Protein 3WFI (pdb70)

B-factor: mean 30.05, std 11.68, range [12.18, 79.46]

Sequence (623 aa):
MKIAIAGAGAMGSRFGLMLHQSGNEVLLIDGWAEHVQQIKEHGLQANFNGKEVEAKLPIVLQSEVEKEDQVDLIILFTKAMQLEKMLQDIQSLIKKDTEVLCLLNGIGHEDIIEKFVPMENIYIGNTMWTAGLEGPGQVKLFGSGSVELQNLGDGKEAAAKKLADKLSESGLNAHFSDNIHYSIYRKACVNGTMNGLCTILDVNMAELGKTSTAHKMVATIVNEFAKVAAVEKIELDVPEVIAHCESCFDPETIGLHYPSMYQDLIKNHRLTEIDYINGAISRKGKKYGVATPYCDFLTELVHAKEDSLNVMKIAIAGAGAMGSRFGLMLHQSGNEVLLIDGWAEHVQQIKEHGLQANFNGKEVEAKLPIVLQSEVEKEDQVDLIILFTKAMQLEKMLQDIQSLIKKDTEVLCLLNGIGHEDIIEKFVPMENIYIGNTMWTAGLEGPGQVKLFGSGSVELQNLGDGKEAAAKKLADKLSESGLNAHFSDNIHYSIYRKACVNGTMNGLCTILDVNMAELGKTSTAHKMVATIVNEFAKVAAVEKIELDVPEVIAHCESCFDPETIGLHYPSMYQDLIKNHRLTEIDYINGAISRKGKKYGVATPYCDFLTELVHAKEDSLNVK

CATH classification: 3.40.50.720 (+1 more: 1.10.1040.10)

Solvent-accessible surface area: 26676 Å² total; per-residue (Å²): 58,62,1,0,0,0,8,0,28,21,42,0,0,1,0,0,1,17,0,56,112,61,69,31,100,3,15,0,0,16,50,102,64,107,1,4,87,48,2,104,111,98,5,0,70,2,39,51,72,54,133,150,44,123,7,185,6,56,14,10,37,20,79,88,8,130,181,70,93,80,4,47,1,0,0,0,35,9,119,8,87,83,0,56,101,6,0,94,51,0,96,60,0,28,78,172,98,0,35,0,0,2,12,27,82,16,9,6,10,31,72,23,1,86,140,39,4,59,49,81,20,0,0,10,0,16,33,93,25,63,23,17,69,120,14,38,0,78,5,96,0,127,38,100,16,29,1,53,0,18,9,13,24,130,68,50,75,73,30,0,105,135,1,4,78,80,0,44,133,8,42,0,65,4,99,53,22,111,76,1,56,52,30,12,8,67,89,6,0,12,31,0,0,4,9,0,0,0,0,3,1,81,8,17,9,9,63,0,26,134,11,88,18,1,106,90,0,0,18,32,0,0,70,6,0,12,98,0,0,35,63,51,180,16,134,16,76,27,100,68,0,21,59,58,0,42,60,10,34,58,72,160,89,72,0,118,107,88,12,67,3,17,72,30,0,42,126,88,114,162,96,5,42,0,61,58,17,0,6,2,0,9,116,28,1,158,164,64,73,27,68,7,27,4,0,30,0,0,15,17,0,0,40,0,27,4,53,38,68,138,48,59,67,1,0,0,0,8,0,27,20,41,0,1,0,0,0,3,14,0,68,113,62,69,30,93,4,14,0,0,16,48,97,60,107,1,4,84,65,2,106,106,100,1,1,49,4,58,27,80,54,131,168,49,98,7,127,6,69,10,14,45,31,78,99,2,143,196,56,87,81,5,47,1,0,0,0,40,11,142,10,90,104,0,60,120,6,0,86,30,0,96,42,0,27,76,173,94,0,32,0,0,3,13,24,102,25,5,6,12,15,42,13,1,68,142,38,3,70,55,98,13,0,0,21,3,27,31,98,26,86,31,15,70,116,19,51,3,83,1,97,1,158,32,99,17,25,0,70,0,24,11,28,6,140,68,40,76,64,25,0,105,129,1,3,88,77,0,46,132,9,42,0,65,5,95,53,24,112,78,5,24,50,41,20,0,67,103,4,0,12,34,0,0,4,9,0,0,0,0,2,1,77,4,15,6,4,68,0,25,159,10,90,19,2,107,88,0,0,18,31,0,0,55,10,0,12,120,0,0,56,63,37,183,24,155,14,76,28,101,68,0,19,59,55,0,43,64,13,33,60,66,162,105,75,0,118,90,77,8,66,4,22,65,25,0,45,146,77,104,124,74,7,65,0,53,56,18,0,4,2,0,16,112,3,1,183,140,64,73,27,80,7,26,3,0,43,0,0,16,18,0,0,40,0,25,2,20,32,61,124,10,147

Structure (mmCIF, N/CA/C/O backbone):
data_3WFI
#
_entry.id   3WFI
#
_cell.length_a   84.800
_cell.length_b   40.680
_cell.length_c   88.940
_cell.angle_alpha   90.00
_cell.angle_beta   105.47
_cell.angle_gamma   90.00
#
_symmetry.space_group_name_H-M   'P 1 21 1'
#
loop_
_entity.id
_entity.type
_entity.pdbx_description
1 polymer '2-dehydropantoate 2-reductase'
2 water water
#
loop_
_atom_site.group_PDB
_atom_site.id
_atom_site.type_symbol
_atom_site.label_atom_id
_atom_site.label_alt_id
_atom_site.label_comp_id
_atom_site.label_asym_id
_atom_site.label_entity_id
_atom_site.label_seq_id
_atom_site.pdbx_PDB_ins_code
_atom_site.Cartn_x
_atom_site.Cartn_y
_atom_site.Cartn_z
_atom_site.occupancy
_atom_site.B_iso_or_equiv
_atom_site.auth_seq_id
_atom_site.auth_comp_id
_atom_site.auth_asym_id
_atom_site.auth_atom_id
_atom_site.pdbx_PDB_model_num
ATOM 1 N N . MET A 1 1 ? 37.866 3.116 88.702 1.00 36.82 1 MET A N 1
ATOM 2 C CA . MET A 1 1 ? 37.514 2.131 87.631 1.00 34.93 1 MET A CA 1
ATOM 3 C C . MET A 1 1 ? 38.708 1.749 86.768 1.00 33.38 1 MET A C 1
ATOM 4 O O . MET A 1 1 ? 39.633 2.542 86.562 1.00 33.26 1 MET A O 1
ATOM 9 N N . LYS A 1 2 ? 38.695 0.506 86.303 1.00 32.43 2 LYS A N 1
ATOM 10 C CA . LYS A 1 2 ? 39.530 0.079 85.193 1.00 31.98 2 LYS A CA 1
ATOM 11 C C . LYS A 1 2 ? 38.663 0.216 83.956 1.00 29.91 2 LYS A C 1
ATOM 12 O O . LYS A 1 2 ? 37.620 -0.423 83.855 1.00 28.78 2 LYS A O 1
ATOM 18 N N . ILE A 1 3 ? 39.090 1.058 83.022 1.00 29.21 3 ILE A N 1
ATOM 19 C CA . ILE A 1 3 ? 38.278 1.412 81.867 1.00 28.44 3 ILE A CA 1
ATOM 20 C C . ILE A 1 3 ? 39.027 1.087 80.576 1.00 28.07 3 ILE A C 1
ATOM 21 O O . ILE A 1 3 ? 40.202 1.426 80.428 1.00 28.69 3 ILE A O 1
ATOM 26 N N . ALA A 1 4 ? 38.350 0.419 79.649 1.00 26.11 4 ALA A N 1
ATOM 27 C CA . ALA A 1 4 ? 38.876 0.237 78.306 1.00 26.05 4 ALA A CA 1
ATOM 28 C C . ALA A 1 4 ? 38.161 1.200 77.355 1.00 25.61 4 ALA A C 1
ATOM 29 O O . ALA A 1 4 ? 36.929 1.322 77.387 1.00 24.68 4 ALA A O 1
ATOM 31 N N . ILE A 1 5 ? 38.947 1.898 76.537 1.00 25.64 5 ILE A N 1
ATOM 32 C CA . ILE A 1 5 ? 38.430 2.783 75.498 1.00 25.18 5 ILE A CA 1
ATOM 33 C C . ILE A 1 5 ? 38.560 2.046 74.179 1.00 25.14 5 ILE A C 1
ATOM 34 O O . ILE A 1 5 ? 39.655 1.930 73.628 1.00 24.23 5 ILE A O 1
ATOM 39 N N . ALA A 1 6 ? 37.435 1.534 73.697 1.00 24.23 6 ALA A N 1
ATOM 40 C CA . ALA A 1 6 ? 37.396 0.701 72.502 1.00 24.65 6 ALA A CA 1
ATOM 41 C C . ALA A 1 6 ? 37.158 1.596 71.301 1.00 25.15 6 ALA A C 1
ATOM 42 O O . ALA A 1 6 ? 36.004 1.871 70.948 1.00 24.75 6 ALA A O 1
ATOM 44 N N . GLY A 1 7 ? 38.259 2.058 70.707 1.00 25.88 7 GLY A N 1
ATOM 45 C CA . GLY A 1 7 ? 38.244 3.075 69.663 1.00 26.93 7 GLY A CA 1
ATOM 46 C C . GLY A 1 7 ? 38.898 4.334 70.190 1.00 27.71 7 GLY A C 1
ATOM 47 O O . GLY A 1 7 ? 38.242 5.165 70.808 1.00 28.72 7 GLY A O 1
ATOM 48 N N . ALA A 1 8 ? 40.196 4.482 69.942 1.00 28.32 8 ALA A N 1
ATOM 49 C CA . ALA A 1 8 ? 40.952 5.616 70.463 1.00 29.63 8 ALA A CA 1
ATOM 50 C C . ALA A 1 8 ? 41.184 6.699 69.401 1.00 30.99 8 ALA A C 1
ATOM 51 O O . ALA A 1 8 ? 42.291 7.236 69.283 1.00 32.63 8 ALA A O 1
ATOM 53 N N . GLY A 1 9 ? 40.137 7.022 68.647 1.00 31.21 9 GLY A N 1
ATOM 54 C CA . GLY A 1 9 ? 40.158 8.165 67.736 1.00 31.73 9 GLY A CA 1
ATOM 55 C C . GLY A 1 9 ? 40.071 9.432 68.559 1.00 31.45 9 GLY A C 1
ATOM 56 O O . GLY A 1 9 ? 40.392 9.422 69.750 1.00 30.71 9 GLY A O 1
ATOM 57 N N . ALA A 1 10 ? 39.621 10.523 67.947 1.00 31.68 10 ALA A N 1
ATOM 58 C CA . ALA A 1 10 ? 39.641 11.822 68.630 1.00 31.67 10 ALA A CA 1
ATOM 59 C C . ALA A 1 10 ? 38.807 11.820 69.915 1.00 30.95 10 ALA A C 1
ATOM 60 O O . ALA A 1 10 ? 39.285 12.256 70.964 1.00 29.16 10 ALA A O 1
ATOM 62 N N . MET A 1 11 ? 37.568 11.335 69.829 1.00 30.40 11 MET A N 1
ATOM 63 C CA . MET A 1 11 ? 36.666 11.343 70.988 1.00 30.29 11 MET A CA 1
ATOM 64 C C . MET A 1 11 ? 37.133 10.342 72.054 1.00 28.54 11 MET A C 1
ATOM 65 O O . MET A 1 11 ? 37.133 10.659 73.239 1.00 26.25 11 MET A O 1
ATOM 70 N N . GLY A 1 12 ? 37.522 9.144 71.631 1.00 27.12 12 GLY A N 1
ATOM 71 C CA . GLY A 1 12 ? 38.065 8.140 72.569 1.00 27.48 12 GLY A CA 1
ATOM 72 C C . GLY A 1 12 ? 39.308 8.635 73.283 1.00 27.27 12 GLY A C 1
ATOM 73 O O . GLY A 1 12 ? 39.478 8.411 74.491 1.00 26.00 12 GLY A O 1
ATOM 74 N N . SER A 1 13 ? 40.172 9.331 72.543 1.00 27.84 13 SER A N 1
ATOM 75 C CA . SER A 1 13 ? 41.362 9.943 73.137 1.00 29.11 13 SER A CA 1
ATOM 76 C C . SER A 1 13 ? 41.006 11.028 74.146 1.00 29.21 13 SER A C 1
ATOM 77 O O . SER A 1 13 ? 41.649 11.135 75.181 1.00 28.40 13 SER A O 1
ATOM 80 N N . ARG A 1 14 ? 39.979 11.828 73.862 1.00 29.35 14 ARG A N 1
ATOM 81 C CA . ARG A 1 14 ? 39.520 12.809 74.847 1.00 29.35 14 ARG A CA 1
ATOM 82 C C . ARG A 1 14 ? 39.106 12.100 76.130 1.00 27.80 14 ARG A C 1
ATOM 83 O O . ARG A 1 14 ? 39.568 12.435 77.207 1.00 27.64 14 ARG A O 1
ATOM 91 N N . PHE A 1 15 ? 38.196 11.137 75.995 1.00 27.39 15 PHE A N 1
ATOM 92 C CA . PHE A 1 15 ? 37.657 10.423 77.147 1.00 27.15 15 PHE A CA 1
ATOM 93 C C . PHE A 1 15 ? 38.776 9.728 77.918 1.00 27.19 15 PHE A C 1
ATOM 94 O O . PHE A 1 15 ? 38.844 9.822 79.143 1.00 27.42 15 PHE A O 1
ATOM 102 N N . GLY A 1 16 ? 39.648 9.034 77.193 1.00 28.05 16 GLY A N 1
ATOM 103 C CA . GLY A 1 16 ? 40.782 8.344 77.808 1.00 28.67 16 GLY A CA 1
ATOM 104 C C . GLY A 1 16 ? 41.693 9.271 78.587 1.00 28.98 16 GLY A C 1
ATOM 105 O O . GLY A 1 16 ? 42.076 8.966 79.724 1.00 28.30 16 GLY A O 1
ATOM 106 N N . LEU A 1 17 ? 42.028 10.409 77.979 1.00 28.63 17 LEU A N 1
ATOM 107 C CA . LEU A 1 17 ? 42.863 11.409 78.636 1.00 30.00 17 LEU A CA 1
ATOM 108 C C . LEU A 1 17 ? 42.198 11.948 79.887 1.00 29.80 17 LEU A C 1
ATOM 109 O O . LEU A 1 17 ? 42.812 11.992 80.958 1.00 32.07 17 LEU A O 1
ATOM 114 N N . MET A 1 18 ? 40.944 12.373 79.758 1.00 29.39 18 MET A N 1
ATOM 115 C CA . MET A 1 18 ? 40.256 13.001 80.884 1.00 30.01 18 MET A CA 1
ATOM 116 C C . MET A 1 18 ? 40.099 12.015 82.028 1.00 29.18 18 MET A C 1
ATOM 117 O O . MET A 1 18 ? 40.333 12.362 83.183 1.00 30.63 18 MET A O 1
ATOM 122 N N . LEU A 1 19 ? 39.720 10.782 81.702 1.00 28.81 19 LEU A N 1
ATOM 123 C CA . LEU A 1 19 ? 39.562 9.733 82.714 1.00 28.22 19 LEU A CA 1
ATOM 124 C C . LEU A 1 19 ? 40.881 9.381 83.417 1.00 28.99 19 LEU A C 1
ATOM 125 O O . LEU A 1 19 ? 40.907 9.164 84.617 1.00 29.36 19 LEU A O 1
ATOM 130 N N . HIS A 1 20 ? 41.961 9.321 82.645 1.00 31.41 20 HIS A N 1
ATOM 131 C CA . HIS A 1 20 ? 43.315 9.074 83.159 1.00 31.90 20 HIS A CA 1
ATOM 132 C C . HIS A 1 20 ? 43.747 10.182 84.112 1.00 34.13 20 HIS A C 1
ATOM 133 O O . HIS A 1 20 ? 44.174 9.912 85.231 1.00 34.36 20 HIS A O 1
ATOM 140 N N . GLN A 1 21 ? 43.582 11.429 83.680 1.00 36.69 21 GLN A N 1
ATOM 141 C CA . GLN A 1 21 ? 43.992 12.592 84.474 1.00 38.19 21 GLN A CA 1
ATOM 142 C C . GLN A 1 21 ? 43.380 12.626 85.871 1.00 37.74 21 GLN A C 1
ATOM 143 O O . GLN A 1 21 ? 44.019 13.111 86.808 1.00 37.78 21 GLN A O 1
ATOM 149 N N . SER A 1 22 ? 42.165 12.103 86.017 1.00 36.45 22 SER A N 1
ATOM 150 C CA . SER A 1 22 ? 41.472 12.088 87.317 1.00 37.00 22 SER A CA 1
ATOM 151 C C . SER A 1 22 ? 41.788 10.875 88.186 1.00 35.80 22 SER A C 1
ATOM 152 O O . SER A 1 22 ? 41.212 10.720 89.266 1.00 37.71 22 SER A O 1
ATOM 155 N N . GLY A 1 23 ? 42.674 10.001 87.720 1.00 34.18 23 GLY A N 1
ATOM 156 C CA . GLY A 1 23 ? 43.129 8.871 88.523 1.00 34.31 23 GLY A CA 1
ATOM 157 C C . GLY A 1 23 ? 42.508 7.529 88.192 1.00 33.89 23 GLY A C 1
ATOM 158 O O . GLY A 1 23 ? 42.656 6.571 88.960 1.00 33.36 23 GLY A O 1
ATOM 159 N N . ASN A 1 24 ? 41.827 7.432 87.054 1.00 32.52 24 ASN A N 1
ATOM 160 C CA . ASN A 1 24 ? 41.321 6.140 86.605 1.00 32.00 24 ASN A CA 1
ATOM 161 C C . ASN A 1 24 ? 42.436 5.392 85.914 1.00 31.66 24 ASN A C 1
ATOM 162 O O . ASN A 1 24 ? 43.401 5.995 85.442 1.00 34.04 24 ASN A O 1
ATOM 167 N N . GLU A 1 25 ? 42.295 4.078 85.859 1.00 31.33 25 GLU A N 1
ATOM 168 C CA . GLU A 1 25 ? 43.209 3.218 85.131 1.00 31.90 25 GLU A CA 1
ATOM 169 C C . GLU A 1 25 ? 42.576 2.963 83.763 1.00 30.92 25 GLU A C 1
ATOM 170 O O . GLU A 1 25 ? 41.506 2.367 83.666 1.00 31.87 25 GLU A O 1
ATOM 176 N N . VAL A 1 26 ? 43.220 3.456 82.710 1.00 29.96 26 VAL A N 1
ATOM 177 C CA . VAL A 1 26 ? 42.661 3.430 81.359 1.00 29.38 26 VAL A CA 1
ATOM 178 C C . VAL A 1 26 ? 43.516 2.610 80.410 1.00 28.31 26 VAL A C 1
ATOM 179 O O . VAL A 1 26 ? 44.739 2.712 80.414 1.00 28.82 26 VAL A O 1
ATOM 183 N N . LEU A 1 27 ? 42.857 1.826 79.571 1.00 28.84 27 LEU A N 1
ATOM 184 C CA . LEU A 1 27 ? 43.502 1.180 78.431 1.00 28.40 27 LEU A CA 1
ATOM 185 C C . LEU A 1 27 ? 42.849 1.652 77.125 1.00 28.62 27 LEU A C 1
ATOM 186 O O . LEU A 1 27 ? 41.624 1.521 76.953 1.00 27.34 27 LEU A O 1
ATOM 191 N N . LEU A 1 28 ? 43.663 2.193 76.217 1.00 28.27 28 LEU A N 1
ATOM 192 C CA . LEU A 1 28 ? 43.207 2.561 74.881 1.00 29.05 28 LEU A CA 1
ATOM 193 C C . LEU A 1 28 ? 43.344 1.357 73.972 1.00 28.71 28 LEU A C 1
ATOM 194 O O . LEU A 1 28 ? 44.312 0.607 74.061 1.00 28.55 28 LEU A O 1
ATOM 199 N N . ILE A 1 29 ? 42.359 1.162 73.108 1.00 28.36 29 ILE A N 1
ATOM 200 C CA . ILE A 1 29 ? 42.382 0.085 72.129 1.00 29.55 29 ILE A CA 1
ATOM 201 C C . ILE A 1 29 ? 42.025 0.670 70.763 1.00 30.92 29 ILE A C 1
ATOM 202 O O . ILE A 1 29 ? 40.998 1.348 70.618 1.00 31.10 29 ILE A O 1
ATOM 207 N N . ASP A 1 30 ? 42.872 0.420 69.770 1.00 31.74 30 ASP A N 1
ATOM 208 C CA . ASP A 1 30 ? 42.693 1.016 68.438 1.00 32.79 30 ASP A CA 1
ATOM 209 C C . ASP A 1 30 ? 43.261 0.140 67.330 1.00 33.12 30 ASP A C 1
ATOM 210 O O . ASP A 1 30 ? 44.169 -0.652 67.563 1.00 32.81 30 ASP A O 1
ATOM 215 N N . GLY A 1 31 ? 42.725 0.303 66.123 1.00 33.40 31 GLY A N 1
ATOM 216 C CA . GLY A 1 31 ? 43.157 -0.468 64.964 1.00 34.81 31 GLY A CA 1
ATOM 217 C C . GLY A 1 31 ? 44.223 0.205 64.103 1.00 35.46 31 GLY A C 1
ATOM 218 O O . GLY A 1 31 ? 44.798 -0.438 63.239 1.00 36.60 31 GLY A O 1
ATOM 219 N N . TRP A 1 32 ? 44.490 1.489 64.331 1.00 35.66 32 TRP A N 1
ATOM 220 C CA . TRP A 1 32 ? 45.452 2.242 63.509 1.00 37.83 32 TRP A CA 1
ATOM 221 C C . TRP A 1 32 ? 46.878 2.072 64.043 1.00 39.20 32 TRP A C 1
ATOM 222 O O . TRP A 1 32 ? 47.261 2.693 65.039 1.00 37.17 32 TRP A O 1
ATOM 233 N N . ALA A 1 33 ? 47.658 1.226 63.364 1.00 41.95 33 ALA A N 1
ATOM 234 C CA . ALA A 1 33 ? 48.988 0.796 63.844 1.00 42.03 33 ALA A CA 1
ATOM 235 C C . ALA A 1 33 ? 49.953 1.938 64.162 1.00 42.38 33 ALA A C 1
ATOM 236 O O . ALA A 1 33 ? 50.663 1.883 65.156 1.00 42.05 33 ALA A O 1
ATOM 238 N N . GLU A 1 34 ? 49.976 2.964 63.318 1.00 42.25 34 GLU A N 1
ATOM 239 C CA . GLU A 1 34 ? 50.876 4.112 63.507 1.00 42.48 34 GLU A CA 1
ATOM 240 C C . GLU A 1 34 ? 50.443 4.938 64.729 1.00 40.33 34 GLU A C 1
ATOM 241 O O . GLU A 1 34 ? 51.278 5.510 65.435 1.00 41.34 34 GLU A O 1
ATOM 247 N N . HIS A 1 35 ? 49.136 4.982 64.965 1.00 37.56 35 HIS A N 1
ATOM 248 C CA . HIS A 1 35 ? 48.537 5.644 66.135 1.00 36.57 35 HIS A CA 1
ATOM 249 C C . HIS A 1 35 ? 48.966 4.940 67.415 1.00 35.51 35 HIS A C 1
ATOM 250 O O . HIS A 1 35 ? 49.412 5.580 68.369 1.00 32.93 35 HIS A O 1
ATOM 257 N N . VAL A 1 36 ? 48.803 3.616 67.416 1.00 36.27 36 VAL A N 1
ATOM 258 C CA . VAL A 1 36 ? 49.131 2.777 68.563 1.00 36.43 36 VAL A CA 1
ATOM 259 C C . VAL A 1 36 ? 50.618 2.909 68.892 1.00 36.87 36 VAL A C 1
ATOM 260 O O . VAL A 1 36 ? 50.988 3.129 70.045 1.00 36.64 36 VAL A O 1
ATOM 264 N N . GLN A 1 37 ? 51.458 2.796 67.868 1.00 38.42 37 GLN A N 1
ATOM 265 C CA . GLN A 1 37 ? 52.914 2.829 68.052 1.00 40.43 37 GLN A CA 1
ATOM 266 C C . GLN A 1 37 ? 53.412 4.180 68.564 1.00 39.25 37 GLN A C 1
ATOM 267 O O . GLN A 1 37 ? 54.279 4.234 69.443 1.00 38.80 37 GLN A O 1
ATOM 273 N N . GLN A 1 38 ? 52.857 5.264 68.033 1.00 38.81 38 GLN A N 1
ATOM 274 C CA . GLN A 1 38 ? 53.233 6.599 68.487 1.00 39.05 38 GLN A CA 1
ATOM 275 C C . GLN A 1 38 ? 52.919 6.786 69.961 1.00 37.54 38 GLN A C 1
ATOM 276 O O . GLN A 1 38 ? 53.747 7.287 70.718 1.00 37.34 38 GLN A O 1
ATOM 282 N N . ILE A 1 39 ? 51.712 6.394 70.360 1.00 37.02 39 ILE A N 1
ATOM 283 C CA . ILE A 1 39 ? 51.281 6.540 71.750 1.00 36.40 39 ILE A CA 1
ATOM 284 C C . ILE A 1 39 ? 52.100 5.624 72.674 1.00 37.07 39 ILE A C 1
ATOM 285 O O . ILE A 1 39 ? 52.432 6.016 73.783 1.00 35.02 39 ILE A O 1
ATOM 290 N N . LYS A 1 40 ? 52.430 4.417 72.215 1.00 38.66 40 LYS A N 1
ATOM 291 C CA . LYS A 1 40 ? 53.283 3.516 72.995 1.00 40.12 40 LYS A CA 1
ATOM 292 C C . LYS A 1 40 ? 54.628 4.177 73.266 1.00 42.30 40 LYS A C 1
ATOM 293 O O . LYS A 1 40 ? 55.075 4.226 74.408 1.00 45.03 40 LYS A O 1
ATOM 299 N N . GLU A 1 41 ? 55.257 4.701 72.218 1.00 43.38 41 GLU A N 1
ATOM 300 C CA . GLU A 1 41 ? 56.617 5.240 72.329 1.00 45.40 41 GLU A CA 1
ATOM 301 C C . GLU A 1 41 ? 56.675 6.579 73.045 1.00 45.86 41 GLU A C 1
ATOM 302 O O . GLU A 1 41 ? 57.614 6.835 73.787 1.00 48.53 41 GLU A O 1
ATOM 308 N N . HIS A 1 42 ? 55.690 7.437 72.812 1.00 45.56 42 HIS A N 1
ATOM 309 C CA . HIS A 1 42 ? 55.778 8.825 73.251 1.00 45.77 42 HIS A CA 1
ATOM 310 C C . HIS A 1 42 ? 54.584 9.324 74.058 1.00 43.44 42 HIS A C 1
ATOM 311 O O . HIS A 1 42 ? 54.539 10.497 74.436 1.00 41.86 42 HIS A O 1
ATOM 318 N N . GLY A 1 43 ? 53.626 8.441 74.333 1.00 42.76 43 GLY A N 1
ATOM 319 C CA . GLY A 1 43 ? 52.401 8.826 75.027 1.00 43.28 43 GLY A CA 1
ATOM 320 C C . GLY A 1 43 ? 51.437 9.554 74.109 1.00 44.40 43 GLY A C 1
ATOM 321 O O . GLY A 1 43 ? 51.765 9.841 72.954 1.00 44.36 43 GLY A O 1
ATOM 322 N N . LEU A 1 44 ? 50.235 9.827 74.613 1.00 43.52 44 LEU A N 1
ATOM 323 C CA . LEU A 1 44 ? 49.251 10.622 73.886 1.00 44.20 44 LEU A CA 1
ATOM 324 C C . LEU A 1 44 ? 49.544 12.107 74.079 1.00 45.92 44 LEU A C 1
ATOM 325 O O . LEU A 1 44 ? 49.582 12.582 75.207 1.00 45.05 44 LEU A O 1
ATOM 330 N N . GLN A 1 45 ? 49.730 12.833 72.977 1.00 46.48 45 GLN A N 1
ATOM 331 C CA . GLN A 1 45 ? 49.988 14.276 73.028 1.00 48.69 45 GLN A CA 1
ATOM 332 C C . GLN A 1 45 ? 48.724 15.056 72.712 1.00 49.37 45 GLN A C 1
ATOM 333 O O . GLN A 1 45 ? 48.053 14.773 71.717 1.00 48.45 45 GLN A O 1
ATOM 339 N N . ALA A 1 46 ? 48.401 16.036 73.554 1.00 48.23 46 ALA A N 1
ATOM 340 C CA . ALA A 1 46 ? 47.168 16.784 73.398 1.00 49.93 46 ALA A CA 1
ATOM 341 C C . ALA A 1 46 ? 47.360 18.283 73.600 1.00 52.20 46 ALA A C 1
ATOM 342 O O . ALA A 1 46 ? 48.121 18.712 74.465 1.00 52.88 46 ALA A O 1
ATOM 344 N N . ASN A 1 47 ? 46.671 19.060 72.768 1.00 54.20 47 ASN A N 1
ATOM 345 C CA . ASN A 1 47 ? 46.454 20.483 73.004 1.00 55.59 47 ASN A CA 1
ATOM 346 C C . ASN A 1 47 ? 45.092 20.634 73.693 1.00 55.25 47 ASN A C 1
ATOM 347 O O . ASN A 1 47 ? 44.062 20.467 73.048 1.00 55.66 47 ASN A O 1
ATOM 352 N N . PHE A 1 48 ? 45.108 20.919 74.998 1.00 56.23 48 PHE A N 1
ATOM 353 C CA . PHE A 1 48 ? 43.908 20.963 75.849 1.00 58.25 48 PHE A CA 1
ATOM 354 C C . PHE A 1 48 ? 43.573 22.388 76.312 1.00 58.47 48 PHE A C 1
ATOM 355 O O . PHE A 1 48 ? 44.026 22.806 77.371 1.00 58.76 48 PHE A O 1
ATOM 363 N N . ASN A 1 49 ? 42.792 23.124 75.529 1.00 59.91 49 ASN A N 1
ATOM 364 C CA . ASN A 1 49 ? 42.306 24.486 75.883 1.00 62.77 49 ASN A CA 1
ATOM 365 C C . ASN A 1 49 ? 43.257 25.638 76.329 1.00 64.38 49 ASN A C 1
ATOM 366 O O . ASN A 1 49 ? 42.906 26.371 77.269 1.00 66.04 49 ASN A O 1
ATOM 371 N N . GLY A 1 50 ? 44.422 25.856 75.720 1.00 68.21 50 GLY A N 1
ATOM 372 C CA . GLY A 1 50 ? 45.088 24.975 74.779 1.00 68.08 50 GLY A CA 1
ATOM 373 C C . GLY A 1 50 ? 46.505 24.784 75.295 1.00 69.93 50 GLY A C 1
ATOM 374 O O . GLY A 1 50 ? 47.442 25.421 74.805 1.00 70.34 50 GLY A O 1
ATOM 375 N N . LYS A 1 51 ? 46.651 23.920 76.299 1.00 71.49 51 LYS A N 1
ATOM 376 C CA . LYS A 1 51 ? 47.948 23.644 76.919 1.00 71.15 51 LYS A CA 1
ATOM 377 C C . LYS A 1 51 ? 48.476 22.332 76.339 1.00 69.90 51 LYS A C 1
ATOM 378 O O . LYS A 1 51 ? 47.717 21.370 76.187 1.00 71.04 51 LYS A O 1
ATOM 384 N N . GLU A 1 52 ? 49.764 22.288 76.013 1.00 66.68 52 GLU A N 1
ATOM 385 C CA . GLU A 1 52 ? 50.385 21.059 75.518 1.00 65.03 52 GLU A CA 1
ATOM 386 C C . GLU A 1 52 ? 50.581 20.079 76.672 1.00 62.16 52 GLU A C 1
ATOM 387 O O . GLU A 1 52 ? 51.412 20.313 77.545 1.00 61.42 52 GLU A O 1
ATOM 393 N N . VAL A 1 53 ? 49.796 19.000 76.679 1.00 61.02 53 VAL A N 1
ATOM 394 C CA . VAL A 1 53 ? 49.869 17.979 77.732 1.00 59.72 53 VAL A CA 1
ATOM 395 C C . VAL A 1 53 ? 50.290 16.633 77.139 1.00 57.12 53 VAL A C 1
ATOM 396 O O . VAL A 1 53 ? 50.040 16.377 75.963 1.00 55.50 53 VAL A O 1
ATOM 400 N N . GLU A 1 54 ? 50.948 15.803 77.956 1.00 54.98 54 GLU A N 1
ATOM 401 C CA . GLU A 1 54 ? 51.268 14.417 77.617 1.00 54.36 54 GLU A CA 1
ATOM 402 C C . GLU A 1 54 ? 50.663 13.487 78.660 1.00 51.63 54 GLU A C 1
ATOM 403 O O . GLU A 1 54 ? 50.478 13.884 79.808 1.00 51.67 54 GLU A O 1
ATOM 409 N N . ALA A 1 55 ? 50.366 12.252 78.257 1.00 48.61 55 ALA A N 1
ATOM 410 C CA . ALA A 1 55 ? 49.974 11.203 79.189 1.00 44.18 55 ALA A CA 1
ATOM 411 C C . ALA A 1 55 ? 50.433 9.863 78.635 1.00 42.62 55 ALA A C 1
ATOM 412 O O . ALA A 1 55 ? 50.175 9.542 77.462 1.00 41.41 55 ALA A O 1
ATOM 414 N N . LYS A 1 56 ? 51.117 9.081 79.466 1.00 39.88 56 LYS A N 1
ATOM 415 C CA . LYS A 1 56 ? 51.512 7.743 79.067 1.00 39.65 56 LYS A CA 1
ATOM 416 C C . LYS A 1 56 ? 50.332 6.803 79.263 1.00 37.64 56 LYS A C 1
ATOM 417 O O . LYS A 1 56 ? 50.256 6.082 80.255 1.00 35.67 56 LYS A O 1
ATOM 423 N N . LEU A 1 57 ? 49.405 6.819 78.316 1.00 36.42 57 LEU A N 1
ATOM 424 C CA . LEU A 1 57 ? 48.238 5.941 78.383 1.00 35.40 57 LEU A CA 1
ATOM 425 C C . LEU A 1 57 ? 48.566 4.562 77.844 1.00 34.33 57 LEU A C 1
ATOM 426 O O . LEU A 1 57 ? 49.137 4.451 76.770 1.00 36.61 57 LEU A O 1
ATOM 431 N N . PRO A 1 58 ? 48.232 3.499 78.598 1.00 32.57 58 PRO A N 1
ATOM 432 C CA . PRO A 1 58 ? 48.367 2.166 78.035 1.00 32.03 58 PRO A CA 1
ATOM 433 C C . PRO A 1 58 ? 47.553 2.046 76.744 1.00 32.06 58 PRO A C 1
ATOM 434 O O . PRO A 1 58 ? 46.419 2.502 76.688 1.00 31.35 58 PRO A O 1
ATOM 438 N N . ILE A 1 59 ? 48.127 1.441 75.719 1.00 31.82 59 ILE A N 1
ATOM 439 C CA . ILE A 1 59 ? 47.411 1.250 74.476 1.00 32.02 59 ILE A CA 1
ATOM 440 C C . ILE A 1 59 ? 47.811 -0.060 73.831 1.00 32.69 59 ILE A C 1
ATOM 441 O O . ILE A 1 59 ? 48.981 -0.461 73.871 1.00 32.06 59 ILE A O 1
ATOM 446 N N . VAL A 1 60 ? 46.823 -0.728 73.253 1.00 32.60 60 VAL A N 1
ATOM 447 C CA . VAL A 1 60 ? 47.061 -1.955 72.537 1.00 34.25 60 VAL A CA 1
ATOM 448 C C . VAL A 1 60 ? 46.339 -1.924 71.180 1.00 34.75 60 VAL A C 1
ATOM 449 O O . VAL A 1 60 ? 45.248 -1.377 71.049 1.00 32.84 60 VAL A O 1
ATOM 453 N N . LEU A 1 61 ? 46.983 -2.476 70.163 1.00 36.76 61 LEU A N 1
ATOM 454 C CA . LEU A 1 61 ? 46.335 -2.783 68.900 1.00 38.38 61 LEU A CA 1
ATOM 455 C C . LEU A 1 61 ? 45.190 -3.751 69.190 1.00 38.96 61 LEU A C 1
ATOM 456 O O . LEU A 1 61 ? 45.345 -4.670 70.002 1.00 38.40 61 LEU A O 1
ATOM 461 N N . GLN A 1 62 ? 44.029 -3.533 68.569 1.00 39.38 62 GLN A N 1
ATOM 462 C CA . GLN A 1 62 ? 42.835 -4.282 68.953 1.00 40.18 62 GLN A CA 1
ATOM 463 C C . GLN A 1 62 ? 43.042 -5.775 68.635 1.00 40.34 62 GLN A C 1
ATOM 464 O O . GLN A 1 62 ? 42.413 -6.624 69.256 1.00 39.69 62 GLN A O 1
ATOM 470 N N . SER A 1 63 ? 43.924 -6.074 67.673 1.00 40.35 63 SER A N 1
ATOM 471 C CA . SER A 1 63 ? 44.266 -7.447 67.294 1.00 42.12 63 SER A CA 1
ATOM 472 C C . SER A 1 63 ? 45.325 -8.088 68.197 1.00 44.24 63 SER A C 1
ATOM 473 O O . SER A 1 63 ? 45.718 -9.232 67.960 1.00 44.27 63 SER A O 1
ATOM 476 N N . GLU A 1 64 ? 45.773 -7.364 69.223 1.00 45.51 64 GLU A N 1
ATOM 477 C CA . GLU A 1 64 ? 46.857 -7.826 70.090 1.00 47.41 64 GLU A CA 1
ATOM 478 C C . GLU A 1 64 ? 46.470 -7.629 71.548 1.00 49.14 64 GLU A C 1
ATOM 479 O O . GLU A 1 64 ? 47.273 -7.190 72.375 1.00 48.67 64 GLU A O 1
ATOM 485 N N . VAL A 1 65 ? 45.223 -7.974 71.852 1.00 51.56 65 VAL A N 1
ATOM 486 C CA . VAL A 1 65 ? 44.670 -7.819 73.181 1.00 54.90 65 VAL A CA 1
ATOM 487 C C . VAL A 1 65 ? 44.826 -9.179 73.851 1.00 57.39 65 VAL A C 1
ATOM 488 O O . VAL A 1 65 ? 43.866 -9.935 73.987 1.00 58.49 65 VAL A O 1
ATOM 492 N N . GLU A 1 66 ? 46.058 -9.497 74.227 1.00 61.75 66 GLU A N 1
ATOM 493 C CA . GLU A 1 66 ? 46.383 -10.794 74.829 1.00 64.57 66 GLU A CA 1
ATOM 494 C C . GLU A 1 66 ? 46.444 -10.784 76.368 1.00 63.56 66 GLU A C 1
ATOM 495 O O . GLU A 1 66 ? 45.661 -11.467 77.039 1.00 64.50 66 GLU A O 1
ATOM 501 N N . LYS A 1 67 ? 47.352 -9.986 76.923 1.00 62.44 67 LYS A N 1
ATOM 502 C CA . LYS A 1 67 ? 47.705 -10.088 78.345 1.00 62.63 67 LYS A CA 1
ATOM 503 C C . LYS A 1 67 ? 47.026 -9.090 79.294 1.00 58.78 67 LYS A C 1
ATOM 504 O O . LYS A 1 67 ? 47.200 -9.211 80.505 1.00 60.30 67 LYS A O 1
ATOM 510 N N . GLU A 1 68 ? 46.251 -8.132 78.775 1.00 54.46 68 GLU A N 1
ATOM 511 C CA . GLU A 1 68 ? 45.808 -6.978 79.585 1.00 50.27 68 GLU A CA 1
ATOM 512 C C . GLU A 1 68 ? 44.810 -7.390 80.664 1.00 45.84 68 GLU A C 1
ATOM 513 O O . GLU A 1 68 ? 44.086 -8.372 80.504 1.00 45.19 68 GLU A O 1
ATOM 519 N N . ASP A 1 69 ? 44.777 -6.629 81.757 1.00 42.92 69 ASP A N 1
ATOM 520 C CA . ASP A 1 69 ? 43.839 -6.883 82.849 1.00 41.62 69 ASP A CA 1
ATOM 521 C C . ASP A 1 69 ? 42.400 -6.677 82.407 1.00 39.77 69 ASP A C 1
ATOM 522 O O . ASP A 1 69 ? 42.106 -5.797 81.589 1.00 36.99 69 ASP A O 1
ATOM 527 N N . GLN A 1 70 ? 41.499 -7.452 82.999 1.00 37.39 70 GLN A N 1
ATOM 528 C CA . GLN A 1 70 ? 40.078 -7.264 82.792 1.00 35.88 70 GLN A CA 1
ATOM 529 C C . GLN A 1 70 ? 39.620 -5.914 83.361 1.00 34.51 70 GLN A C 1
ATOM 530 O O . GLN A 1 70 ? 40.281 -5.348 84.234 1.00 35.68 70 GLN A O 1
ATOM 536 N N . VAL A 1 71 ? 38.521 -5.382 82.822 1.00 32.78 71 VAL A N 1
ATOM 537 C CA . VAL A 1 71 ? 38.087 -4.016 83.129 1.00 30.62 71 VAL A CA 1
ATOM 538 C C . VAL A 1 71 ? 36.695 -3.976 83.710 1.00 29.66 71 VAL A C 1
ATOM 539 O O . VAL A 1 71 ? 35.896 -4.887 83.488 1.00 31.11 71 VAL A O 1
ATOM 543 N N . ASP A 1 72 ? 36.415 -2.892 84.426 1.00 27.84 72 ASP A N 1
ATOM 544 C CA . ASP A 1 72 ? 35.113 -2.629 85.000 1.00 27.51 72 ASP A CA 1
ATOM 545 C C . ASP A 1 72 ? 34.183 -1.995 83.983 1.00 27.07 72 ASP A C 1
ATOM 546 O O . ASP A 1 72 ? 32.962 -2.154 84.056 1.00 25.57 72 ASP A O 1
ATOM 551 N N . LEU A 1 73 ? 34.755 -1.253 83.037 1.00 25.90 73 LEU A N 1
ATOM 552 C CA . LEU A 1 73 ? 33.950 -0.500 82.095 1.00 24.57 73 LEU A CA 1
ATOM 553 C C . LEU A 1 73 ? 34.612 -0.447 80.728 1.00 23.66 73 LEU A C 1
ATOM 554 O O . LEU A 1 73 ? 35.803 -0.190 80.624 1.00 22.17 73 LEU A O 1
ATOM 559 N N . ILE A 1 74 ? 33.809 -0.674 79.695 1.00 23.44 74 ILE A N 1
ATOM 560 C CA . ILE A 1 74 ? 34.217 -0.457 78.315 1.00 23.70 74 ILE A CA 1
ATOM 561 C C . ILE A 1 74 ? 33.377 0.680 77.740 1.00 23.34 74 ILE A C 1
ATOM 562 O O . ILE A 1 74 ? 32.146 0.638 77.791 1.00 22.37 74 ILE A O 1
ATOM 567 N N . ILE A 1 75 ? 34.044 1.707 77.222 1.00 23.40 75 ILE A N 1
ATOM 568 C CA . ILE A 1 75 ? 33.365 2.791 76.512 1.00 23.83 75 ILE A CA 1
ATOM 569 C C . ILE A 1 75 ? 33.647 2.624 75.016 1.00 24.26 75 ILE A C 1
ATOM 570 O O . ILE A 1 75 ? 34.799 2.627 74.591 1.00 23.53 75 ILE A O 1
ATOM 575 N N . LEU A 1 76 ? 32.579 2.465 74.240 1.00 25.33 76 LEU A N 1
ATOM 576 C CA . LEU A 1 76 ? 32.677 2.128 72.825 1.00 26.75 76 LEU A CA 1
ATOM 577 C C . LEU A 1 76 ? 32.634 3.368 71.944 1.00 28.03 76 LEU A C 1
ATOM 578 O O . LEU A 1 76 ? 31.677 4.138 72.020 1.00 27.75 76 LEU A O 1
ATOM 583 N N . PHE A 1 77 ? 33.675 3.534 71.120 1.00 29.97 77 PHE A N 1
ATOM 584 C CA . PHE A 1 77 ? 33.757 4.566 70.087 1.00 31.55 77 PHE A CA 1
ATOM 585 C C . PHE A 1 77 ? 34.101 3.908 68.751 1.00 34.73 77 PHE A C 1
ATOM 586 O O . PHE A 1 77 ? 35.066 4.301 68.090 1.00 38.50 77 PHE A O 1
ATOM 594 N N . THR A 1 78 ? 33.342 2.886 68.375 1.00 34.13 78 THR A N 1
ATOM 595 C CA . THR A 1 78 ? 33.602 2.145 67.138 1.00 36.73 78 THR A CA 1
ATOM 596 C C . THR A 1 78 ? 32.386 2.220 66.236 1.00 37.61 78 THR A C 1
ATOM 597 O O . THR A 1 78 ? 31.271 2.022 66.706 1.00 38.11 78 THR A O 1
ATOM 601 N N . LYS A 1 79 ? 32.589 2.473 64.941 1.00 37.77 79 LYS A N 1
ATOM 602 C CA . LYS A 1 79 ? 31.470 2.473 63.991 1.00 39.26 79 LYS A CA 1
ATOM 603 C C . LYS A 1 79 ? 30.708 1.149 64.007 1.00 37.56 79 LYS A C 1
ATOM 604 O O . LYS A 1 79 ? 31.281 0.093 64.286 1.00 36.01 79 LYS A O 1
ATOM 610 N N . ALA A 1 80 ? 29.416 1.222 63.692 1.00 35.81 80 ALA A N 1
ATOM 611 C CA . ALA A 1 80 ? 28.534 0.047 63.686 1.00 36.14 80 ALA A CA 1
ATOM 612 C C . ALA A 1 80 ? 29.157 -1.150 62.982 1.00 35.71 80 ALA A C 1
ATOM 613 O O . ALA A 1 80 ? 29.164 -2.257 63.516 1.00 34.28 80 ALA A O 1
ATOM 615 N N . MET A 1 81 ? 29.690 -0.919 61.786 1.00 36.46 81 MET A N 1
ATOM 616 C CA . MET A 1 81 ? 30.177 -2.016 60.949 1.00 39.41 81 MET A CA 1
ATOM 617 C C . MET A 1 81 ? 31.446 -2.676 61.507 1.00 38.62 81 MET A C 1
ATOM 618 O O . MET A 1 81 ? 31.810 -3.767 61.083 1.00 38.49 81 MET A O 1
ATOM 623 N N . GLN A 1 82 ? 32.108 -2.017 62.459 1.00 37.73 82 GLN A N 1
ATOM 624 C CA . GLN A 1 82 ? 33.312 -2.554 63.089 1.00 37.30 82 GLN A CA 1
ATOM 625 C C . GLN A 1 82 ? 33.087 -3.019 64.537 1.00 33.73 82 GLN A C 1
ATOM 626 O O . GLN A 1 82 ? 34.000 -3.559 65.155 1.00 31.35 82 GLN A O 1
ATOM 632 N N . LEU A 1 83 ? 31.874 -2.832 65.061 1.00 31.60 83 LEU A N 1
ATOM 633 C CA . LEU A 1 83 ? 31.585 -3.070 66.481 1.00 30.80 83 LEU A CA 1
ATOM 634 C C . LEU A 1 83 ? 31.712 -4.534 66.898 1.00 30.23 83 LEU A C 1
ATOM 635 O O . LEU A 1 83 ? 32.314 -4.832 67.921 1.00 29.21 83 LEU A O 1
ATOM 640 N N . GLU A 1 84 ? 31.144 -5.446 66.115 1.00 31.86 84 GLU A N 1
ATOM 641 C CA . GLU A 1 84 ? 31.162 -6.854 66.500 1.00 32.85 84 GLU A CA 1
ATOM 642 C C . GLU A 1 84 ? 32.598 -7.396 66.499 1.00 32.82 84 GLU A C 1
ATOM 643 O O . GLU A 1 84 ? 32.991 -8.120 67.406 1.00 32.22 84 GLU A O 1
ATOM 649 N N . LYS A 1 85 ? 33.382 -7.006 65.504 1.00 33.50 85 LYS A N 1
ATOM 650 C CA . LYS A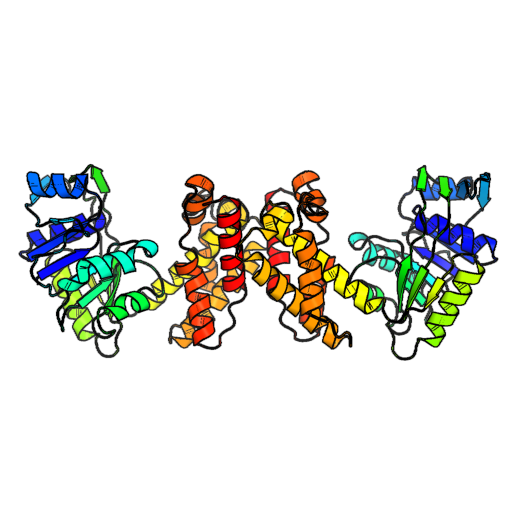 1 85 ? 34.795 -7.375 65.434 1.00 36.05 85 LYS A CA 1
ATOM 651 C C . LYS A 1 85 ? 35.603 -6.808 66.620 1.00 34.30 85 LYS A C 1
ATOM 652 O O . LYS A 1 85 ? 36.421 -7.515 67.209 1.00 34.63 85 LYS A O 1
ATOM 658 N N . MET A 1 86 ? 35.391 -5.538 66.956 1.00 31.63 86 MET A N 1
ATOM 659 C CA . MET A 1 86 ? 36.048 -4.938 68.130 1.00 30.38 86 MET A CA 1
ATOM 660 C C . MET A 1 86 ? 35.734 -5.768 69.383 1.00 29.54 86 MET A C 1
ATOM 661 O O . MET A 1 86 ? 36.633 -6.162 70.120 1.00 28.81 86 MET A O 1
ATOM 666 N N . LEU A 1 87 ? 34.453 -6.044 69.609 1.00 29.10 87 LEU A N 1
ATOM 667 C CA . LEU A 1 87 ? 34.039 -6.816 70.777 1.00 29.99 87 LEU A CA 1
ATOM 668 C C . LEU A 1 87 ? 34.682 -8.197 70.793 1.00 30.90 87 LEU A C 1
ATOM 669 O O . LEU A 1 87 ? 35.158 -8.640 71.834 1.00 30.67 87 LEU A O 1
ATOM 674 N N . GLN A 1 88 ? 34.697 -8.864 69.638 1.00 31.68 88 GLN A N 1
ATOM 675 C CA . GLN A 1 88 ? 35.346 -10.169 69.497 1.00 33.55 88 GLN A CA 1
ATOM 676 C C . GLN A 1 88 ? 36.810 -10.063 69.889 1.00 33.25 88 GLN A C 1
ATOM 677 O O . GLN A 1 88 ? 37.317 -10.885 70.643 1.00 34.50 88 GLN A O 1
ATOM 683 N N . ASP A 1 89 ? 37.481 -9.036 69.380 1.00 33.44 89 ASP A N 1
ATOM 684 C CA . ASP A 1 89 ? 38.898 -8.815 69.678 1.00 33.38 89 ASP A CA 1
ATOM 685 C C . ASP A 1 89 ? 39.206 -8.468 71.138 1.00 32.52 89 ASP A C 1
ATOM 686 O O . ASP A 1 89 ? 40.282 -8.789 71.623 1.00 33.60 89 ASP A O 1
ATOM 691 N N . ILE A 1 90 ? 38.283 -7.815 71.839 1.00 30.95 90 ILE A N 1
ATOM 692 C CA . ILE A 1 90 ? 38.555 -7.388 73.224 1.00 30.00 90 ILE A CA 1
ATOM 693 C C . ILE A 1 90 ? 37.826 -8.195 74.307 1.00 29.40 90 ILE A C 1
ATOM 694 O O . ILE A 1 90 ? 37.880 -7.845 75.491 1.00 29.77 90 ILE A O 1
ATOM 699 N N . GLN A 1 91 ? 37.182 -9.294 73.924 1.00 30.55 91 GLN A N 1
ATOM 700 C CA . GLN A 1 91 ? 36.306 -10.016 74.858 1.00 31.27 91 GLN A CA 1
ATOM 701 C C . GLN A 1 91 ? 37.008 -10.598 76.081 1.00 31.09 91 GLN A C 1
ATOM 702 O O . GLN A 1 91 ? 36.354 -10.836 77.097 1.00 29.99 91 GLN A O 1
ATOM 708 N N . SER A 1 92 ? 38.318 -10.816 75.998 1.00 31.87 92 SER A N 1
ATOM 709 C CA . SER A 1 92 ? 39.078 -11.306 77.156 1.00 33.62 92 SER A CA 1
ATOM 710 C C . SER A 1 92 ? 39.117 -10.324 78.336 1.00 31.92 92 SER A C 1
ATOM 711 O O . SER A 1 92 ? 39.458 -10.717 79.451 1.00 30.56 92 SER A O 1
ATOM 714 N N . LEU A 1 93 ? 38.769 -9.061 78.091 1.00 31.52 93 LEU A N 1
ATOM 715 C CA . LEU A 1 93 ? 38.794 -8.042 79.137 1.00 32.26 93 LEU A CA 1
ATOM 716 C C . LEU A 1 93 ? 37.487 -7.994 79.903 1.00 30.93 93 LEU A C 1
ATOM 717 O O . LEU A 1 93 ? 37.376 -7.269 80.891 1.00 30.04 93 LEU A O 1
ATOM 722 N N . ILE A 1 94 ? 36.501 -8.750 79.439 1.00 31.07 94 ILE A N 1
ATOM 723 C CA . ILE A 1 94 ? 35.175 -8.733 80.036 1.00 32.39 94 ILE A CA 1
ATOM 724 C C . ILE A 1 94 ? 35.083 -9.723 81.207 1.00 33.28 94 ILE A C 1
ATOM 725 O O . ILE A 1 94 ? 35.259 -10.913 81.024 1.00 31.95 94 ILE A O 1
ATOM 730 N N . LYS A 1 95 ? 34.807 -9.209 82.399 1.00 34.27 95 LYS A N 1
ATOM 731 C CA . LYS A 1 95 ? 34.468 -10.048 83.555 1.00 36.13 95 LYS A CA 1
ATOM 732 C C . LYS A 1 95 ? 32.957 -9.988 83.780 1.00 37.40 95 LYS A C 1
ATOM 733 O O . LYS A 1 95 ? 32.244 -9.311 83.032 1.00 36.18 95 LYS A O 1
ATOM 739 N N . LYS A 1 96 ? 32.472 -10.716 84.786 1.00 39.23 96 LYS A N 1
ATOM 740 C CA . LYS A 1 96 ? 31.042 -10.882 85.007 1.00 41.22 96 LYS A CA 1
ATOM 741 C C . LYS A 1 96 ? 30.316 -9.546 85.172 1.00 38.84 96 LYS A C 1
ATOM 742 O O . LYS A 1 96 ? 29.232 -9.360 84.628 1.00 38.18 96 LYS A O 1
ATOM 748 N N . ASP A 1 97 ? 30.927 -8.626 85.911 1.00 38.47 97 ASP A N 1
ATOM 749 C CA . ASP A 1 97 ? 30.311 -7.342 86.231 1.00 38.41 97 ASP A CA 1
ATOM 750 C C . ASP A 1 97 ? 30.737 -6.193 85.313 1.00 35.63 97 ASP A C 1
ATOM 751 O O . ASP A 1 97 ? 30.445 -5.042 85.608 1.00 35.29 97 ASP A O 1
ATOM 756 N N . THR A 1 98 ? 31.400 -6.492 84.198 1.00 32.88 98 THR A N 1
ATOM 757 C CA . THR A 1 98 ? 31.844 -5.430 83.286 1.00 31.87 98 THR A CA 1
ATOM 758 C C . THR A 1 98 ? 30.652 -4.723 82.658 1.00 30.57 98 THR A C 1
ATOM 759 O O . THR A 1 98 ? 29.751 -5.357 82.117 1.00 30.91 98 THR A O 1
ATOM 763 N N . GLU A 1 99 ? 30.669 -3.401 82.733 1.00 30.46 99 GLU A N 1
ATOM 764 C CA . GLU A 1 99 ? 29.630 -2.581 82.142 1.00 30.95 99 GLU A CA 1
ATOM 765 C C . GLU A 1 99 ? 30.123 -2.046 80.810 1.00 30.30 99 GLU A C 1
ATOM 766 O O . GLU A 1 99 ? 31.335 -1.847 80.611 1.00 27.98 99 GLU A O 1
ATOM 772 N N . VAL A 1 100 ? 29.188 -1.836 79.891 1.00 28.96 100 VAL A N 1
ATOM 773 C CA . VAL A 1 100 ? 29.506 -1.299 78.572 1.00 29.44 100 VAL A CA 1
ATOM 774 C C . VAL A 1 100 ? 28.696 -0.031 78.351 1.00 30.09 100 VAL A C 1
ATOM 775 O O . VAL A 1 100 ? 27.461 -0.051 78.444 1.00 30.22 100 VAL A O 1
ATOM 779 N N . LEU A 1 101 ? 29.386 1.059 78.034 1.00 29.54 101 LEU A N 1
ATOM 780 C CA . LEU A 1 101 ? 28.734 2.305 77.672 1.00 29.42 101 LEU A CA 1
ATOM 781 C C . LEU A 1 101 ? 28.960 2.545 76.193 1.00 29.54 101 LEU A C 1
ATOM 782 O O . LEU A 1 101 ? 30.099 2.721 75.742 1.00 27.73 101 LEU A O 1
ATOM 787 N N . CYS A 1 102 ? 27.874 2.558 75.436 1.00 29.86 102 CYS A N 1
ATOM 788 C CA . CYS A 1 102 ? 27.947 2.849 74.019 1.00 33.00 102 CYS A CA 1
ATOM 789 C C . CYS A 1 102 ? 27.717 4.335 73.770 1.00 33.43 102 CYS A C 1
ATOM 790 O O . CYS A 1 102 ? 26.716 4.897 74.206 1.00 33.31 102 CYS A O 1
ATOM 793 N N . LEU A 1 103 ? 28.641 4.965 73.056 1.00 34.13 103 LEU A N 1
ATOM 794 C CA . LEU A 1 103 ? 28.462 6.342 72.613 1.00 36.78 103 LEU A CA 1
ATOM 795 C C . LEU A 1 103 ? 28.280 6.402 71.090 1.00 39.98 103 LEU A C 1
ATOM 796 O O . LEU A 1 103 ? 28.404 7.457 70.474 1.00 40.69 103 LEU A O 1
ATOM 801 N N . LEU A 1 104 ? 27.928 5.259 70.506 1.00 43.70 104 LEU A N 1
ATOM 802 C CA . LEU A 1 104 ? 27.552 5.178 69.101 1.00 46.97 104 LEU A CA 1
ATOM 803 C C . LEU A 1 104 ? 26.097 5.545 68.955 1.00 50.39 104 LEU A C 1
ATOM 804 O O . LEU A 1 104 ? 25.230 4.935 69.576 1.00 49.61 104 LEU A O 1
ATOM 809 N N . ASN A 1 105 ? 25.839 6.561 68.144 1.00 56.14 105 ASN A N 1
ATOM 810 C CA . ASN A 1 105 ? 24.485 7.017 67.918 1.00 60.93 105 ASN A CA 1
ATOM 811 C C . ASN A 1 105 ? 23.852 6.156 66.833 1.00 60.60 105 ASN A C 1
ATOM 812 O O . ASN A 1 105 ? 23.871 6.515 65.656 1.00 65.23 105 ASN A O 1
ATOM 817 N N . GLY A 1 106 ? 23.325 5.001 67.239 1.00 58.35 106 GLY A N 1
ATOM 818 C CA . GLY A 1 106 ? 22.650 4.085 66.316 1.00 56.82 106 GLY A CA 1
ATOM 819 C C . GLY A 1 106 ? 21.748 3.080 67.011 1.00 56.00 106 GLY A C 1
ATOM 820 O O . GLY A 1 106 ? 21.821 2.913 68.225 1.00 56.39 106 GLY A O 1
ATOM 821 N N . ILE A 1 107 ? 20.905 2.405 66.227 1.00 52.94 107 ILE A N 1
ATOM 822 C CA . ILE A 1 107 ? 19.892 1.475 66.752 1.00 51.88 107 ILE A CA 1
ATOM 823 C C . ILE A 1 107 ? 20.263 0.006 66.596 1.00 49.72 107 ILE A C 1
ATOM 824 O O . ILE A 1 107 ? 20.730 -0.393 65.552 1.00 53.19 107 ILE A O 1
ATOM 829 N N . GLY A 1 108 ? 20.016 -0.801 67.623 1.00 49.66 108 GLY A N 1
ATOM 830 C CA . GLY A 1 108 ? 20.285 -2.239 67.544 1.00 49.48 108 GLY A CA 1
ATOM 831 C C . GLY A 1 108 ? 21.698 -2.661 67.915 1.00 47.93 108 GLY A C 1
ATOM 832 O O . GLY A 1 108 ? 22.028 -3.844 67.826 1.00 50.68 108 GLY A O 1
ATOM 833 N N . HIS A 1 109 ? 22.550 -1.718 68.319 1.00 45.67 109 HIS A N 1
ATOM 834 C CA . HIS A 1 109 ? 23.911 -2.078 68.730 1.00 44.69 109 HIS A CA 1
ATOM 835 C C . HIS A 1 109 ? 23.858 -2.997 69.940 1.00 42.23 109 HIS A C 1
ATOM 836 O O . HIS A 1 109 ? 24.702 -3.875 70.084 1.00 37.30 109 HIS A O 1
ATOM 843 N N . GLU A 1 110 ? 22.874 -2.766 70.811 1.00 41.74 110 GLU A N 1
ATOM 844 C CA . GLU A 1 110 ? 22.678 -3.585 72.006 1.00 43.24 110 GLU A CA 1
ATOM 845 C C . GLU A 1 110 ? 22.623 -5.060 71.682 1.00 40.90 110 GLU A C 1
ATOM 846 O O . GLU A 1 110 ? 23.046 -5.864 72.497 1.00 40.04 110 GLU A O 1
ATOM 852 N N . ASP A 1 111 ? 22.059 -5.418 70.528 1.00 39.07 111 ASP A N 1
ATOM 853 C CA . ASP A 1 111 ? 21.917 -6.833 70.168 1.00 40.04 111 ASP A CA 1
ATOM 854 C C . ASP A 1 111 ? 23.268 -7.487 69.897 1.00 38.48 111 ASP A C 1
ATOM 855 O O . ASP A 1 111 ? 23.482 -8.641 70.248 1.00 39.63 111 ASP A O 1
ATOM 860 N N . ILE A 1 112 ? 24.187 -6.738 69.297 1.00 36.80 112 ILE A N 1
ATOM 861 C CA . ILE A 1 112 ? 25.566 -7.195 69.159 1.00 34.89 112 ILE A CA 1
ATOM 862 C C . ILE A 1 112 ? 26.230 -7.254 70.543 1.00 35.21 112 ILE A C 1
ATOM 863 O O . ILE A 1 112 ? 26.818 -8.278 70.919 1.00 33.35 112 ILE A O 1
ATOM 868 N N . ILE A 1 113 ? 26.129 -6.155 71.293 1.00 33.60 113 ILE A N 1
ATOM 869 C CA . ILE A 1 113 ? 26.796 -6.045 72.592 1.00 33.94 113 ILE A CA 1
ATOM 870 C C . ILE A 1 113 ? 26.313 -7.150 73.544 1.00 33.41 113 ILE A C 1
ATOM 871 O O . ILE A 1 113 ? 27.118 -7.741 74.276 1.00 32.17 113 ILE A O 1
ATOM 876 N N . GLU A 1 114 ? 25.015 -7.451 73.487 1.00 33.44 114 GLU A N 1
ATOM 877 C CA . GLU A 1 114 ? 24.401 -8.491 74.325 1.00 35.51 114 GLU A CA 1
ATOM 878 C C . GLU A 1 114 ? 25.058 -9.871 74.197 1.00 35.97 114 GLU A C 1
ATOM 879 O O . GLU A 1 114 ? 24.974 -10.690 75.110 1.00 36.09 114 GLU A O 1
ATOM 885 N N . LYS A 1 115 ? 25.707 -10.136 73.068 1.00 36.24 115 LYS A N 1
ATOM 886 C CA . LYS A 1 115 ? 26.430 -11.397 72.889 1.00 36.90 115 LYS A CA 1
ATOM 887 C C . LYS A 1 115 ? 27.611 -11.526 73.850 1.00 35.95 115 LYS A C 1
ATOM 888 O O . LYS A 1 115 ? 28.082 -12.639 74.098 1.00 34.39 115 LYS A O 1
ATOM 894 N N . PHE A 1 116 ? 28.061 -10.392 74.398 1.00 34.33 116 PHE A N 1
ATOM 895 C CA . PHE A 1 116 ? 29.290 -10.320 75.199 1.00 33.17 116 PHE A CA 1
ATOM 896 C C . PHE A 1 116 ? 29.057 -9.934 76.650 1.00 33.52 116 PHE A C 1
ATOM 897 O O . PHE A 1 116 ? 29.815 -10.350 77.527 1.00 34.08 116 PHE A O 1
ATOM 905 N N . VAL A 1 117 ? 28.029 -9.129 76.905 1.00 34.21 117 VAL A N 1
ATOM 906 C CA . VAL A 1 117 ? 27.627 -8.797 78.274 1.00 34.24 117 VAL A CA 1
ATOM 907 C C . VAL A 1 117 ? 26.094 -8.798 78.360 1.00 34.87 117 VAL A C 1
ATOM 908 O O . VAL A 1 117 ? 25.411 -8.496 77.374 1.00 33.78 117 VAL A O 1
ATOM 912 N N . PRO A 1 118 ? 25.543 -9.138 79.536 1.00 35.36 118 PRO A N 1
ATOM 913 C CA . PRO A 1 118 ? 24.082 -9.116 79.654 1.00 36.23 118 PRO A CA 1
ATOM 914 C C . PRO A 1 118 ? 23.512 -7.708 79.520 1.00 36.99 118 PRO A C 1
ATOM 915 O O . PRO A 1 118 ? 24.199 -6.727 79.816 1.00 36.27 118 PRO A O 1
ATOM 919 N N . MET A 1 119 ? 22.259 -7.636 79.087 1.00 37.15 119 MET A N 1
ATOM 920 C CA . MET A 1 119 ? 21.549 -6.386 78.868 1.00 37.82 119 MET A CA 1
ATOM 921 C C . MET A 1 119 ? 21.585 -5.465 80.087 1.00 37.60 119 MET A C 1
ATOM 922 O O . MET A 1 119 ? 21.706 -4.245 79.945 1.00 36.90 119 MET A O 1
ATOM 927 N N . GLU A 1 120 ? 21.490 -6.047 81.281 1.00 37.38 120 GLU A N 1
ATOM 928 C CA . GLU A 1 120 ? 21.488 -5.262 82.524 1.00 38.15 120 GLU A CA 1
ATOM 929 C C . GLU A 1 120 ? 22.751 -4.421 82.689 1.00 36.51 120 GLU A C 1
ATOM 930 O O . GLU A 1 120 ? 22.737 -3.459 83.457 1.00 36.59 120 GLU A O 1
ATOM 936 N N . ASN A 1 121 ? 23.839 -4.823 82.027 1.00 35.72 121 ASN A N 1
ATOM 937 C CA . ASN A 1 121 ? 25.138 -4.141 82.140 1.00 34.84 121 ASN A CA 1
ATOM 938 C C . ASN A 1 121 ? 25.455 -3.223 80.965 1.00 34.39 121 ASN A C 1
ATOM 939 O O . ASN A 1 121 ? 26.591 -2.756 80.829 1.00 32.10 121 ASN A O 1
ATOM 944 N N . ILE A 1 122 ? 24.459 -2.963 80.121 1.00 34.39 122 ILE A N 1
ATOM 945 C CA . ILE A 1 122 ? 24.651 -2.129 78.939 1.00 33.52 122 ILE A CA 1
ATOM 946 C C . ILE A 1 122 ? 23.999 -0.762 79.146 1.00 33.60 122 ILE A C 1
ATOM 947 O O . ILE A 1 122 ? 22.860 -0.649 79.638 1.00 32.70 122 ILE A O 1
ATOM 952 N N . TYR A 1 123 ? 24.738 0.274 78.760 1.00 32.50 123 TYR A N 1
ATOM 953 C CA . TYR A 1 123 ? 24.261 1.645 78.854 1.00 33.09 123 TYR A CA 1
ATOM 954 C C . TYR A 1 123 ? 24.471 2.322 77.515 1.00 32.02 123 TYR A C 1
ATOM 955 O O . TYR A 1 123 ? 25.424 2.020 76.797 1.00 31.05 123 TYR A O 1
ATOM 964 N N . ILE A 1 124 ? 23.556 3.219 77.171 1.00 31.32 124 ILE A N 1
ATOM 965 C CA . ILE A 1 124 ? 23.608 3.929 75.906 1.00 31.04 124 ILE A CA 1
ATOM 966 C C . ILE A 1 124 ? 23.705 5.410 76.182 1.00 30.15 124 ILE A C 1
ATOM 967 O O . ILE A 1 124 ? 23.081 5.900 77.108 1.00 30.86 124 ILE A O 1
ATOM 972 N N . GLY A 1 125 ? 24.481 6.127 75.378 1.00 31.01 125 GLY A N 1
ATOM 973 C CA . GLY A 1 125 ? 24.623 7.554 75.579 1.00 31.77 125 GLY A CA 1
ATOM 974 C C . GLY A 1 125 ? 24.933 8.385 74.355 1.00 32.40 125 GLY A C 1
ATOM 975 O O . GLY A 1 125 ? 25.211 7.866 73.277 1.00 31.17 125 GLY A O 1
ATOM 976 N N . ASN A 1 126 ? 24.859 9.695 74.554 1.00 33.47 126 ASN A N 1
ATOM 977 C CA . ASN A 1 126 ? 25.223 10.680 73.556 1.00 35.87 126 ASN A CA 1
ATOM 978 C C . ASN A 1 126 ? 26.303 11.555 74.157 1.00 35.39 126 ASN A C 1
ATOM 979 O O . ASN A 1 126 ? 26.272 11.834 75.358 1.00 31.29 126 ASN A O 1
ATOM 984 N N . THR A 1 127 ? 27.268 11.969 73.343 1.00 36.30 127 THR A N 1
ATOM 985 C CA . THR A 1 127 ? 28.290 12.902 73.810 1.00 38.56 127 THR A CA 1
ATOM 986 C C . THR A 1 127 ? 28.215 14.173 72.980 1.00 39.48 127 THR A C 1
ATOM 987 O O . THR A 1 127 ? 28.070 14.113 71.766 1.00 39.96 127 THR A O 1
ATOM 991 N N . MET A 1 128 ? 28.314 15.318 73.644 1.00 41.15 128 MET A N 1
ATOM 992 C CA . MET A 1 128 ? 28.295 16.607 72.964 1.00 43.38 128 MET A CA 1
ATOM 993 C C . MET A 1 128 ? 29.664 17.299 73.005 1.00 41.22 128 MET A C 1
ATOM 994 O O . MET A 1 128 ? 29.797 18.450 72.595 1.00 40.77 128 MET A O 1
ATOM 999 N N . TRP A 1 129 ? 30.681 16.575 73.468 1.00 37.65 129 TRP A N 1
ATOM 1000 C CA . TRP A 1 129 ? 32.058 17.025 73.384 1.00 35.87 129 TRP A CA 1
ATOM 1001 C C . TRP A 1 129 ? 32.540 17.026 71.940 1.00 35.27 129 TRP A C 1
ATOM 1002 O O . TRP A 1 129 ? 31.983 16.334 71.095 1.00 34.82 129 TRP A O 1
ATOM 1013 N N . THR A 1 130 ? 33.577 17.812 71.659 1.00 34.08 130 THR A N 1
ATOM 1014 C CA . THR A 1 130 ? 34.257 17.759 70.368 1.00 33.65 130 THR A CA 1
ATOM 1015 C C . THR A 1 130 ? 35.721 17.350 70.572 1.00 32.53 130 THR A C 1
ATOM 1016 O O . THR A 1 130 ? 36.251 17.422 71.683 1.00 32.52 130 THR A O 1
ATOM 1020 N N . ALA A 1 131 ? 36.360 16.907 69.496 1.00 31.65 131 ALA A N 1
ATOM 1021 C CA . ALA A 1 131 ? 37.750 16.472 69.555 1.00 33.67 131 ALA A CA 1
ATOM 1022 C C . ALA A 1 131 ? 38.300 16.329 68.148 1.00 33.84 131 ALA A C 1
ATOM 1023 O O . ALA A 1 131 ? 37.592 15.889 67.251 1.00 32.38 131 ALA A O 1
ATOM 1025 N N . GLY A 1 132 ? 39.574 16.660 67.973 1.00 35.68 132 GLY A N 1
ATOM 1026 C CA . GLY A 1 132 ? 40.221 16.545 66.672 1.00 37.46 132 GLY A CA 1
ATOM 1027 C C . GLY A 1 132 ? 41.477 15.705 66.717 1.00 36.86 132 GLY A C 1
ATOM 1028 O O . GLY A 1 132 ? 42.282 15.860 67.612 1.00 34.43 132 GLY A O 1
ATOM 1029 N N . LEU A 1 133 ? 41.636 14.825 65.731 1.00 38.85 133 LEU A N 1
ATOM 1030 C CA . LEU A 1 133 ? 42.835 14.006 65.587 1.00 41.19 133 LEU A CA 1
ATOM 1031 C C . LEU A 1 133 ? 43.795 14.655 64.576 1.00 44.57 133 LEU A C 1
ATOM 1032 O O . LEU A 1 133 ? 43.565 14.594 63.366 1.00 45.67 133 LEU A O 1
ATOM 1037 N N . GLU A 1 134 ? 44.858 15.284 65.084 1.00 47.33 134 GLU A N 1
ATOM 1038 C CA . GLU A 1 134 ? 45.806 16.041 64.258 1.00 47.82 134 GLU A CA 1
ATOM 1039 C C . GLU A 1 134 ? 46.746 15.110 63.491 1.00 47.64 134 GLU A C 1
ATOM 1040 O O . GLU A 1 134 ? 47.056 15.340 62.322 1.00 46.97 134 GLU A O 1
ATOM 1046 N N . GLY A 1 135 ? 47.205 14.066 64.168 1.00 45.55 135 GLY A N 1
ATOM 1047 C CA . GLY A 1 135 ? 48.066 13.053 63.567 1.00 45.03 135 GLY A CA 1
ATOM 1048 C C . GLY A 1 135 ? 48.165 11.857 64.499 1.00 44.37 135 GLY A C 1
ATOM 1049 O O . GLY A 1 135 ? 47.477 11.819 65.522 1.00 43.88 135 GLY A O 1
ATOM 1050 N N . PRO A 1 136 ? 49.001 10.864 64.149 1.00 44.59 136 PRO A N 1
ATOM 1051 C CA . PRO A 1 136 ? 49.175 9.716 65.044 1.00 44.94 136 PRO A CA 1
ATOM 1052 C C . PRO A 1 136 ? 49.647 10.165 66.421 1.00 43.73 136 PRO A C 1
ATOM 1053 O O . PRO A 1 136 ? 50.703 10.780 66.543 1.00 43.18 136 PRO A O 1
ATOM 1057 N N . GLY A 1 137 ? 48.828 9.906 67.436 1.00 44.03 137 GLY A N 1
ATOM 1058 C CA . GLY A 1 137 ? 49.190 10.157 68.825 1.00 44.25 137 GLY A CA 1
ATOM 1059 C C . GLY A 1 137 ? 49.066 11.627 69.166 1.00 44.52 137 GLY A C 1
ATOM 1060 O O . GLY A 1 137 ? 49.633 12.090 70.151 1.00 44.29 137 GLY A O 1
ATOM 1061 N N . GLN A 1 138 ? 48.308 12.356 68.351 1.00 44.84 138 GLN A N 1
ATOM 1062 C CA . GLN A 1 138 ? 48.198 13.801 68.455 1.00 46.23 138 GLN A CA 1
ATOM 1063 C C . GLN A 1 138 ? 46.742 14.236 68.385 1.00 44.89 138 GLN A C 1
ATOM 1064 O O . GLN A 1 138 ? 46.085 14.032 67.366 1.00 43.62 138 GLN A O 1
ATOM 1070 N N . VAL A 1 139 ? 46.245 14.853 69.453 1.00 43.57 139 VAL A N 1
ATOM 1071 C CA . VAL A 1 139 ? 44.850 15.311 69.495 1.00 42.80 139 VAL A CA 1
ATOM 1072 C C . VAL A 1 139 ? 44.780 16.776 69.897 1.00 43.42 139 VAL A C 1
ATOM 1073 O O . VAL A 1 139 ? 45.666 17.284 70.574 1.00 42.76 139 VAL A O 1
ATOM 1077 N N . LYS A 1 140 ? 43.731 17.447 69.447 1.00 44.84 140 LYS A N 1
ATOM 1078 C CA . LYS A 1 140 ? 43.425 18.807 69.868 1.00 47.48 140 LYS A CA 1
ATOM 1079 C C . LYS A 1 140 ? 42.053 18.761 70.505 1.00 46.29 140 LYS A C 1
ATOM 1080 O O . LYS A 1 140 ? 41.109 18.260 69.890 1.00 45.71 140 LYS A O 1
ATOM 1086 N N . LEU A 1 141 ? 41.946 19.267 71.732 1.00 47.52 141 LEU A N 1
ATOM 1087 C CA . LEU A 1 141 ? 40.724 19.143 72.524 1.00 49.75 141 LEU A CA 1
ATOM 1088 C C . LEU A 1 141 ? 40.026 20.489 72.747 1.00 54.44 141 LEU A C 1
ATOM 1089 O O . LEU A 1 141 ? 40.006 21.057 73.844 1.00 55.07 141 LEU A O 1
ATOM 1094 N N . PHE A 1 142 ? 39.504 20.981 71.631 1.00 61.25 142 PHE A N 1
ATOM 1095 C CA . PHE A 1 142 ? 38.490 22.041 71.520 1.00 66.11 142 PHE A CA 1
ATOM 1096 C C . PHE A 1 142 ? 38.097 22.853 72.768 1.00 62.90 142 PHE A C 1
ATOM 1097 O O . PHE A 1 142 ? 38.800 23.796 73.125 1.00 66.25 142 PHE A O 1
ATOM 1105 N N . GLY A 1 143 ? 36.973 22.518 73.406 1.00 58.25 143 GLY A N 1
ATOM 1106 C CA . GLY A 1 143 ? 36.388 23.416 74.420 1.00 54.97 143 GLY A CA 1
ATOM 1107 C C . GLY A 1 143 ? 35.422 22.765 75.396 1.00 52.53 143 GLY A C 1
ATOM 1108 O O . GLY A 1 143 ? 35.850 22.034 76.281 1.00 53.06 143 GLY A O 1
ATOM 1109 N N . SER A 1 144 ? 34.125 23.032 75.249 1.00 48.43 144 SER A N 1
ATOM 1110 C CA . SER A 1 144 ? 33.114 22.589 76.227 1.00 47.05 144 SER A CA 1
ATOM 1111 C C . SER A 1 144 ? 32.354 21.332 75.783 1.00 44.95 144 SER A C 1
ATOM 1112 O O . SER A 1 144 ? 32.500 20.937 74.646 1.00 42.94 144 SER A O 1
ATOM 1115 N N . GLY A 1 145 ? 31.539 20.723 76.658 1.00 41.51 145 GLY A N 1
ATOM 1116 C CA . GLY A 1 145 ? 30.713 19.571 76.256 1.00 39.04 145 GLY A CA 1
ATOM 1117 C C . GLY A 1 145 ? 29.935 18.912 77.384 1.00 36.57 145 GLY A C 1
ATOM 1118 O O . GLY A 1 145 ? 29.882 19.428 78.495 1.00 33.74 145 GLY A O 1
ATOM 1119 N N . SER A 1 146 ? 29.323 17.766 77.079 1.00 36.31 146 SER A N 1
ATOM 1120 C CA . SER A 1 146 ? 28.551 16.992 78.056 1.00 35.15 146 SER A CA 1
ATOM 1121 C C . SER A 1 146 ? 28.278 15.566 77.570 1.00 34.06 146 SER A C 1
ATOM 1122 O O . SER A 1 146 ? 28.488 15.241 76.402 1.00 33.00 146 SER A O 1
ATOM 1125 N N . VAL A 1 147 ? 27.795 14.735 78.483 1.00 33.67 147 VAL A N 1
ATOM 1126 C CA . VAL A 1 147 ? 27.395 13.368 78.169 1.00 33.46 147 VAL A CA 1
ATOM 1127 C C . VAL A 1 147 ? 26.052 13.089 78.827 1.00 33.67 147 VAL A C 1
ATOM 1128 O O . VAL A 1 147 ? 25.804 13.484 79.969 1.00 31.30 147 VAL A O 1
ATOM 1132 N N . GLU A 1 148 ? 25.175 12.428 78.082 1.00 33.48 148 GLU A N 1
ATOM 1133 C CA . GLU A 1 148 ? 23.907 11.990 78.611 1.00 34.65 148 GLU A CA 1
ATOM 1134 C C . GLU A 1 148 ? 23.797 10.497 78.325 1.00 34.03 148 GLU A C 1
ATOM 1135 O O . GLU A 1 148 ? 24.191 10.033 77.248 1.00 32.12 148 GLU A O 1
ATOM 1141 N N . LEU A 1 149 ? 23.339 9.735 79.313 1.00 33.28 149 LEU A N 1
ATOM 1142 C CA . LEU A 1 149 ? 23.351 8.280 79.208 1.00 34.27 149 LEU A CA 1
ATOM 1143 C C . LEU A 1 149 ? 22.182 7.639 79.920 1.00 34.09 149 LEU A C 1
ATOM 1144 O O . LEU A 1 149 ? 21.605 8.218 80.837 1.00 36.16 149 LEU A O 1
ATOM 1149 N N . GLN A 1 150 ? 21.854 6.427 79.488 1.00 34.33 150 GLN A N 1
ATOM 1150 C CA . GLN A 1 150 ? 20.692 5.707 79.979 1.00 35.02 150 GLN A CA 1
ATOM 1151 C C . GLN A 1 150 ? 20.974 4.218 80.102 1.00 36.07 150 GLN A C 1
ATOM 1152 O O . GLN A 1 150 ? 21.692 3.636 79.284 1.00 33.51 150 GLN A O 1
ATOM 1158 N N . ASN A 1 151 ? 20.412 3.615 81.138 1.00 37.88 151 ASN A N 1
ATOM 1159 C CA . ASN A 1 151 ? 20.431 2.171 81.276 1.00 42.07 151 ASN A CA 1
ATOM 1160 C C . ASN A 1 151 ? 19.524 1.480 80.268 1.00 43.79 151 ASN A C 1
ATOM 1161 O O . ASN A 1 151 ? 18.432 1.966 79.958 1.00 43.47 151 ASN A O 1
ATOM 1166 N N . LEU A 1 152 ? 20.021 0.364 79.745 1.00 47.51 152 LEU A N 1
ATOM 1167 C CA . LEU A 1 152 ? 19.198 -0.688 79.193 1.00 51.02 152 LEU A CA 1
ATOM 1168 C C . LEU A 1 152 ? 19.212 -1.744 80.313 1.00 55.77 152 LEU A C 1
ATOM 1169 O O . LEU A 1 152 ? 20.193 -1.819 81.065 1.00 61.24 152 LEU A O 1
ATOM 1174 N N . GLY A 1 153 ? 18.160 -2.543 80.462 1.00 58.63 153 GLY A N 1
ATOM 1175 C CA . GLY A 1 153 ? 18.195 -3.636 81.454 1.00 62.06 153 GLY A CA 1
ATOM 1176 C C . GLY A 1 153 ? 16.976 -3.791 82.351 1.00 64.25 153 GLY A C 1
ATOM 1177 O O . GLY A 1 153 ? 16.626 -4.908 82.726 1.00 64.98 153 GLY A O 1
ATOM 1178 N N . ASP A 1 154 ? 16.337 -2.672 82.684 1.00 65.03 154 ASP A N 1
ATOM 1179 C CA . ASP A 1 154 ? 15.247 -2.603 83.673 1.00 65.76 154 ASP A CA 1
ATOM 1180 C C . ASP A 1 154 ? 15.794 -2.534 85.095 1.00 63.71 154 ASP A C 1
ATOM 1181 O O . ASP A 1 154 ? 16.558 -3.398 85.520 1.00 66.01 154 ASP A O 1
ATOM 1186 N N . GLY A 1 155 ? 15.394 -1.498 85.826 1.00 61.39 155 GLY A N 1
ATOM 1187 C CA . GLY A 1 155 ? 15.784 -1.329 87.222 1.00 59.48 155 GLY A CA 1
ATOM 1188 C C . GLY A 1 155 ? 17.214 -0.884 87.449 1.00 56.65 155 GLY A C 1
ATOM 1189 O O . GLY A 1 155 ? 17.685 -0.888 88.584 1.00 58.41 155 GLY A O 1
ATOM 1190 N N . LYS A 1 156 ? 17.909 -0.488 86.385 1.00 55.76 156 LYS A N 1
ATOM 1191 C CA . LYS A 1 156 ? 19.316 -0.079 86.485 1.00 52.87 156 LYS A CA 1
ATOM 1192 C C . LYS A 1 156 ? 19.502 1.445 86.411 1.00 51.18 156 LYS A C 1
ATOM 1193 O O . LYS A 1 156 ? 20.589 1.917 86.080 1.00 51.21 156 LYS A O 1
ATOM 1199 N N . GLU A 1 157 ? 18.459 2.210 86.741 1.00 50.58 157 GLU A N 1
ATOM 1200 C CA . GLU A 1 157 ? 18.547 3.679 86.736 1.00 48.91 157 GLU A CA 1
ATOM 1201 C C . GLU A 1 157 ? 19.574 4.191 87.749 1.00 47.56 157 GLU A C 1
ATOM 1202 O O . GLU A 1 157 ? 20.362 5.081 87.441 1.00 47.79 157 GLU A O 1
ATOM 1208 N N . ALA A 1 158 ? 19.558 3.629 88.954 1.00 47.28 158 ALA A N 1
ATOM 1209 C CA . ALA A 1 158 ? 20.516 3.999 89.996 1.00 46.12 158 ALA A CA 1
ATOM 1210 C C . ALA A 1 158 ? 21.954 3.734 89.541 1.00 43.19 158 ALA A C 1
ATOM 1211 O O . ALA A 1 158 ? 22.838 4.560 89.735 1.00 43.82 158 ALA A O 1
ATOM 1213 N N . ALA A 1 159 ? 22.176 2.577 88.932 1.00 42.47 159 ALA A N 1
ATOM 1214 C CA . ALA A 1 159 ? 23.482 2.224 88.392 1.00 40.83 159 ALA A CA 1
ATOM 1215 C C . ALA A 1 159 ? 23.926 3.191 87.279 1.00 39.17 159 ALA A C 1
ATOM 1216 O O . ALA A 1 159 ? 25.095 3.564 87.204 1.00 38.28 159 ALA A O 1
ATOM 1218 N N . ALA A 1 160 ? 22.987 3.603 86.430 1.00 37.57 160 ALA A N 1
ATOM 1219 C CA . ALA A 1 160 ? 23.277 4.574 85.383 1.00 36.75 160 ALA A CA 1
ATOM 1220 C C . ALA A 1 160 ? 23.660 5.928 85.982 1.00 36.76 160 ALA A C 1
ATOM 1221 O O . ALA A 1 160 ? 24.573 6.598 85.486 1.00 33.48 160 ALA A O 1
ATOM 1223 N N . LYS A 1 161 ? 22.982 6.311 87.063 1.00 37.23 161 LYS A N 1
ATOM 1224 C CA . LYS A 1 161 ? 23.285 7.570 87.754 1.00 39.26 161 LYS A CA 1
ATOM 1225 C C . LYS A 1 161 ? 24.691 7.569 88.394 1.00 39.84 161 LYS A C 1
ATOM 1226 O O . LYS A 1 161 ? 25.401 8.574 88.313 1.00 39.40 161 LYS A O 1
ATOM 1232 N N . LYS A 1 162 ? 25.102 6.443 88.980 1.00 40.47 162 LYS A N 1
ATOM 1233 C CA . LYS A 1 162 ? 26.485 6.290 89.495 1.00 42.19 162 LYS A CA 1
ATOM 1234 C C . LYS A 1 162 ? 27.539 6.344 88.391 1.00 39.40 162 LYS A C 1
ATOM 1235 O O . LYS A 1 162 ? 28.584 6.988 88.534 1.00 37.72 162 LYS A O 1
ATOM 1241 N N . LEU A 1 163 ? 27.267 5.659 87.285 1.00 37.95 163 LEU A N 1
ATOM 1242 C CA . LEU A 1 163 ? 28.144 5.731 86.124 1.00 34.84 163 LEU A CA 1
ATOM 1243 C C . LEU A 1 163 ? 28.300 7.179 85.664 1.00 34.10 163 LEU A C 1
ATOM 1244 O O . LEU A 1 163 ? 29.418 7.648 85.409 1.00 32.88 163 LEU A O 1
ATOM 1249 N N . ALA A 1 164 ? 27.185 7.901 85.589 1.00 34.15 164 ALA A N 1
ATOM 1250 C CA . ALA A 1 164 ? 27.231 9.307 85.194 1.00 35.00 164 ALA A CA 1
ATOM 1251 C C . ALA A 1 164 ? 28.095 10.110 86.172 1.00 35.41 164 ALA A C 1
ATOM 1252 O O . ALA A 1 164 ? 28.943 10.897 85.748 1.00 35.32 164 ALA A O 1
ATOM 1254 N N . ASP A 1 165 ? 27.890 9.886 87.468 1.00 35.59 165 ASP A N 1
ATOM 1255 C CA . ASP A 1 165 ? 28.667 10.576 88.510 1.00 37.78 165 ASP A CA 1
ATOM 1256 C C . ASP A 1 165 ? 30.157 10.315 88.341 1.00 36.20 165 ASP A C 1
ATOM 1257 O O . ASP A 1 165 ? 30.970 11.237 88.408 1.00 36.23 165 ASP A O 1
ATOM 1262 N N . LYS A 1 166 ? 30.503 9.055 88.100 1.00 35.55 166 LYS A N 1
ATOM 1263 C CA . LYS A 1 166 ? 31.898 8.669 87.949 1.00 34.07 166 LYS A CA 1
ATOM 1264 C C . LYS A 1 166 ? 32.557 9.344 86.764 1.00 33.27 166 LYS A C 1
ATOM 1265 O O . LYS A 1 166 ? 33.675 9.835 86.877 1.00 32.46 166 LYS A O 1
ATOM 1271 N N . LEU A 1 167 ? 31.864 9.402 85.631 1.00 31.81 167 LEU A N 1
ATOM 1272 C CA . LEU A 1 167 ? 32.394 10.114 84.471 1.00 31.54 167 LEU A CA 1
ATOM 1273 C C . LEU A 1 167 ? 32.512 11.613 84.761 1.00 30.59 167 LEU A C 1
ATOM 1274 O O . LEU A 1 167 ? 33.452 12.260 84.308 1.00 29.38 167 LEU A O 1
ATOM 1279 N N . SER A 1 168 ? 31.553 12.158 85.508 1.00 30.56 168 SER A N 1
ATOM 1280 C CA . SER A 1 168 ? 31.578 13.578 85.878 1.00 31.94 168 SER A CA 1
ATOM 1281 C C . SER A 1 168 ? 32.762 13.942 86.789 1.00 32.75 168 SER A C 1
ATOM 1282 O O . SER A 1 168 ? 33.238 15.074 86.767 1.00 31.17 168 SER A O 1
ATOM 1285 N N . GLU A 1 169 ? 33.242 12.974 87.567 1.00 34.21 169 GLU A N 1
ATOM 1286 C CA . GLU A 1 169 ? 34.428 13.181 88.384 1.00 35.43 169 GLU A CA 1
ATOM 1287 C C . GLU A 1 169 ? 35.663 13.434 87.529 1.00 35.07 169 GLU A C 1
ATOM 1288 O O . GLU A 1 169 ? 36.635 14.014 88.012 1.00 34.25 169 GLU A O 1
ATOM 1294 N N . SER A 1 170 ? 35.623 13.020 86.262 1.00 33.27 170 SER A N 1
ATOM 1295 C CA . SER A 1 170 ? 36.720 13.284 85.321 1.00 32.24 170 SER A CA 1
ATOM 1296 C C . SER A 1 170 ? 36.466 14.480 84.406 1.00 31.86 170 SER A C 1
ATOM 1297 O O . SER A 1 170 ? 37.191 14.686 83.418 1.00 31.95 170 SER A O 1
ATOM 1300 N N . GLY A 1 171 ? 35.451 15.274 84.741 1.00 31.18 171 GLY A N 1
ATOM 1301 C CA . GLY A 1 171 ? 35.172 16.516 84.028 1.00 31.91 171 GLY A CA 1
ATOM 1302 C C . GLY A 1 171 ? 34.342 16.335 82.770 1.00 31.91 171 GLY A C 1
ATOM 1303 O O . GLY A 1 171 ? 34.206 17.266 81.983 1.00 32.66 171 GLY A O 1
ATOM 1304 N N . LEU A 1 172 ? 33.771 15.147 82.586 1.00 31.47 172 LEU A N 1
ATOM 1305 C CA . LEU A 1 172 ? 33.025 14.836 81.371 1.00 30.79 172 LEU A CA 1
ATOM 1306 C C . LEU A 1 172 ? 31.587 15.353 81.393 1.00 31.50 172 LEU A C 1
ATOM 1307 O O . LEU A 1 172 ? 30.894 15.272 80.380 1.00 31.46 172 LEU A O 1
ATOM 1312 N N . ASN A 1 173 ? 31.137 15.869 82.536 1.00 33.22 173 ASN A N 1
ATOM 1313 C CA . ASN A 1 173 ? 29.836 16.522 82.632 1.00 34.64 173 ASN A CA 1
ATOM 1314 C C . ASN A 1 173 ? 28.713 15.582 82.172 1.00 35.40 173 ASN A C 1
ATOM 1315 O O . ASN A 1 173 ? 27.929 15.909 81.271 1.00 34.68 173 ASN A O 1
ATOM 1320 N N . ALA A 1 174 ? 28.667 14.409 82.801 1.00 35.11 174 ALA A N 1
ATOM 1321 C CA . ALA A 1 174 ? 27.761 13.329 82.411 1.00 35.39 174 ALA A CA 1
ATOM 1322 C C . ALA A 1 174 ? 26.499 13.358 83.258 1.00 34.78 174 ALA A C 1
ATOM 1323 O O . ALA A 1 174 ? 26.546 13.717 84.430 1.00 33.56 174 ALA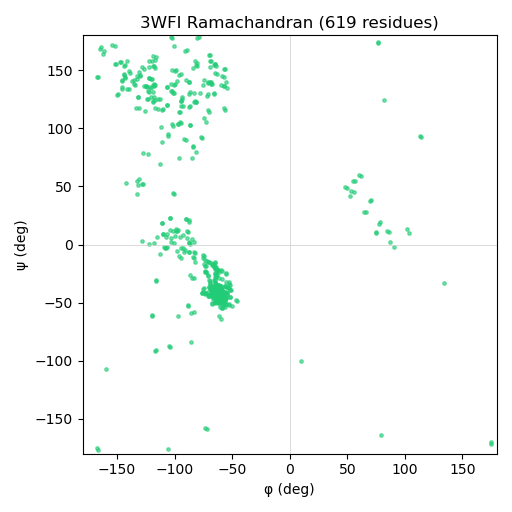 A O 1
ATOM 1325 N N . HIS A 1 175 ? 25.373 12.997 82.651 1.00 33.88 175 HIS A N 1
ATOM 1326 C CA . HIS A 1 175 ? 24.080 12.987 83.339 1.00 34.17 175 HIS A CA 1
ATOM 1327 C C . HIS A 1 175 ? 23.210 11.841 82.872 1.00 33.95 175 HIS A C 1
ATOM 1328 O O . HIS A 1 175 ? 23.252 11.448 81.703 1.00 33.64 175 HIS A O 1
ATOM 1335 N N . PHE A 1 176 ? 22.414 11.318 83.794 1.00 33.93 176 PHE A N 1
ATOM 1336 C CA . PHE A 1 176 ? 21.348 10.398 83.455 1.00 35.31 176 PHE A CA 1
ATOM 1337 C C . PHE A 1 176 ? 20.252 11.116 82.681 1.00 35.16 176 PHE A C 1
ATOM 1338 O O . PHE A 1 176 ? 19.883 12.240 83.013 1.00 35.52 176 PHE A O 1
ATOM 1346 N N . SER A 1 177 ? 19.746 10.461 81.642 1.00 35.27 177 SER A N 1
ATOM 1347 C CA . SER A 1 177 ? 18.569 10.931 80.923 1.00 35.12 177 SER A CA 1
ATOM 1348 C C . SER A 1 177 ? 17.727 9.720 80.562 1.00 34.73 177 SER A C 1
ATOM 1349 O O . SER A 1 177 ? 18.258 8.728 80.093 1.00 34.70 177 SER A O 1
ATOM 1352 N N . ASP A 1 178 ? 16.417 9.789 80.784 1.00 36.03 178 ASP A N 1
ATOM 1353 C CA . ASP A 1 178 ? 15.530 8.693 80.370 1.00 35.97 178 ASP A CA 1
ATOM 1354 C C . ASP A 1 178 ? 15.030 8.888 78.913 1.00 34.69 178 ASP A C 1
ATOM 1355 O O . ASP A 1 178 ? 14.125 8.184 78.479 1.00 33.48 178 ASP A O 1
ATOM 1360 N N . ASN A 1 179 ? 15.641 9.849 78.207 1.00 33.87 179 ASN A N 1
ATOM 1361 C CA . ASN A 1 179 ? 15.254 10.352 76.874 1.00 34.07 179 ASN A CA 1
ATOM 1362 C C . ASN A 1 179 ? 16.224 9.893 75.785 1.00 32.22 179 ASN A C 1
ATOM 1363 O O . ASN A 1 179 ? 16.147 10.327 74.634 1.00 31.85 179 ASN A O 1
ATOM 1368 N N . ILE A 1 180 ? 17.166 9.035 76.153 1.00 31.05 180 ILE A N 1
ATOM 1369 C CA . ILE A 1 180 ? 18.194 8.627 75.217 1.00 29.71 180 ILE A CA 1
ATOM 1370 C C . ILE A 1 180 ? 17.674 7.666 74.155 1.00 29.38 180 ILE A C 1
ATOM 1371 O O . ILE A 1 180 ? 18.018 7.819 72.988 1.00 27.44 180 ILE A O 1
ATOM 1376 N N . HIS A 1 181 ? 16.851 6.695 74.554 1.00 29.44 181 HIS A N 1
ATOM 1377 C CA . HIS A 1 181 ? 16.196 5.818 73.589 1.00 29.57 181 HIS A CA 1
ATOM 1378 C C . HIS A 1 181 ? 15.477 6.658 72.544 1.00 27.79 181 HIS A C 1
ATOM 1379 O O . HIS A 1 181 ? 15.630 6.441 71.339 1.00 25.80 181 HIS A O 1
ATOM 1386 N N . TYR A 1 182 ? 14.663 7.595 73.026 1.00 26.29 182 TYR A N 1
ATOM 1387 C CA . TYR A 1 182 ? 13.890 8.464 72.160 1.00 25.42 182 TYR A CA 1
ATOM 1388 C C . TYR A 1 182 ? 14.790 9.216 71.193 1.00 25.49 182 TYR A C 1
ATOM 1389 O O . TYR A 1 182 ? 14.520 9.249 70.000 1.00 23.79 182 TYR A O 1
ATOM 1398 N N . SER A 1 183 ? 15.847 9.827 71.708 1.00 25.31 183 SER A N 1
ATOM 1399 C CA . SER A 1 183 ? 16.665 10.696 70.876 1.00 26.06 183 SER A CA 1
ATOM 1400 C C . SER A 1 183 ? 17.443 9.881 69.825 1.00 25.95 183 SER A C 1
ATOM 1401 O O . SER A 1 183 ? 17.705 10.384 68.727 1.00 25.33 183 SER A O 1
ATOM 1404 N N . ILE A 1 184 ? 17.796 8.641 70.173 1.00 25.01 184 ILE A N 1
ATOM 1405 C CA . ILE A 1 184 ? 18.467 7.726 69.257 1.00 25.16 184 ILE A CA 1
ATOM 1406 C C . ILE A 1 184 ? 17.521 7.346 68.110 1.00 23.78 184 ILE A C 1
ATOM 1407 O O . ILE A 1 184 ? 17.937 7.285 66.950 1.00 22.12 184 ILE A O 1
ATOM 1412 N N . TYR A 1 185 ? 16.250 7.109 68.439 1.00 21.59 185 TYR A N 1
ATOM 1413 C CA . TYR A 1 185 ? 15.257 6.833 67.427 1.00 21.05 185 TYR A CA 1
ATOM 1414 C C . TYR A 1 185 ? 15.034 8.047 66.528 1.00 20.07 185 TYR A C 1
ATOM 1415 O O . TYR A 1 185 ? 14.963 7.902 65.322 1.00 18.17 185 TYR A O 1
ATOM 1424 N N . ARG A 1 186 ? 14.957 9.238 67.116 1.00 19.45 186 ARG A N 1
ATOM 1425 C CA . ARG A 1 186 ? 14.744 10.470 66.353 1.00 19.97 186 ARG A CA 1
ATOM 1426 C C . ARG A 1 186 ? 15.891 10.720 65.388 1.00 20.53 186 ARG A C 1
ATOM 1427 O O . ARG A 1 186 ? 15.670 11.054 64.215 1.00 19.38 186 ARG A O 1
ATOM 1435 N N . LYS A 1 187 ? 17.118 10.564 65.878 1.00 20.62 187 LYS A N 1
ATOM 1436 C CA . LYS A 1 187 ? 18.293 10.694 65.014 1.00 21.75 187 LYS A CA 1
ATOM 1437 C C . LYS A 1 187 ? 18.308 9.625 63.912 1.00 20.23 187 LYS A C 1
ATOM 1438 O O . LYS A 1 187 ? 18.662 9.909 62.765 1.00 18.24 187 LYS A O 1
ATOM 1444 N N . ALA A 1 188 ? 17.921 8.400 64.258 1.00 18.77 188 ALA A N 1
ATOM 1445 C CA . ALA A 1 188 ? 17.906 7.323 63.269 1.00 17.96 188 ALA A CA 1
ATOM 1446 C C . ALA A 1 188 ? 16.885 7.589 62.155 1.00 17.69 188 ALA A C 1
ATOM 1447 O O . ALA A 1 188 ? 17.108 7.184 61.024 1.00 17.33 188 ALA A O 1
ATOM 1449 N N . CYS A 1 189 ? 15.769 8.258 62.475 1.00 17.86 189 CYS A N 1
ATOM 1450 C CA . CYS A 1 189 ? 14.809 8.676 61.469 1.00 17.78 189 CYS A CA 1
ATOM 1451 C C . CYS A 1 189 ? 15.481 9.599 60.435 1.00 18.22 189 CYS A C 1
ATOM 1452 O O . CYS A 1 189 ? 15.291 9.436 59.234 1.00 18.33 189 CYS A O 1
ATOM 1455 N N . VAL A 1 190 ? 16.263 10.566 60.901 1.00 18.25 190 VAL A N 1
ATOM 1456 C CA . VAL A 1 190 ? 17.049 11.408 59.976 1.00 18.27 190 VAL A CA 1
ATOM 1457 C C . VAL A 1 190 ? 18.006 10.553 59.150 1.00 17.74 190 VAL A C 1
ATOM 1458 O O . VAL A 1 190 ? 18.116 10.711 57.919 1.00 17.15 190 VAL A O 1
ATOM 1462 N N . ASN A 1 191 ? 18.674 9.623 59.812 1.00 17.53 191 ASN A N 1
ATOM 1463 C CA . ASN A 1 191 ? 19.648 8.776 59.129 1.00 17.95 191 ASN A CA 1
ATOM 1464 C C . ASN A 1 191 ? 18.973 7.772 58.190 1.00 17.18 191 ASN A C 1
ATOM 1465 O O . ASN A 1 191 ? 19.575 7.345 57.218 1.00 17.62 191 ASN A O 1
ATOM 1470 N N . GLY A 1 192 ? 17.729 7.400 58.499 1.00 15.65 192 GLY A N 1
ATOM 1471 C CA . GLY A 1 192 ? 16.963 6.464 57.702 1.00 14.93 192 GLY A CA 1
ATOM 1472 C C . GLY A 1 192 ? 16.172 7.081 56.560 1.00 14.70 192 GLY A C 1
ATOM 1473 O O . GLY A 1 192 ? 15.453 6.374 55.862 1.00 15.05 192 GLY A O 1
ATOM 1474 N N . THR A 1 193 ? 16.273 8.398 56.394 1.00 14.28 193 THR A N 1
ATOM 1475 C CA . THR A 1 193 ? 15.585 9.091 55.340 1.00 14.15 193 THR A CA 1
ATOM 1476 C C . THR A 1 193 ? 16.559 9.792 54.413 1.00 14.30 193 THR A C 1
ATOM 1477 O O . THR A 1 193 ? 16.620 9.478 53.232 1.00 14.48 193 THR A O 1
ATOM 1481 N N . MET A 1 194 ? 17.324 10.730 54.935 1.00 14.96 194 MET A N 1
ATOM 1482 C CA . MET A 1 194 ? 18.236 11.528 54.106 1.00 15.72 194 MET A CA 1
ATOM 1483 C C . MET A 1 194 ? 19.272 10.662 53.375 1.00 15.36 194 MET A C 1
ATOM 1484 O O . MET A 1 194 ? 19.499 10.828 52.176 1.00 15.11 194 MET A O 1
ATOM 1489 N N . ASN A 1 195 ? 19.876 9.737 54.106 1.00 15.19 195 ASN A N 1
ATOM 1490 C CA . ASN A 1 195 ? 20.982 8.917 53.591 1.00 15.13 195 ASN A CA 1
ATOM 1491 C C . ASN A 1 195 ? 20.601 8.048 52.393 1.00 15.04 195 ASN A C 1
ATOM 1492 O O . ASN A 1 195 ? 21.128 8.226 51.307 1.00 14.95 195 ASN A O 1
ATOM 1497 N N . GLY A 1 196 ? 19.649 7.140 52.595 1.00 14.92 196 GLY A N 1
ATOM 1498 C CA . GLY A 1 196 ? 19.192 6.249 51.540 1.00 14.71 196 GLY A CA 1
ATOM 1499 C C . GLY A 1 196 ? 18.594 6.948 50.337 1.00 14.94 196 GLY A C 1
ATOM 1500 O O . GLY A 1 196 ? 18.934 6.603 49.188 1.00 14.93 196 GLY A O 1
ATOM 1501 N N . LEU A 1 197 ? 17.716 7.931 50.591 1.00 14.70 197 LEU A N 1
ATOM 1502 C CA . LEU A 1 197 ? 17.038 8.647 49.511 1.00 14.72 197 LEU A CA 1
ATOM 1503 C C . LEU A 1 197 ? 18.004 9.442 48.648 1.00 14.69 197 LEU A C 1
ATOM 1504 O O . LEU A 1 197 ? 17.917 9.401 47.415 1.00 14.31 197 LEU A O 1
ATOM 1509 N N . CYS A 1 198 ? 18.928 10.158 49.272 1.00 14.71 198 CYS A N 1
ATOM 1510 C CA . CYS A 1 198 ? 19.916 10.933 48.514 1.00 15.23 198 CYS A CA 1
ATOM 1511 C C . CYS A 1 198 ? 20.849 10.012 47.719 1.00 15.25 198 CYS A C 1
ATOM 1512 O O . CYS A 1 198 ? 21.187 10.318 46.583 1.00 15.25 198 CYS A O 1
ATOM 1515 N N . THR A 1 199 ? 21.229 8.896 48.334 1.00 14.78 199 THR A N 1
ATOM 1516 C CA . THR A 1 199 ? 22.112 7.898 47.723 1.00 15.04 199 THR A CA 1
ATOM 1517 C C . THR A 1 199 ? 21.479 7.306 46.474 1.00 15.17 199 THR A C 1
ATOM 1518 O O . THR A 1 199 ? 22.112 7.246 45.431 1.00 14.89 199 THR A O 1
ATOM 1522 N N . ILE A 1 200 ? 20.208 6.926 46.570 1.00 15.15 200 ILE A N 1
ATOM 1523 C CA . ILE A 1 200 ? 19.534 6.312 45.455 1.00 15.85 200 ILE A CA 1
ATOM 1524 C C . ILE A 1 200 ? 19.150 7.338 44.373 1.00 15.97 200 ILE A C 1
ATOM 1525 O O . ILE A 1 200 ? 19.275 7.047 43.196 1.00 15.48 200 ILE A O 1
ATOM 1530 N N . LEU A 1 201 ? 18.675 8.523 44.770 1.00 15.77 201 LEU A N 1
ATOM 1531 C CA . LEU A 1 201 ? 18.214 9.516 43.799 1.00 16.13 201 LEU A CA 1
ATOM 1532 C C . LEU A 1 201 ? 19.344 10.378 43.208 1.00 16.96 201 LEU A C 1
ATOM 1533 O O . LEU A 1 201 ? 19.122 11.108 42.223 1.00 16.74 201 LEU A O 1
ATOM 1538 N N . ASP A 1 202 ? 20.530 10.282 43.800 1.00 17.82 202 ASP A N 1
ATOM 1539 C CA . ASP A 1 202 ? 21.697 11.074 43.386 1.00 18.66 202 ASP A CA 1
ATOM 1540 C C . ASP A 1 202 ? 21.425 12.584 43.527 1.00 19.05 202 ASP A C 1
ATOM 1541 O O . ASP A 1 202 ? 21.490 13.338 42.560 1.00 19.63 202 ASP A O 1
ATOM 1546 N N . VAL A 1 203 ? 21.133 13.009 44.752 1.00 18.53 203 VAL A N 1
ATOM 1547 C CA . VAL A 1 203 ? 20.791 14.404 45.046 1.00 18.18 203 VAL A CA 1
ATOM 1548 C C . VAL A 1 203 ? 21.355 14.776 46.402 1.00 18.04 203 VAL A C 1
ATOM 1549 O O . VAL A 1 203 ? 21.597 13.899 47.226 1.00 17.37 203 VAL A O 1
ATOM 1553 N N . ASN A 1 204 ? 21.630 16.066 46.621 1.00 17.97 204 ASN A N 1
ATOM 1554 C CA . ASN A 1 204 ? 21.937 16.535 47.962 1.00 17.74 204 ASN A CA 1
ATOM 1555 C C . ASN A 1 204 ? 20.609 16.726 48.704 1.00 17.12 204 ASN A C 1
ATOM 1556 O O . ASN A 1 204 ? 19.546 16.493 48.147 1.00 16.40 204 ASN A O 1
ATOM 1561 N N . MET A 1 205 ? 20.678 17.101 49.972 1.00 17.23 205 MET A N 1
ATOM 1562 C CA . MET A 1 205 ? 19.479 17.116 50.798 1.00 17.17 205 MET A CA 1
ATOM 1563 C C . MET A 1 205 ? 18.519 18.225 50.376 1.00 17.30 205 MET A C 1
ATOM 1564 O O . MET A 1 205 ? 17.311 18.019 50.346 1.00 15.99 205 MET A O 1
ATOM 1569 N N . ALA A 1 206 ? 19.067 19.371 49.981 1.00 17.53 206 ALA A N 1
ATOM 1570 C CA . ALA A 1 206 ? 18.254 20.458 49.457 1.00 18.62 206 ALA A CA 1
ATOM 1571 C C . ALA A 1 206 ? 17.524 20.043 48.179 1.00 19.01 206 ALA A C 1
ATOM 1572 O O . ALA A 1 206 ? 16.335 20.367 48.018 1.00 19.18 206 ALA A O 1
ATOM 1574 N N . GLU A 1 207 ? 18.209 19.360 47.261 1.00 19.04 207 GLU A N 1
ATOM 1575 C CA . GLU A 1 207 ? 17.548 18.920 46.022 1.00 19.88 207 GLU A CA 1
ATOM 1576 C C . GLU A 1 207 ? 16.485 17.852 46.308 1.00 18.63 207 GLU A C 1
ATOM 1577 O O . GLU A 1 207 ? 15.430 17.835 45.663 1.00 17.60 207 GLU A O 1
ATOM 1583 N N . LEU A 1 208 ? 16.742 16.982 47.287 1.00 17.44 208 LEU A N 1
ATOM 1584 C CA . LEU A 1 208 ? 15.732 16.000 47.697 1.00 16.96 208 LEU A CA 1
ATOM 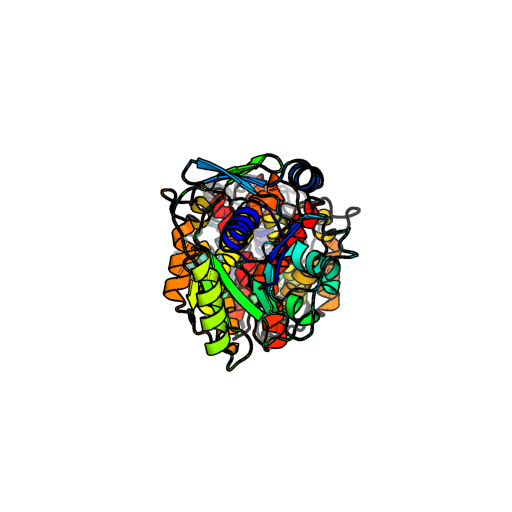1585 C C . LEU A 1 208 ? 14.467 16.742 48.133 1.00 17.31 208 LEU A C 1
ATOM 1586 O O . LEU A 1 208 ? 13.360 16.406 47.707 1.00 16.85 208 LEU A O 1
ATOM 1591 N N . GLY A 1 209 ? 14.652 17.770 48.960 1.00 18.35 209 GLY A N 1
ATOM 1592 C CA . GLY A 1 209 ? 13.546 18.563 49.491 1.00 18.84 209 GLY A CA 1
ATOM 1593 C C . GLY A 1 209 ? 12.715 19.287 48.454 1.00 19.30 209 GLY A C 1
ATOM 1594 O O . GLY A 1 209 ? 11.522 19.519 48.658 1.00 18.92 209 GLY A O 1
ATOM 1595 N N . LYS A 1 210 ? 13.342 19.635 47.338 1.00 19.85 210 LYS A N 1
ATOM 1596 C CA . LYS A 1 210 ? 12.638 20.251 46.221 1.00 20.64 210 LYS A CA 1
ATOM 1597 C C . LYS A 1 210 ? 11.772 19.285 45.391 1.00 19.45 210 LYS A C 1
ATOM 1598 O O . LYS A 1 210 ? 10.986 19.739 44.584 1.00 20.39 210 LYS A O 1
ATOM 1604 N N . THR A 1 211 ? 11.863 17.979 45.629 1.00 18.22 211 THR A N 1
ATOM 1605 C CA . THR A 1 211 ? 11.044 17.022 44.898 1.00 17.22 211 THR A CA 1
ATOM 1606 C C . THR A 1 211 ? 9.625 16.915 45.470 1.00 17.85 211 THR A C 1
ATOM 1607 O O . THR A 1 211 ? 9.392 17.186 46.644 1.00 18.44 211 THR A O 1
ATOM 1611 N N . SER A 1 212 ? 8.689 16.528 44.618 1.00 17.42 212 SER A N 1
ATOM 1612 C CA . SER A 1 212 ? 7.269 16.549 44.951 1.00 18.07 212 SER A CA 1
ATOM 1613 C C . SER A 1 212 ? 6.897 15.440 45.910 1.00 17.60 212 SER A C 1
ATOM 1614 O O . SER A 1 212 ? 5.887 15.556 46.597 1.00 18.38 212 SER A O 1
ATOM 1617 N N . THR A 1 213 ? 7.693 14.370 45.943 1.00 16.70 213 THR A N 1
ATOM 1618 C CA . THR A 1 213 ? 7.366 13.183 46.745 1.00 16.38 213 THR A CA 1
ATOM 1619 C C . THR A 1 213 ? 8.240 12.975 47.986 1.00 15.90 213 THR A C 1
ATOM 1620 O O . THR A 1 213 ? 7.997 12.040 48.758 1.00 14.87 213 THR A O 1
ATOM 1624 N N . ALA A 1 214 ? 9.245 13.839 48.190 1.00 15.43 214 ALA A N 1
ATOM 1625 C CA . ALA A 1 214 ? 10.115 13.719 49.349 1.00 15.14 214 ALA A CA 1
ATOM 1626 C C . ALA A 1 214 ? 9.345 13.696 50.658 1.00 15.13 214 ALA A C 1
ATOM 1627 O O . ALA A 1 214 ? 9.607 12.864 51.532 1.00 14.74 214 ALA A O 1
ATOM 1629 N N . HIS A 1 215 ? 8.359 14.565 50.798 1.00 15.85 215 HIS A N 1
ATOM 1630 C CA . HIS A 1 215 ? 7.600 14.601 52.064 1.00 15.40 215 HIS A CA 1
ATOM 1631 C C . HIS A 1 215 ? 6.880 13.273 52.308 1.00 15.09 215 HIS A C 1
ATOM 1632 O O . HIS A 1 215 ? 6.942 12.716 53.413 1.00 14.41 215 HIS A O 1
ATOM 1639 N N . LYS A 1 216 ? 6.231 12.743 51.274 1.00 14.86 216 LYS A N 1
ATOM 1640 C CA . LYS A 1 216 ? 5.546 11.459 51.403 1.00 15.50 216 LYS A CA 1
ATOM 1641 C C . LYS A 1 216 ? 6.522 10.334 51.791 1.00 14.66 216 LYS A C 1
ATOM 1642 O O . LYS A 1 216 ? 6.213 9.489 52.627 1.00 14.51 216 LYS A O 1
ATOM 1648 N N . MET A 1 217 ? 7.687 10.310 51.161 1.00 13.55 217 MET A N 1
ATOM 1649 C CA . MET A 1 217 ? 8.622 9.219 51.402 1.00 13.14 217 MET A CA 1
ATOM 1650 C C . MET A 1 217 ? 9.176 9.314 52.826 1.00 13.09 217 MET A C 1
ATOM 1651 O O . MET A 1 217 ? 9.289 8.302 53.521 1.00 13.42 217 MET A O 1
ATOM 1656 N N . VAL A 1 218 ? 9.523 10.529 53.245 1.00 13.17 218 VAL A N 1
ATOM 1657 C CA . VAL A 1 218 ? 10.021 10.781 54.585 1.00 13.41 218 VAL A CA 1
ATOM 1658 C C . VAL A 1 218 ? 8.945 10.415 55.618 1.00 13.36 218 VAL A C 1
ATOM 1659 O O . VAL A 1 218 ? 9.228 9.675 56.555 1.00 13.17 218 VAL A O 1
ATOM 1663 N N . ALA A 1 219 ? 7.719 10.896 55.419 1.00 13.56 219 ALA A N 1
ATOM 1664 C CA . ALA A 1 219 ? 6.627 10.615 56.364 1.00 14.11 219 ALA A CA 1
ATOM 1665 C C . ALA A 1 219 ? 6.355 9.129 56.510 1.00 14.30 219 ALA A C 1
ATOM 1666 O O . ALA A 1 219 ? 6.161 8.631 57.627 1.00 14.88 219 ALA A O 1
ATOM 1668 N N . THR A 1 220 ? 6.336 8.410 55.392 1.00 14.16 220 THR A N 1
ATOM 1669 C CA . THR A 1 220 ? 6.089 6.965 55.427 1.00 14.30 220 THR A CA 1
ATOM 1670 C C . THR A 1 220 ? 7.194 6.228 56.207 1.00 14.24 220 THR A C 1
ATOM 1671 O O . THR A 1 220 ? 6.906 5.339 57.022 1.00 14.07 220 THR A O 1
ATOM 1675 N N . ILE A 1 221 ? 8.457 6.580 55.941 1.00 14.12 221 ILE A N 1
ATOM 1676 C CA . ILE A 1 221 ? 9.569 5.939 56.627 1.00 14.26 221 ILE A CA 1
ATOM 1677 C C . ILE A 1 221 ? 9.535 6.230 58.138 1.00 14.24 221 ILE A C 1
ATOM 1678 O O . ILE A 1 221 ? 9.688 5.315 58.958 1.00 14.24 221 ILE A O 1
ATOM 1683 N N . VAL A 1 222 ? 9.301 7.484 58.495 1.00 14.02 222 VAL A N 1
ATOM 1684 C CA . VAL A 1 222 ? 9.254 7.847 59.907 1.00 14.85 222 VAL A CA 1
ATOM 1685 C C . VAL A 1 222 ? 8.134 7.082 60.627 1.00 15.04 222 VAL A C 1
ATOM 1686 O O . VAL A 1 222 ? 8.312 6.644 61.772 1.00 14.24 222 VAL A O 1
ATOM 1690 N N . ASN A 1 223 ? 7.013 6.887 59.948 1.00 16.02 223 ASN A N 1
ATOM 1691 C CA . ASN A 1 223 ? 5.905 6.113 60.561 1.00 17.31 223 ASN A CA 1
ATOM 1692 C C . ASN A 1 223 ? 6.297 4.646 60.823 1.00 17.08 223 ASN A C 1
ATOM 1693 O O . ASN A 1 223 ? 5.900 4.067 61.830 1.00 17.22 223 ASN A O 1
ATOM 1698 N N . GLU A 1 224 ? 7.116 4.066 59.949 1.00 16.50 224 GLU A N 1
ATOM 1699 C CA . GLU A 1 224 ? 7.652 2.709 60.187 1.00 16.09 224 GLU A CA 1
ATOM 1700 C C . GLU A 1 224 ? 8.573 2.665 61.417 1.00 15.82 224 GLU A C 1
ATOM 1701 O O . GLU A 1 224 ? 8.410 1.809 62.286 1.00 15.94 224 GLU A O 1
ATOM 1707 N N . PHE A 1 225 ? 9.531 3.589 61.487 1.00 16.12 225 PHE A N 1
ATOM 1708 C CA . PHE A 1 225 ? 10.376 3.749 62.667 1.00 16.26 225 PHE A CA 1
ATOM 1709 C C . PHE A 1 225 ? 9.527 3.880 63.945 1.00 17.00 225 PHE A C 1
ATOM 1710 O O . PHE A 1 225 ? 9.809 3.229 64.976 1.00 16.50 225 PHE A O 1
ATOM 1718 N N . ALA A 1 226 ? 8.483 4.704 63.869 1.00 17.38 226 ALA A N 1
ATOM 1719 C CA . ALA A 1 226 ? 7.628 4.978 65.023 1.00 18.45 226 ALA A CA 1
ATOM 1720 C C . ALA A 1 226 ? 6.777 3.782 65.474 1.00 19.50 226 ALA A C 1
ATOM 1721 O O . ALA A 1 226 ? 6.588 3.582 66.682 1.00 19.50 226 ALA A O 1
ATOM 1723 N N . LYS A 1 227 ? 6.251 3.006 64.516 1.00 19.46 227 LYS A N 1
ATOM 1724 C CA . LYS A 1 227 ? 5.513 1.771 64.828 1.00 20.74 227 LYS A CA 1
ATOM 1725 C C . LYS A 1 227 ? 6.400 0.769 65.588 1.00 20.51 227 LYS A C 1
ATOM 1726 O O . LYS A 1 227 ? 5.966 0.133 66.554 1.00 21.77 227 LYS A O 1
ATOM 1732 N N . VAL A 1 228 ? 7.651 0.634 65.147 1.00 19.45 228 VAL A N 1
ATOM 1733 C CA . VAL A 1 228 ? 8.609 -0.275 65.780 1.00 19.98 228 VAL A CA 1
ATOM 1734 C C . VAL A 1 228 ? 9.023 0.250 67.165 1.00 20.37 228 VAL A C 1
ATOM 1735 O O . VAL A 1 228 ? 9.076 -0.500 68.146 1.00 21.63 228 VAL A O 1
ATOM 1739 N N . ALA A 1 229 ? 9.277 1.550 67.249 1.00 20.67 229 ALA A N 1
ATOM 1740 C CA . ALA A 1 229 ? 9.612 2.192 68.525 1.00 20.72 229 ALA A CA 1
ATOM 1741 C C . ALA A 1 229 ? 8.480 2.063 69.563 1.00 21.97 229 ALA A C 1
ATOM 1742 O O . ALA A 1 229 ? 8.742 1.854 70.756 1.00 22.60 229 ALA A O 1
ATOM 1744 N N . ALA A 1 230 ? 7.231 2.174 69.113 1.00 22.93 230 ALA A N 1
ATOM 1745 C CA . ALA A 1 230 ? 6.066 2.018 69.994 1.00 24.41 230 ALA A CA 1
ATOM 1746 C C . ALA A 1 230 ? 6.020 0.636 70.665 1.00 26.17 230 ALA A C 1
ATOM 1747 O O . ALA A 1 230 ? 5.631 0.525 71.822 1.00 27.32 230 ALA A O 1
ATOM 1749 N N . VAL A 1 231 ? 6.431 -0.404 69.949 1.00 26.36 231 VAL A N 1
ATOM 1750 C CA . VAL A 1 231 ? 6.550 -1.738 70.535 1.00 27.70 231 VAL A CA 1
ATOM 1751 C C . VAL A 1 231 ? 7.538 -1.734 71.694 1.00 28.11 231 VAL A C 1
ATOM 1752 O O . VAL A 1 231 ? 7.331 -2.405 72.697 1.00 29.29 231 VAL A O 1
ATOM 1756 N N . GLU A 1 232 ? 8.592 -0.942 71.570 1.00 28.29 232 GLU A N 1
ATOM 1757 C CA . GLU A 1 232 ? 9.579 -0.817 72.629 1.00 28.47 232 GLU A CA 1
ATOM 1758 C C . GLU A 1 232 ? 9.238 0.307 73.618 1.00 28.96 232 GLU A C 1
ATOM 1759 O O . GLU A 1 232 ? 10.121 0.823 74.297 1.00 30.04 232 GLU A O 1
ATOM 1765 N N . LYS A 1 233 ? 7.961 0.684 73.678 1.00 29.90 233 LYS A N 1
ATOM 1766 C CA . LYS A 1 233 ? 7.442 1.671 74.627 1.00 32.19 233 LYS A CA 1
ATOM 1767 C C . LYS A 1 233 ? 8.008 3.064 74.418 1.00 30.18 233 LYS A C 1
ATOM 1768 O O . LYS A 1 233 ? 8.101 3.833 75.367 1.00 28.45 233 LYS A O 1
ATOM 1774 N N . ILE A 1 234 ? 8.395 3.380 73.181 1.00 28.35 234 ILE A N 1
ATOM 1775 C CA . ILE A 1 234 ? 8.904 4.696 72.839 1.00 26.88 234 ILE A CA 1
ATOM 1776 C C . ILE A 1 234 ? 7.913 5.325 71.882 1.00 27.89 234 ILE A C 1
ATOM 1777 O O . ILE A 1 234 ? 7.721 4.818 70.777 1.00 26.88 234 ILE A O 1
ATOM 1782 N N . GLU A 1 235 ? 7.300 6.431 72.294 1.00 28.01 235 GLU A N 1
ATOM 1783 C CA . GLU A 1 235 ? 6.250 7.062 71.507 1.00 28.90 235 GLU A CA 1
ATOM 1784 C C . GLU A 1 235 ? 6.789 8.318 70.854 1.00 26.81 235 GLU A C 1
ATOM 1785 O O . GLU A 1 235 ? 6.802 9.377 71.466 1.00 26.33 235 GLU A O 1
ATOM 1791 N N . LEU A 1 236 ? 7.239 8.193 69.604 1.00 24.04 236 LEU A N 1
ATOM 1792 C CA . LEU A 1 236 ? 7.773 9.335 68.879 1.00 22.85 236 LEU A CA 1
ATOM 1793 C C . LEU A 1 236 ? 6.683 10.339 68.552 1.00 22.30 236 LEU A C 1
ATOM 1794 O O . LEU A 1 236 ? 5.581 9.964 68.204 1.00 21.81 236 LEU A O 1
ATOM 1799 N N . ASP A 1 237 ? 7.003 11.620 68.687 1.00 22.05 237 ASP A N 1
ATOM 1800 C CA . ASP A 1 237 ? 6.181 12.698 68.157 1.00 22.29 237 ASP A CA 1
ATOM 1801 C C . ASP A 1 237 ? 6.423 12.741 66.643 1.00 22.11 237 ASP A C 1
ATOM 1802 O O . ASP A 1 237 ? 7.348 13.405 66.164 1.00 22.27 237 ASP A O 1
ATOM 1807 N N . VAL A 1 238 ? 5.599 12.018 65.892 1.00 21.13 238 VAL A N 1
ATOM 1808 C CA . VAL A 1 238 ? 5.855 11.834 64.458 1.00 20.83 238 VAL A CA 1
ATOM 1809 C C . VAL A 1 238 ? 5.926 13.164 63.684 1.00 20.59 238 VAL A C 1
ATOM 1810 O O . VAL A 1 238 ? 6.878 13.371 62.921 1.00 18.93 238 VAL A O 1
ATOM 1814 N N . PRO A 1 239 ? 4.954 14.073 63.888 1.00 20.71 239 PRO A N 1
ATOM 1815 C CA . PRO A 1 239 ? 5.056 15.337 63.159 1.00 20.78 239 PRO A CA 1
ATOM 1816 C C . PRO A 1 239 ? 6.376 16.077 63.434 1.00 21.06 239 PRO A C 1
ATOM 1817 O O . PRO A 1 239 ? 6.998 16.590 62.500 1.00 20.51 239 PRO A O 1
ATOM 1821 N N . GLU A 1 240 ? 6.809 16.119 64.690 1.00 21.57 240 GLU A N 1
ATOM 1822 C CA . GLU A 1 240 ? 8.058 16.790 65.037 1.00 21.30 240 GLU A CA 1
ATOM 1823 C C . GLU A 1 240 ? 9.221 16.075 64.377 1.00 20.62 240 GLU A C 1
ATOM 1824 O O . GLU A 1 240 ? 10.089 16.721 63.774 1.00 20.74 240 GLU A O 1
ATOM 1830 N N . VAL A 1 241 ? 9.246 14.750 64.475 1.00 19.24 241 VAL A N 1
ATOM 1831 C CA . VAL A 1 241 ? 10.353 13.987 63.884 1.00 18.65 241 VAL A CA 1
ATOM 1832 C C . VAL A 1 241 ? 10.408 14.197 62.362 1.00 18.47 241 VAL A C 1
ATOM 1833 O O . VAL A 1 241 ? 11.485 14.394 61.810 1.00 18.02 241 VAL A O 1
ATOM 1837 N N . ILE A 1 242 ? 9.253 14.208 61.709 1.00 18.07 242 ILE A N 1
ATOM 1838 C CA . ILE A 1 242 ? 9.184 14.494 60.271 1.00 18.96 242 ILE A CA 1
ATOM 1839 C C . ILE A 1 242 ? 9.760 15.886 59.991 1.00 19.62 242 ILE A C 1
ATOM 1840 O O . ILE A 1 242 ? 10.602 16.046 59.097 1.00 19.57 242 ILE A O 1
ATOM 1845 N N . ALA A 1 243 ? 9.324 16.880 60.762 1.00 19.66 243 ALA A N 1
ATOM 1846 C CA . ALA A 1 243 ? 9.849 18.237 60.598 1.00 20.20 243 ALA A CA 1
ATOM 1847 C C . ALA A 1 243 ? 11.370 18.267 60.808 1.00 20.20 243 ALA A C 1
ATOM 1848 O O . ALA A 1 243 ? 12.082 18.950 60.078 1.00 20.36 243 ALA A O 1
ATOM 1850 N N . HIS A 1 244 ? 11.860 17.510 61.782 1.00 19.67 244 HIS A N 1
ATOM 1851 C CA . HIS A 1 244 ? 13.298 17.441 62.053 1.00 20.30 244 HIS A CA 1
ATOM 1852 C C . HIS A 1 244 ? 14.081 16.833 60.872 1.00 19.77 244 HIS A C 1
ATOM 1853 O O . HIS A 1 244 ? 15.146 17.345 60.498 1.00 19.15 244 HIS A O 1
ATOM 1860 N N . CYS A 1 245 ? 13.563 15.748 60.300 1.00 19.05 245 CYS A N 1
ATOM 1861 C CA . CYS A 1 245 ? 14.124 15.193 59.069 1.00 19.29 245 CYS A CA 1
ATOM 1862 C C . CYS A 1 245 ? 14.152 16.243 57.957 1.00 18.75 245 CYS A C 1
ATOM 1863 O O . CYS A 1 245 ? 15.177 16.420 57.275 1.00 19.30 245 CYS A O 1
ATOM 1866 N N . GLU A 1 246 ? 13.033 16.935 57.782 1.00 18.39 246 GLU A N 1
ATOM 1867 C CA . GLU A 1 246 ? 12.874 17.894 56.684 1.00 18.98 246 GLU A CA 1
ATOM 1868 C C . GLU A 1 246 ? 13.635 19.210 56.868 1.00 19.02 246 GLU A C 1
ATOM 1869 O O . GLU A 1 246 ? 13.864 19.930 55.898 1.00 18.88 246 GLU A O 1
ATOM 1875 N N . SER A 1 247 ? 14.057 19.498 58.094 1.00 19.38 247 SER A N 1
ATOM 1876 C CA . SER A 1 247 ? 14.948 20.626 58.352 1.00 20.20 247 SER A CA 1
ATOM 1877 C C . SER A 1 247 ? 16.291 20.474 57.628 1.00 20.32 247 SER A C 1
ATOM 1878 O O . SER A 1 247 ? 16.976 21.465 57.376 1.00 21.76 247 SER A O 1
ATOM 1881 N N . CYS A 1 248 ? 16.670 19.237 57.296 1.00 20.19 248 CYS A N 1
ATOM 1882 C CA . CYS A 1 248 ? 17.889 18.979 56.515 1.00 19.78 248 CYS A CA 1
ATOM 1883 C C . CYS A 1 248 ? 17.805 19.503 55.084 1.00 19.92 248 CYS A C 1
ATOM 1884 O O . CYS A 1 248 ? 18.830 19.616 54.412 1.00 19.60 248 CYS A O 1
ATOM 1887 N N . PHE A 1 249 ? 16.599 19.788 54.609 1.00 20.34 249 PHE A N 1
ATOM 1888 C CA . PHE A 1 249 ? 16.416 20.328 53.255 1.00 21.58 249 PHE A CA 1
ATOM 1889 C C . PHE A 1 249 ? 16.886 21.785 53.121 1.00 22.66 249 PHE A C 1
ATOM 1890 O O . PHE A 1 249 ? 17.014 22.279 52.003 1.00 23.29 249 PHE A O 1
ATOM 1898 N N . ASP A 1 250 ? 17.107 22.471 54.239 1.00 23.59 250 ASP A N 1
ATOM 1899 C CA . ASP A 1 250 ? 17.404 23.911 54.228 1.00 25.63 250 ASP A CA 1
ATOM 1900 C C . ASP A 1 250 ? 18.803 24.119 53.669 1.00 26.63 250 ASP A C 1
ATOM 1901 O O . ASP A 1 250 ? 19.773 23.683 54.277 1.00 26.11 250 ASP A O 1
ATOM 1906 N N . PRO A 1 251 ? 18.918 24.785 52.507 1.00 28.95 251 PRO A N 1
ATOM 1907 C CA . PRO A 1 251 ? 20.260 25.023 51.960 1.00 29.86 251 PRO A CA 1
ATOM 1908 C C . PRO A 1 251 ? 21.111 25.966 52.830 1.00 31.58 251 PRO A C 1
ATOM 1909 O O . PRO A 1 251 ? 22.325 25.967 52.713 1.00 32.28 251 PRO A O 1
ATOM 1913 N N . GLU A 1 252 ? 20.477 26.749 53.700 1.00 35.14 252 GLU A N 1
ATOM 1914 C CA . GLU A 1 252 ? 21.194 27.666 54.606 1.00 37.16 252 GLU A CA 1
ATOM 1915 C C . GLU A 1 252 ? 21.928 26.959 55.748 1.00 38.23 252 GLU A C 1
ATOM 1916 O O . GLU A 1 252 ? 22.895 27.504 56.295 1.00 37.54 252 GLU A O 1
ATOM 1922 N N . THR A 1 253 ? 21.480 25.753 56.107 1.00 36.74 253 THR A N 1
ATOM 1923 C CA . THR A 1 253 ? 22.149 24.962 57.136 1.00 35.84 253 THR A CA 1
ATOM 1924 C C . THR A 1 253 ? 22.960 23.826 56.505 1.00 34.64 253 THR A C 1
ATOM 1925 O O . THR A 1 253 ? 24.150 23.999 56.208 1.00 33.88 253 THR A O 1
ATOM 1929 N N . ILE A 1 254 ? 22.320 22.674 56.291 1.00 31.66 254 ILE A N 1
ATOM 1930 C CA . ILE A 1 254 ? 23.040 21.504 55.774 1.00 29.57 254 ILE A CA 1
ATOM 1931 C C . ILE A 1 254 ? 22.532 21.011 54.407 1.00 27.39 254 ILE A C 1
ATOM 1932 O O . ILE A 1 254 ? 23.056 20.045 53.897 1.00 26.13 254 ILE A O 1
ATOM 1937 N N . GLY A 1 255 ? 21.542 21.678 53.822 1.00 25.34 255 GLY A N 1
ATOM 1938 C CA . GLY A 1 255 ? 20.902 21.208 52.582 1.00 25.20 255 GLY A CA 1
ATOM 1939 C C . GLY A 1 255 ? 21.828 20.956 51.397 1.00 25.04 255 GLY A C 1
ATOM 1940 O O . GLY A 1 255 ? 21.622 20.012 50.612 1.00 22.89 255 GLY A O 1
ATOM 1941 N N . LEU A 1 256 ? 22.855 21.790 51.257 1.00 24.97 256 LEU A N 1
ATOM 1942 C CA . LEU A 1 256 ? 23.776 21.658 50.131 1.00 26.22 256 LEU A CA 1
ATOM 1943 C C . LEU A 1 256 ? 24.728 20.473 50.315 1.00 25.78 256 LEU A C 1
ATOM 1944 O O . LEU A 1 256 ? 25.398 20.056 49.376 1.00 27.48 256 LEU A O 1
ATOM 1949 N N . HIS A 1 257 ? 24.763 19.912 51.515 1.00 26.22 257 HIS A N 1
ATOM 1950 C CA . HIS A 1 257 ? 25.552 18.712 51.788 1.00 26.00 257 HIS A CA 1
ATOM 1951 C C . HIS A 1 257 ? 24.926 17.445 51.198 1.00 24.34 257 HIS A C 1
ATOM 1952 O O . HIS A 1 257 ? 23.711 17.254 51.263 1.00 22.04 257 HIS A O 1
ATOM 1959 N N . TYR A 1 258 ? 25.791 16.573 50.683 1.00 22.91 258 TYR A N 1
ATOM 1960 C CA . TYR A 1 258 ? 25.450 15.190 50.416 1.00 22.55 258 TYR A CA 1
ATOM 1961 C C . TYR A 1 258 ? 25.697 14.374 51.682 1.00 21.52 258 TYR A C 1
ATOM 1962 O O . TYR A 1 258 ? 26.772 14.469 52.289 1.00 21.64 258 TYR A O 1
ATOM 1971 N N . PRO A 1 259 ? 24.698 13.577 52.113 1.00 19.93 259 PRO A N 1
ATOM 1972 C CA . PRO A 1 259 ? 24.814 12.899 53.403 1.00 19.17 259 PRO A CA 1
ATOM 1973 C C . PRO A 1 259 ? 25.873 11.797 53.437 1.00 18.95 259 PRO A C 1
ATOM 1974 O O . PRO A 1 259 ? 26.314 11.339 52.388 1.00 18.75 259 PRO A O 1
ATOM 1978 N N . SER A 1 260 ? 26.265 11.382 54.642 1.00 18.92 260 SER A N 1
ATOM 1979 C CA . SER A 1 260 ? 27.381 10.438 54.843 1.00 19.08 260 SER A CA 1
ATOM 1980 C C . SER A 1 260 ? 27.260 9.163 53.999 1.00 18.20 260 SER A C 1
ATOM 1981 O O . SER A 1 260 ? 28.249 8.680 53.468 1.00 16.86 260 SER A O 1
ATOM 1984 N N . MET A 1 261 ? 26.041 8.638 53.854 1.00 17.54 261 MET A N 1
ATOM 1985 C CA . MET A 1 261 ? 25.855 7.419 53.076 1.00 17.23 261 MET A CA 1
ATOM 1986 C C . MET A 1 261 ? 26.200 7.626 51.607 1.00 17.72 261 MET A C 1
ATOM 1987 O O . MET A 1 261 ? 26.755 6.728 50.962 1.00 17.89 261 MET A O 1
ATOM 1992 N N . TYR A 1 262 ? 25.838 8.788 51.078 1.00 18.20 262 TYR A N 1
ATOM 1993 C CA . TYR A 1 262 ? 26.189 9.168 49.724 1.00 19.40 262 TYR A CA 1
ATOM 1994 C C . TYR A 1 262 ? 27.724 9.261 49.589 1.00 19.87 262 TYR A C 1
ATOM 1995 O O . TYR A 1 262 ? 28.293 8.793 48.604 1.00 18.81 262 TYR A O 1
ATOM 2004 N N . GLN A 1 263 ? 28.375 9.856 50.586 1.00 19.93 263 GLN A N 1
ATOM 2005 C CA . GLN A 1 263 ? 29.848 9.955 50.622 1.00 21.15 263 GLN A CA 1
ATOM 2006 C C . GLN A 1 263 ? 30.475 8.569 50.635 1.00 21.63 263 GLN A C 1
ATOM 2007 O O . GLN A 1 263 ? 31.417 8.301 49.899 1.00 22.62 263 GLN A O 1
ATOM 2013 N N . ASP A 1 264 ? 29.942 7.677 51.460 1.00 21.71 264 ASP A N 1
ATOM 2014 C CA . ASP A 1 264 ? 30.461 6.311 51.524 1.00 23.07 264 ASP A CA 1
ATOM 2015 C C . ASP A 1 264 ? 30.372 5.613 50.170 1.00 23.88 264 ASP A C 1
ATOM 2016 O O . ASP A 1 264 ? 31.367 5.083 49.661 1.00 23.34 264 ASP A O 1
ATOM 2021 N N . LEU A 1 265 ? 29.175 5.588 49.603 1.00 23.74 265 LEU A N 1
ATOM 2022 C CA . LEU A 1 265 ? 28.934 4.751 48.442 1.00 25.16 265 LEU A CA 1
ATOM 2023 C C . LEU A 1 265 ? 29.370 5.422 47.150 1.00 26.52 265 LEU A C 1
ATOM 2024 O O . LEU A 1 265 ? 30.203 4.898 46.423 1.00 27.21 265 LEU A O 1
ATOM 2029 N N . ILE A 1 266 ? 28.813 6.592 46.875 1.00 27.43 266 ILE A N 1
ATOM 2030 C CA . ILE A 1 266 ? 28.974 7.229 45.570 1.00 29.10 266 ILE A CA 1
ATOM 2031 C C . ILE A 1 266 ? 30.402 7.781 45.414 1.00 30.12 266 ILE A C 1
ATOM 2032 O O . ILE A 1 266 ? 30.994 7.659 44.348 1.00 29.30 266 ILE A O 1
ATOM 2037 N N . LYS A 1 267 ? 30.935 8.387 46.475 1.00 29.48 267 LYS A N 1
ATOM 2038 C CA . LYS A 1 267 ? 32.259 9.020 46.447 1.00 29.83 267 LYS A CA 1
ATOM 2039 C C . LYS A 1 267 ? 33.395 8.063 46.795 1.00 31.78 267 LYS A C 1
ATOM 2040 O O . LYS A 1 267 ? 34.380 7.977 46.063 1.00 33.50 267 LYS A O 1
ATOM 2046 N N . ASN A 1 268 ? 33.270 7.362 47.921 1.00 31.72 268 ASN A N 1
ATOM 2047 C CA . ASN A 1 268 ? 34.346 6.512 48.433 1.00 31.53 268 ASN A CA 1
ATOM 2048 C C . ASN A 1 268 ? 34.274 5.061 47.968 1.00 31.69 268 ASN A C 1
ATOM 2049 O O . ASN A 1 268 ? 35.195 4.284 48.227 1.00 31.23 268 ASN A O 1
ATOM 2054 N N . HIS A 1 269 ? 33.198 4.703 47.272 1.00 32.26 269 HIS A N 1
ATOM 2055 C CA . HIS A 1 269 ? 32.973 3.336 46.799 1.00 32.95 269 HIS A CA 1
ATOM 2056 C C . HIS A 1 269 ? 33.161 2.335 47.914 1.00 31.01 269 HIS A C 1
ATOM 2057 O O . HIS A 1 269 ? 33.858 1.336 47.754 1.00 30.39 269 HIS A O 1
ATOM 2064 N N . ARG A 1 270 ? 32.532 2.618 49.044 1.00 29.29 270 ARG A N 1
ATOM 2065 C CA . ARG A 1 270 ? 32.554 1.744 50.198 1.00 28.48 270 ARG A CA 1
ATOM 2066 C C . ARG A 1 270 ? 31.135 1.298 50.538 1.00 26.72 270 ARG A C 1
ATOM 2067 O O . ARG A 1 270 ? 30.170 2.008 50.250 1.00 24.28 270 ARG A O 1
ATOM 2075 N N . LEU A 1 271 ? 31.027 0.134 51.171 1.00 24.94 271 LEU A N 1
ATOM 2076 C CA . LEU A 1 271 ? 29.755 -0.363 51.677 1.00 24.58 271 LEU A CA 1
ATOM 2077 C C . LEU A 1 271 ? 29.153 0.650 52.642 1.00 22.93 271 LEU A C 1
ATOM 2078 O O . LEU A 1 271 ? 29.874 1.314 53.387 1.00 23.05 271 LEU A O 1
ATOM 2083 N N . THR A 1 272 ? 27.831 0.762 52.610 1.00 21.62 272 THR A N 1
ATOM 2084 C CA . THR A 1 272 ? 27.095 1.655 53.486 1.00 20.21 272 THR A CA 1
ATOM 2085 C C . THR A 1 272 ? 26.717 0.978 54.806 1.00 19.56 272 THR A C 1
ATOM 2086 O O . THR A 1 272 ? 26.805 -0.240 54.956 1.00 18.97 272 THR A O 1
ATOM 2090 N N . GLU A 1 273 ? 26.287 1.805 55.750 1.00 19.30 273 GLU A N 1
ATOM 2091 C CA . GLU A 1 273 ? 25.764 1.360 57.025 1.00 20.13 273 GLU A CA 1
ATOM 2092 C C . GLU A 1 273 ? 24.260 1.061 56.980 1.00 18.84 273 GLU A C 1
ATOM 2093 O O . GLU A 1 273 ? 23.614 1.020 58.022 1.00 17.14 273 GLU A O 1
ATOM 2099 N N . ILE A 1 274 ? 23.705 0.848 55.788 1.00 18.09 274 ILE A N 1
ATOM 2100 C CA . ILE A 1 274 ? 22.255 0.743 55.625 1.00 17.31 274 ILE A CA 1
ATOM 2101 C C . ILE A 1 274 ? 21.658 -0.354 56.510 1.00 17.31 274 ILE A C 1
ATOM 2102 O O . ILE A 1 274 ? 20.544 -0.194 57.040 1.00 16.60 274 ILE A O 1
ATOM 2107 N N . ASP A 1 275 ? 22.388 -1.453 56.704 1.00 17.35 275 ASP A N 1
ATOM 2108 C CA . ASP A 1 275 ? 21.867 -2.546 57.522 1.00 18.29 275 ASP A CA 1
ATOM 2109 C C . ASP A 1 275 ? 21.728 -2.173 58.989 1.00 18.73 275 ASP A C 1
ATOM 2110 O O . ASP A 1 275 ? 21.006 -2.839 59.713 1.00 18.73 275 ASP A O 1
ATOM 2115 N N . TYR A 1 276 ? 22.396 -1.106 59.413 1.00 19.59 276 TYR A N 1
ATOM 2116 C CA . TYR A 1 276 ? 22.343 -0.658 60.811 1.00 20.60 276 TYR A CA 1
ATOM 2117 C C . TYR A 1 276 ? 21.384 0.509 60.969 1.00 19.95 276 TYR A C 1
ATOM 2118 O O . TYR A 1 276 ? 21.245 1.047 62.069 1.00 20.79 276 TYR A O 1
ATOM 2127 N N . ILE A 1 277 ? 20.742 0.925 59.873 1.00 18.38 277 ILE A N 1
ATOM 2128 C CA . ILE A 1 277 ? 19.786 2.033 59.931 1.00 17.46 277 ILE A CA 1
ATOM 2129 C C . ILE A 1 277 ? 18.411 1.500 59.537 1.00 17.03 277 ILE A C 1
ATOM 2130 O O . ILE A 1 277 ? 17.697 0.982 60.383 1.00 17.65 277 ILE A O 1
ATOM 2135 N N . ASN A 1 278 ? 18.049 1.562 58.256 1.00 16.00 278 ASN A N 1
ATOM 2136 C CA . ASN A 1 278 ? 16.762 1.028 57.832 1.00 15.43 278 ASN A CA 1
ATOM 2137 C C . ASN A 1 278 ? 16.677 -0.486 58.040 1.00 15.72 278 ASN A C 1
ATOM 2138 O O . ASN A 1 278 ? 15.613 -1.003 58.371 1.00 15.49 278 ASN A O 1
ATOM 2143 N N . GLY A 1 279 ? 17.803 -1.181 57.868 1.00 15.69 279 GLY A N 1
ATOM 2144 C CA . GLY A 1 279 ? 17.870 -2.629 58.104 1.00 16.47 279 GLY A CA 1
ATOM 2145 C C . GLY A 1 279 ? 17.549 -3.038 59.532 1.00 16.96 279 GLY A C 1
ATOM 2146 O O . GLY A 1 279 ? 16.917 -4.073 59.756 1.00 17.17 279 GLY A O 1
ATOM 2147 N N . ALA A 1 280 ? 17.956 -2.197 60.492 1.00 17.25 280 ALA A N 1
ATOM 2148 C CA . ALA A 1 280 ? 17.704 -2.446 61.904 1.00 18.12 280 ALA A CA 1
ATOM 2149 C C . ALA A 1 280 ? 16.207 -2.372 62.176 1.00 18.11 280 ALA A C 1
ATOM 2150 O O . ALA A 1 280 ? 15.658 -3.202 62.901 1.00 18.19 280 ALA A O 1
ATOM 2152 N N . ILE A 1 281 ? 15.541 -1.405 61.543 1.00 17.99 281 ILE A N 1
ATOM 2153 C CA . ILE A 1 281 ? 14.083 -1.288 61.626 1.00 17.65 281 ILE A CA 1
ATOM 2154 C C . ILE A 1 281 ? 13.388 -2.477 60.935 1.00 18.78 281 ILE A C 1
ATOM 2155 O O . ILE A 1 281 ? 12.395 -2.994 61.452 1.00 18.24 281 ILE A O 1
ATOM 2160 N N . SER A 1 282 ? 13.903 -2.909 59.779 1.00 19.13 282 SER A N 1
ATOM 2161 C CA . SER A 1 282 ? 13.384 -4.109 59.123 1.00 20.22 282 SER A CA 1
ATOM 2162 C C . SER A 1 282 ? 13.498 -5.341 60.022 1.00 21.03 282 SER A C 1
ATOM 2163 O O . SER A 1 282 ? 12.535 -6.092 60.169 1.00 21.51 282 SER A O 1
ATOM 2166 N N . ARG A 1 283 ? 14.655 -5.531 60.647 1.00 22.20 283 ARG A N 1
ATOM 2167 C CA . ARG A 1 283 ? 14.866 -6.670 61.560 1.00 24.19 283 ARG A CA 1
ATOM 2168 C C . ARG A 1 283 ? 13.907 -6.661 62.769 1.00 23.72 283 ARG A C 1
ATOM 2169 O O . ARG A 1 283 ? 13.287 -7.675 63.075 1.00 23.34 283 ARG A O 1
ATOM 2177 N N . LYS A 1 284 ? 13.764 -5.514 63.421 1.00 22.84 284 LYS A N 1
ATOM 2178 C CA . LYS A 1 284 ? 12.789 -5.362 64.508 1.00 23.37 284 LYS A CA 1
ATOM 2179 C C . LYS A 1 284 ? 11.351 -5.589 64.021 1.00 22.92 284 LYS A C 1
ATOM 2180 O O . LYS A 1 284 ? 10.548 -6.202 64.722 1.00 24.08 284 LYS A O 1
ATOM 2186 N N . GLY A 1 285 ? 11.030 -5.072 62.838 1.00 22.26 285 GLY A N 1
ATOM 2187 C CA . GLY A 1 285 ? 9.721 -5.273 62.228 1.00 22.70 285 GLY A CA 1
ATOM 2188 C C . GLY A 1 285 ? 9.375 -6.747 62.101 1.00 24.04 285 GLY A C 1
ATOM 2189 O O . GLY A 1 285 ? 8.263 -7.164 62.439 1.00 22.65 285 GLY A O 1
ATOM 2190 N N . LYS A 1 286 ? 10.328 -7.539 61.614 1.00 25.28 286 LYS A N 1
ATOM 2191 C CA . LYS A 1 286 ? 10.144 -8.991 61.487 1.00 27.65 286 LYS A CA 1
ATOM 2192 C C . LYS A 1 286 ? 9.911 -9.646 62.864 1.00 28.09 286 LYS A C 1
ATOM 2193 O O . LYS A 1 286 ? 9.046 -10.505 63.018 1.00 27.94 286 LYS A O 1
ATOM 2199 N N . LYS A 1 287 ? 10.686 -9.219 63.853 1.00 28.11 287 LYS A N 1
ATOM 2200 C CA . LYS A 1 287 ? 10.589 -9.765 65.210 1.00 29.47 287 LYS A CA 1
ATOM 2201 C C . LYS A 1 287 ? 9.253 -9.393 65.859 1.00 28.08 287 LYS A C 1
ATOM 2202 O O . LYS A 1 287 ? 8.657 -10.202 66.556 1.00 27.71 287 LYS A O 1
ATOM 2208 N N . TYR A 1 288 ? 8.789 -8.167 65.625 1.00 26.39 288 TYR A N 1
ATOM 2209 C CA . TYR A 1 288 ? 7.574 -7.661 66.284 1.00 25.48 288 TYR A CA 1
ATOM 2210 C C . TYR A 1 288 ? 6.277 -7.820 65.500 1.00 24.64 288 TYR A C 1
ATOM 2211 O O . TYR A 1 288 ? 5.205 -7.487 66.013 1.00 25.57 288 TYR A O 1
ATOM 2220 N N . GLY A 1 289 ? 6.351 -8.332 64.280 1.00 23.36 289 GLY A N 1
ATOM 2221 C CA . GLY A 1 289 ? 5.170 -8.437 63.429 1.00 23.87 289 GLY A CA 1
ATOM 2222 C C . GLY A 1 289 ? 4.678 -7.088 62.927 1.00 23.08 289 GLY A C 1
ATOM 2223 O O . GLY A 1 289 ? 3.480 -6.863 62.840 1.00 24.46 289 GLY A O 1
ATOM 2224 N N . VAL A 1 290 ? 5.608 -6.198 62.599 1.00 21.61 290 VAL A N 1
ATOM 2225 C CA . VAL A 1 290 ? 5.291 -4.854 62.148 1.00 20.36 290 VAL A CA 1
ATOM 2226 C C . VAL A 1 290 ? 5.818 -4.675 60.725 1.00 19.00 290 VAL A C 1
ATOM 2227 O O . VAL A 1 290 ? 6.994 -4.916 60.461 1.00 19.19 290 VAL A O 1
ATOM 2231 N N . ALA A 1 291 ? 4.941 -4.256 59.827 1.00 17.97 291 ALA A N 1
ATOM 2232 C CA . ALA A 1 291 ? 5.300 -4.107 58.416 1.00 17.18 291 ALA A CA 1
ATOM 2233 C C . ALA A 1 291 ? 6.223 -2.904 58.269 1.00 16.11 291 ALA A C 1
ATOM 2234 O O . ALA A 1 291 ? 5.920 -1.833 58.771 1.00 15.71 291 ALA A O 1
ATOM 2236 N N . THR A 1 292 ? 7.372 -3.094 57.628 1.00 15.55 292 THR A N 1
ATOM 2237 C CA . THR A 1 292 ? 8.293 -2.003 57.367 1.00 14.99 292 THR A CA 1
ATOM 2238 C C . THR A 1 292 ? 8.742 -1.986 55.892 1.00 14.67 292 THR A C 1
ATOM 2239 O O . THR A 1 292 ? 9.950 -2.001 55.603 1.00 14.18 292 THR A O 1
ATOM 2243 N N . PRO A 1 293 ? 7.781 -1.915 54.961 1.00 14.10 293 PRO A N 1
ATOM 2244 C CA . PRO A 1 293 ? 8.112 -2.122 53.530 1.00 14.06 293 PRO A CA 1
ATOM 2245 C C . PRO A 1 293 ? 9.035 -1.075 52.936 1.00 13.52 293 PRO A C 1
ATOM 2246 O O . PRO A 1 293 ? 9.899 -1.421 52.125 1.00 13.57 293 PRO A O 1
ATOM 2250 N N . TYR A 1 294 ? 8.894 0.184 53.344 1.00 13.32 294 TYR A N 1
ATOM 2251 C CA . TYR A 1 294 ? 9.785 1.230 52.838 1.00 13.03 294 TYR A CA 1
ATOM 2252 C C . TYR A 1 294 ? 11.227 1.017 53.332 1.00 13.15 294 TYR A C 1
ATOM 2253 O O . TYR A 1 294 ? 12.170 1.179 52.562 1.00 12.66 294 TYR A O 1
ATOM 2262 N N . CYS A 1 295 ? 11.399 0.638 54.609 1.00 13.46 295 CYS A N 1
ATOM 2263 C CA . CYS A 1 295 ? 12.728 0.304 55.127 1.00 13.67 295 CYS A CA 1
ATOM 2264 C C . CYS A 1 295 ? 13.304 -0.913 54.403 1.00 13.51 295 CYS A C 1
ATOM 2265 O O . CYS A 1 295 ? 14.489 -0.928 54.075 1.00 13.59 295 CYS A O 1
ATOM 2268 N N . ASP A 1 296 ? 12.473 -1.928 54.184 1.00 13.65 296 ASP A N 1
ATOM 2269 C CA . ASP A 1 296 ? 12.868 -3.118 53.410 1.00 14.30 296 ASP A CA 1
ATOM 2270 C C . ASP A 1 296 ? 13.358 -2.720 52.015 1.00 14.22 296 ASP A C 1
ATOM 2271 O O . ASP A 1 296 ? 14.471 -3.084 51.597 1.00 14.61 296 ASP A O 1
ATOM 2276 N N . PHE A 1 297 ? 12.532 -1.965 51.304 1.00 13.61 297 PHE A N 1
ATOM 2277 C CA . PHE A 1 297 ? 12.790 -1.599 49.894 1.00 13.74 297 PHE A CA 1
ATOM 2278 C C . PHE A 1 297 ? 14.013 -0.681 49.757 1.00 13.61 297 PHE A C 1
ATOM 2279 O O . PHE A 1 297 ? 14.848 -0.884 48.881 1.00 13.25 297 PHE A O 1
ATOM 2287 N N . LEU A 1 298 ? 14.119 0.318 50.640 1.00 13.61 298 LEU A N 1
ATOM 2288 C CA . LEU A 1 298 ? 15.234 1.252 50.605 1.00 13.50 298 LEU A CA 1
ATOM 2289 C C . LEU A 1 298 ? 16.541 0.519 50.882 1.00 13.69 298 LEU A C 1
ATOM 2290 O O . LEU A 1 298 ? 17.540 0.753 50.215 1.00 14.09 298 LEU A O 1
ATOM 2295 N N . THR A 1 299 ? 16.512 -0.405 51.836 1.00 13.89 299 THR A N 1
ATOM 2296 C CA . THR A 1 299 ? 17.660 -1.242 52.118 1.00 14.14 299 THR A CA 1
ATOM 2297 C C . THR A 1 299 ? 18.045 -2.084 50.898 1.00 14.40 299 THR A C 1
ATOM 2298 O O . THR A 1 299 ? 19.226 -2.141 50.508 1.00 14.39 299 THR A O 1
ATOM 2302 N N . GLU A 1 300 ? 17.052 -2.725 50.304 1.00 14.62 300 GLU A N 1
ATOM 2303 C CA . GLU A 1 300 ? 17.239 -3.532 49.097 1.00 15.19 300 GLU A CA 1
ATOM 2304 C C . GLU A 1 300 ? 17.804 -2.711 47.935 1.00 15.34 300 GLU A C 1
ATOM 2305 O O . GLU A 1 300 ? 18.730 -3.156 47.257 1.00 15.47 300 GLU A O 1
ATOM 2311 N N . LEU A 1 301 ? 17.301 -1.491 47.763 1.00 14.80 301 LEU A N 1
ATOM 2312 C CA . LEU A 1 301 ? 17.787 -0.602 46.718 1.00 14.97 301 LEU A CA 1
ATOM 2313 C C . LEU A 1 301 ? 19.235 -0.183 46.933 1.00 14.93 301 LEU A C 1
ATOM 2314 O O . LEU A 1 301 ? 20.013 -0.128 45.987 1.00 14.92 301 LEU A O 1
ATOM 2319 N N . VAL A 1 302 ? 19.585 0.158 48.171 1.00 14.86 302 VAL A N 1
ATOM 2320 C CA . VAL A 1 302 ? 20.923 0.633 48.458 1.00 14.80 302 VAL A CA 1
ATOM 2321 C C . VAL A 1 302 ? 21.915 -0.522 48.249 1.00 15.22 302 VAL A C 1
ATOM 2322 O O . VAL A 1 302 ? 22.981 -0.324 47.682 1.00 14.97 302 VAL A O 1
ATOM 2326 N N . HIS A 1 303 ? 21.551 -1.718 48.679 1.00 14.99 303 HIS A N 1
ATOM 2327 C CA . HIS A 1 303 ? 22.379 -2.890 48.394 1.00 15.79 303 HIS A CA 1
ATOM 2328 C C . HIS A 1 303 ? 22.558 -3.167 46.909 1.00 16.45 303 HIS A C 1
ATOM 2329 O O . HIS A 1 303 ? 23.672 -3.479 46.468 1.00 16.76 303 HIS A O 1
ATOM 2336 N N . ALA A 1 304 ? 21.483 -3.022 46.150 1.00 16.59 304 ALA A N 1
ATOM 2337 C CA . ALA A 1 304 ? 21.553 -3.172 44.702 1.00 17.64 304 ALA A CA 1
ATOM 2338 C C . ALA A 1 304 ? 22.493 -2.135 44.102 1.00 18.74 304 ALA A C 1
ATOM 2339 O O . ALA A 1 304 ? 23.245 -2.439 43.160 1.00 18.84 304 ALA A O 1
ATOM 2341 N N . LYS A 1 305 ? 22.459 -0.917 44.642 1.00 18.94 305 LYS A N 1
ATOM 2342 C CA . LYS A 1 305 ? 23.302 0.160 44.116 1.00 19.38 305 LYS A CA 1
ATOM 2343 C C . LYS A 1 305 ? 24.760 -0.140 44.440 1.00 19.96 305 LYS A C 1
ATOM 2344 O O . LYS A 1 305 ? 25.630 0.048 43.585 1.00 20.93 305 LYS A O 1
ATOM 2350 N N . GLU A 1 306 ? 25.016 -0.578 45.677 1.00 19.39 306 GLU A N 1
ATOM 2351 C CA . GLU A 1 306 ? 26.346 -1.055 46.089 1.00 20.19 306 GLU A CA 1
ATOM 2352 C C . GLU A 1 306 ? 26.859 -2.120 45.131 1.00 21.25 306 GLU A C 1
ATOM 2353 O O . GLU A 1 306 ? 27.963 -1.999 44.590 1.00 22.37 306 GLU A O 1
ATOM 2359 N N . ASP A 1 307 ? 26.038 -3.137 44.896 1.00 21.48 307 ASP A N 1
ATOM 2360 C CA . ASP A 1 307 ? 26.387 -4.215 43.970 1.00 22.37 307 ASP A CA 1
ATOM 2361 C C . ASP A 1 307 ? 26.703 -3.676 42.581 1.00 23.04 307 ASP A C 1
ATOM 2362 O O . ASP A 1 307 ? 27.713 -4.055 41.983 1.00 22.92 307 ASP A O 1
ATOM 2367 N N . SER A 1 308 ? 25.867 -2.767 42.089 1.00 23.28 308 SER A N 1
ATOM 2368 C CA . SER A 1 308 ? 26.033 -2.225 40.738 1.00 24.43 308 SER A CA 1
ATOM 2369 C C . SER A 1 308 ? 27.332 -1.434 40.568 1.00 25.44 308 SER A C 1
ATOM 2370 O O . SER A 1 308 ? 27.839 -1.330 39.459 1.00 25.91 308 SER A O 1
ATOM 2373 N N . LEU A 1 309 ? 27.851 -0.884 41.665 1.00 26.44 309 LEU A N 1
ATOM 2374 C CA . LEU A 1 309 ? 29.121 -0.173 41.665 1.00 28.21 309 LEU A CA 1
ATOM 2375 C C . LEU A 1 309 ? 30.292 -1.060 42.074 1.00 28.25 309 LEU A C 1
ATOM 2376 O O . LEU A 1 309 ? 31.408 -0.568 42.226 1.00 27.58 309 LEU A O 1
ATOM 2381 N N . ASN A 1 310 ? 30.046 -2.358 42.245 1.00 29.26 310 ASN A N 1
ATOM 2382 C CA . ASN A 1 310 ? 31.073 -3.303 42.699 1.00 30.38 310 ASN A CA 1
ATOM 2383 C C . ASN A 1 310 ? 31.776 -2.887 43.980 1.00 30.47 310 ASN A C 1
ATOM 2384 O O . ASN A 1 310 ? 33.002 -2.962 44.087 1.00 28.88 310 ASN A O 1
ATOM 2389 N N . VAL A 1 311 ? 31.009 -2.457 44.966 1.00 29.17 311 VAL A N 1
ATOM 2390 C CA . VAL A 1 311 ? 31.613 -1.796 46.113 1.00 29.86 311 VAL A CA 1
ATOM 2391 C C . VAL A 1 311 ? 32.150 -2.755 47.178 1.00 30.52 311 VAL A C 1
ATOM 2392 O O . VAL A 1 311 ? 31.643 -3.856 47.340 1.00 32.72 311 VAL A O 1
ATOM 2396 N N . MET B 1 1 ? -22.576 -1.015 12.406 1.00 37.50 1 MET B N 1
ATOM 2397 C CA . MET B 1 1 ? -22.172 -0.209 13.593 1.00 36.02 1 MET B CA 1
ATOM 2398 C C . MET B 1 1 ? -21.807 1.230 13.225 1.00 32.66 1 MET B C 1
ATOM 2399 O O . MET B 1 1 ? -21.289 1.498 12.143 1.00 31.13 1 MET B O 1
ATOM 2404 N N . LYS B 1 2 ? -22.087 2.147 14.146 1.00 30.05 2 LYS B N 1
ATOM 2405 C CA . LYS B 1 2 ? -21.449 3.460 14.151 1.00 28.51 2 LYS B CA 1
ATOM 2406 C C . LYS B 1 2 ? -20.237 3.342 15.058 1.00 24.96 2 LYS B C 1
ATOM 2407 O O . LYS B 1 2 ? -20.374 3.035 16.244 1.00 22.78 2 LYS B O 1
ATOM 2413 N N . ILE B 1 3 ? -19.055 3.574 14.498 1.00 22.95 3 ILE B N 1
ATOM 2414 C CA . ILE B 1 3 ? -17.802 3.340 15.213 1.00 21.60 3 ILE B CA 1
ATOM 2415 C C . ILE B 1 3 ? -16.988 4.624 15.264 1.00 20.56 3 ILE B C 1
ATOM 2416 O O . ILE B 1 3 ? -16.840 5.317 14.248 1.00 21.93 3 ILE B O 1
ATOM 2421 N N . ALA B 1 4 ? -16.513 4.979 16.449 1.00 18.78 4 ALA B N 1
ATOM 2422 C CA . ALA B 1 4 ? -15.555 6.068 16.595 1.00 17.51 4 ALA B CA 1
ATOM 2423 C C . ALA B 1 4 ? -14.169 5.464 16.794 1.00 17.04 4 ALA B C 1
ATOM 2424 O O . ALA B 1 4 ? -13.984 4.549 17.605 1.00 16.43 4 ALA B O 1
ATOM 2426 N N . ILE B 1 5 ? -13.207 5.988 16.041 1.00 16.97 5 ILE B N 1
ATOM 2427 C CA . ILE B 1 5 ? -11.805 5.629 16.180 1.00 17.07 5 ILE B CA 1
ATOM 2428 C C . ILE B 1 5 ? -11.134 6.751 16.965 1.00 17.36 5 ILE B C 1
ATOM 2429 O O . ILE B 1 5 ? -10.882 7.822 16.420 1.00 17.14 5 ILE B O 1
ATOM 2434 N N . ALA B 1 6 ? -10.907 6.511 18.256 1.00 17.85 6 ALA B N 1
ATOM 2435 C CA . ALA B 1 6 ? -10.367 7.526 19.183 1.00 18.60 6 ALA B CA 1
ATOM 2436 C C . ALA B 1 6 ? -8.857 7.419 19.161 1.00 19.19 6 ALA B C 1
ATOM 2437 O O . ALA B 1 6 ? -8.263 6.637 19.919 1.00 18.50 6 ALA B O 1
ATOM 2439 N N . GLY B 1 7 ? -8.250 8.181 18.251 1.00 20.05 7 GLY B N 1
ATOM 2440 C CA . GLY B 1 7 ? -6.823 8.068 17.951 1.00 20.39 7 GLY B CA 1
ATOM 2441 C C . GLY B 1 7 ? -6.644 7.558 16.531 1.00 21.72 7 GLY B C 1
ATOM 2442 O O . GLY B 1 7 ? -6.632 6.346 16.290 1.00 21.47 7 GLY B O 1
ATOM 2443 N N . ALA B 1 8 ? -6.513 8.481 15.586 1.00 22.14 8 ALA B N 1
ATOM 2444 C CA . ALA B 1 8 ? -6.434 8.126 14.180 1.00 23.68 8 ALA B CA 1
ATOM 2445 C C . ALA B 1 8 ? -5.000 8.143 13.664 1.00 24.82 8 ALA B C 1
ATOM 2446 O O . ALA B 1 8 ? -4.739 8.653 12.582 1.00 26.12 8 ALA B O 1
ATOM 2448 N N . GLY B 1 9 ? -4.073 7.587 14.446 1.00 25.61 9 GLY B N 1
ATOM 2449 C CA . GLY B 1 9 ? -2.698 7.373 14.001 1.00 25.49 9 GLY B CA 1
ATOM 2450 C C . GLY B 1 9 ? -2.675 6.238 12.992 1.00 25.83 9 GLY B C 1
ATOM 2451 O O . GLY B 1 9 ? -3.706 5.907 12.410 1.00 25.30 9 GLY B O 1
ATOM 2452 N N . ALA B 1 10 ? -1.517 5.617 12.799 1.00 25.79 10 ALA B N 1
ATOM 2453 C CA . ALA B 1 10 ? -1.369 4.592 11.759 1.00 25.30 10 ALA B CA 1
ATOM 2454 C C . ALA B 1 10 ? -2.329 3.410 11.966 1.00 24.69 10 ALA B C 1
ATOM 2455 O O . ALA B 1 10 ? -3.018 3.003 11.037 1.00 24.20 10 ALA B O 1
ATOM 2457 N N . MET B 1 11 ? -2.388 2.881 13.182 1.00 23.46 11 MET B N 1
ATOM 2458 C CA . MET B 1 11 ? -3.240 1.721 13.472 1.00 24.21 11 MET B CA 1
ATOM 2459 C C . MET B 1 11 ? -4.729 2.094 13.449 1.00 22.86 11 MET B C 1
ATOM 2460 O O . MET B 1 11 ? -5.537 1.361 12.892 1.00 22.51 11 MET B O 1
ATOM 2465 N N . GLY B 1 12 ? -5.081 3.226 14.056 1.00 21.73 12 GLY B N 1
ATOM 2466 C CA . GLY B 1 12 ? -6.457 3.724 14.010 1.00 20.95 12 GLY B CA 1
ATOM 2467 C C . GLY B 1 12 ? -6.928 3.941 12.577 1.00 20.84 12 GLY B C 1
ATOM 2468 O O . GLY B 1 12 ? -8.070 3.628 12.224 1.00 20.38 12 GLY B O 1
ATOM 2469 N N . SER B 1 13 ? -6.047 4.485 11.751 1.00 20.59 13 SER B N 1
ATOM 2470 C CA . SER B 1 13 ? -6.354 4.693 10.339 1.00 21.89 13 SER B CA 1
ATOM 2471 C C . SER B 1 13 ? -6.553 3.365 9.606 1.00 22.10 13 SER B C 1
ATOM 2472 O O . SER B 1 13 ? -7.421 3.266 8.752 1.00 24.34 13 SER B O 1
ATOM 2475 N N . ARG B 1 14 ? -5.762 2.349 9.931 1.00 23.02 14 ARG B N 1
ATOM 2476 C CA . ARG B 1 14 ? -5.968 1.030 9.337 1.00 23.13 14 ARG B CA 1
ATOM 2477 C C . ARG B 1 14 ? -7.363 0.528 9.692 1.00 22.57 14 ARG B C 1
ATOM 2478 O O . ARG B 1 14 ? -8.140 0.164 8.806 1.00 21.93 14 ARG B O 1
ATOM 2486 N N . PHE B 1 15 ? -7.665 0.514 10.992 1.00 21.29 15 PHE B N 1
ATOM 2487 C CA . PHE B 1 15 ? -8.953 0.016 11.483 1.00 21.05 15 PHE B CA 1
ATOM 2488 C C . PHE B 1 15 ? -10.110 0.809 10.876 1.00 20.81 15 PHE B C 1
ATOM 2489 O O . PHE B 1 15 ? -11.065 0.225 10.377 1.00 21.28 15 PHE B O 1
ATOM 2497 N N . GLY B 1 16 ? -9.996 2.131 10.883 1.00 21.18 16 GLY B N 1
ATOM 2498 C CA . GLY B 1 16 ? -11.002 3.008 10.302 1.00 21.80 16 GLY B CA 1
ATOM 2499 C C . GLY B 1 16 ? -11.255 2.732 8.830 1.00 22.92 16 GLY B C 1
ATOM 2500 O O . GLY B 1 16 ? -12.409 2.624 8.391 1.00 22.63 16 GLY B O 1
ATOM 2501 N N . LEU B 1 17 ? -10.175 2.612 8.066 1.00 23.88 17 LEU B N 1
ATOM 2502 C CA . LEU B 1 17 ? -10.284 2.308 6.646 1.00 23.73 17 LEU B CA 1
ATOM 2503 C C . LEU B 1 17 ? -10.931 0.948 6.389 1.00 23.38 17 LEU B C 1
ATOM 2504 O O . LEU B 1 17 ? -11.871 0.832 5.583 1.00 22.86 17 LEU B O 1
ATOM 2509 N N . MET B 1 18 ? -10.436 -0.080 7.072 1.00 22.44 18 MET B N 1
ATOM 2510 C CA . MET B 1 18 ? -10.931 -1.426 6.846 1.00 22.04 18 MET B CA 1
ATOM 2511 C C . MET B 1 18 ? -12.409 -1.534 7.255 1.00 21.16 18 MET B C 1
ATOM 2512 O O . MET B 1 18 ? -13.221 -2.094 6.517 1.00 19.47 18 MET B O 1
ATOM 2517 N N . LEU B 1 19 ? -12.760 -0.948 8.391 1.00 21.20 19 LEU B N 1
ATOM 2518 C CA . LEU B 1 19 ? -14.150 -0.931 8.856 1.00 21.69 19 LEU B CA 1
ATOM 2519 C C . LEU B 1 19 ? -15.087 -0.179 7.913 1.00 23.45 19 LEU B C 1
ATOM 2520 O O . LEU B 1 19 ? -16.230 -0.586 7.700 1.00 25.14 19 LEU B O 1
ATOM 2525 N N . HIS B 1 20 ? -14.608 0.936 7.385 1.00 25.34 20 HIS B N 1
ATOM 2526 C CA . HIS B 1 20 ? -15.349 1.735 6.423 1.00 27.88 20 HIS B CA 1
ATOM 2527 C C . HIS B 1 20 ? -15.624 0.950 5.146 1.00 29.40 20 HIS B C 1
ATOM 2528 O O . HIS B 1 20 ? -16.771 0.895 4.683 1.00 29.92 20 HIS B O 1
ATOM 2535 N N . GLN B 1 21 ? -14.581 0.338 4.599 1.00 31.10 21 GLN B N 1
ATOM 2536 C CA . GLN B 1 21 ? -14.690 -0.427 3.351 1.00 34.73 21 GLN B CA 1
ATOM 2537 C C . GLN B 1 21 ? -15.801 -1.476 3.382 1.00 36.58 21 GLN B C 1
ATOM 2538 O O . GLN B 1 21 ? -16.411 -1.754 2.348 1.00 39.29 21 GLN B O 1
ATOM 2544 N N . SER B 1 22 ? -16.045 -2.066 4.550 1.00 36.44 22 SER B N 1
ATOM 2545 C CA . SER B 1 22 ? -17.035 -3.137 4.697 1.00 37.20 22 SER B CA 1
ATOM 2546 C C . SER B 1 22 ? -18.449 -2.636 5.018 1.00 37.15 22 SER B C 1
ATOM 2547 O O . SER B 1 22 ? -19.353 -3.440 5.272 1.00 36.47 22 SER B O 1
ATOM 2550 N N . GLY B 1 23 ? -18.635 -1.316 5.018 1.00 36.35 23 GLY B N 1
ATOM 2551 C CA . GLY B 1 23 ? -19.965 -0.726 5.131 1.00 34.50 23 GLY B CA 1
ATOM 2552 C C . GLY B 1 23 ? -20.317 -0.160 6.493 1.00 32.98 23 GLY B C 1
ATOM 2553 O O . GLY B 1 23 ? -21.473 0.199 6.742 1.00 32.70 23 GLY B O 1
ATOM 2554 N N . ASN B 1 24 ? -19.334 -0.060 7.381 1.00 30.58 24 ASN B N 1
ATOM 2555 C CA . ASN B 1 24 ? -19.569 0.564 8.679 1.00 28.38 24 ASN B CA 1
ATOM 2556 C C . ASN B 1 24 ? -19.510 2.069 8.546 1.00 27.45 24 ASN B C 1
ATOM 2557 O O . ASN B 1 24 ? -18.888 2.586 7.627 1.00 27.25 24 ASN B O 1
ATOM 2562 N N . GLU B 1 25 ? -20.170 2.756 9.471 1.00 27.57 25 GLU B N 1
ATOM 2563 C CA . GLU B 1 25 ? -20.119 4.200 9.560 1.00 28.46 25 GLU B CA 1
ATOM 2564 C C . GLU B 1 25 ? -19.034 4.535 10.576 1.00 27.49 25 GLU B C 1
ATOM 2565 O O . GLU B 1 25 ? -19.160 4.193 11.747 1.00 26.92 25 GLU B O 1
ATOM 2571 N N . VAL B 1 26 ? -17.956 5.159 10.109 1.00 24.59 26 VAL B N 1
ATOM 2572 C CA . VAL B 1 26 ? -16.779 5.420 10.929 1.00 23.85 26 VAL B CA 1
ATOM 2573 C C . VAL B 1 26 ? -16.527 6.916 11.104 1.00 22.65 26 VAL B C 1
ATOM 2574 O O . VAL B 1 26 ? -16.650 7.705 10.167 1.00 22.38 26 VAL B O 1
ATOM 2578 N N . LEU B 1 27 ? -16.198 7.299 12.328 1.00 21.62 27 LEU B N 1
ATOM 2579 C CA . LEU B 1 27 ? -15.723 8.641 12.635 1.00 20.79 27 LEU B CA 1
ATOM 2580 C C . LEU B 1 27 ? -14.315 8.541 13.215 1.00 21.01 27 LEU B C 1
ATOM 2581 O O . LEU B 1 27 ? -14.090 7.850 14.219 1.00 20.21 27 LEU B O 1
ATOM 2586 N N . LEU B 1 28 ? -13.370 9.222 12.571 1.00 21.12 28 LEU B N 1
ATOM 2587 C CA . LEU B 1 28 ? -12.016 9.326 13.086 1.00 21.35 28 LEU B CA 1
ATOM 2588 C C . LEU B 1 28 ? -11.942 10.520 14.036 1.00 21.29 28 LEU B C 1
ATOM 2589 O O . LEU B 1 28 ? -12.541 11.559 13.795 1.00 20.85 28 LEU B O 1
ATOM 2594 N N . ILE B 1 29 ? -11.221 10.345 15.133 1.00 21.82 29 ILE B N 1
ATOM 2595 C CA . ILE B 1 29 ? -11.014 11.414 16.108 1.00 22.61 29 ILE B CA 1
ATOM 2596 C C . ILE B 1 29 ? -9.528 11.479 16.427 1.00 23.86 29 ILE B C 1
ATOM 2597 O O . ILE B 1 29 ? -8.914 10.470 16.768 1.00 22.07 29 ILE B O 1
ATOM 2602 N N . ASP B 1 30 ? -8.949 12.669 16.294 1.00 27.39 30 ASP B N 1
ATOM 2603 C CA . ASP B 1 30 ? -7.508 12.840 16.474 1.00 29.03 30 ASP B CA 1
ATOM 2604 C C . ASP B 1 30 ? -7.160 14.246 16.966 1.00 32.10 30 ASP B C 1
ATOM 2605 O O . ASP B 1 30 ? -7.911 15.203 16.739 1.00 33.46 30 ASP B O 1
ATOM 2610 N N . GLY B 1 31 ? -6.016 14.362 17.634 1.00 33.83 31 GLY B N 1
ATOM 2611 C CA . GLY B 1 31 ? -5.550 15.636 18.168 1.00 35.22 31 GLY B CA 1
ATOM 2612 C C . GLY B 1 31 ? -4.565 16.374 17.288 1.00 37.26 31 GLY B C 1
ATOM 2613 O O . GLY B 1 31 ? -4.246 17.530 17.566 1.00 41.53 31 GLY B O 1
ATOM 2614 N N . TRP B 1 32 ? -4.076 15.726 16.235 1.00 38.41 32 TRP B N 1
ATOM 2615 C CA . TRP B 1 32 ? -3.091 16.338 15.347 1.00 40.57 32 TRP B CA 1
ATOM 2616 C C . TRP B 1 32 ? -3.806 17.161 14.265 1.00 42.09 32 TRP B C 1
ATOM 2617 O O . TRP B 1 32 ? -4.321 16.614 13.291 1.00 41.41 32 TRP B O 1
ATOM 2628 N N . ALA B 1 33 ? -3.806 18.483 14.443 1.00 44.40 33 ALA B N 1
ATOM 2629 C CA . ALA B 1 33 ? -4.571 19.412 13.600 1.00 44.55 33 ALA B CA 1
ATOM 2630 C C . ALA B 1 33 ? -4.299 19.282 12.106 1.00 46.25 33 ALA B C 1
ATOM 2631 O O . ALA B 1 33 ? -5.228 19.341 11.305 1.00 47.18 33 ALA B O 1
ATOM 2633 N N . GLU B 1 34 ? -3.036 19.113 11.728 1.00 47.85 34 GLU B N 1
ATOM 2634 C CA . GLU B 1 34 ? -2.674 18.996 10.312 1.00 48.51 34 GLU B CA 1
ATOM 2635 C C . GLU B 1 34 ? -3.194 17.679 9.729 1.00 45.06 34 GLU B C 1
ATOM 2636 O O . GLU B 1 34 ? -3.532 17.602 8.545 1.00 45.88 34 GLU B O 1
ATOM 2642 N N . HIS B 1 35 ? -3.208 16.644 10.570 1.00 42.08 35 HIS B N 1
ATOM 2643 C CA . HIS B 1 35 ? -3.742 15.317 10.215 1.00 38.28 35 HIS B CA 1
ATOM 2644 C C . HIS B 1 35 ? -5.236 15.408 9.932 1.00 36.91 35 HIS B C 1
ATOM 2645 O O . HIS B 1 35 ? -5.714 14.933 8.908 1.00 36.21 35 HIS B O 1
ATOM 2652 N N . VAL B 1 36 ? -5.949 16.050 10.856 1.00 36.41 36 VAL B N 1
ATOM 2653 C CA . VAL B 1 36 ? -7.390 16.231 10.754 1.00 36.18 36 VAL B CA 1
ATOM 2654 C C . VAL B 1 36 ? -7.740 17.027 9.492 1.00 37.13 36 VAL B C 1
ATOM 2655 O O . VAL B 1 36 ? -8.612 16.626 8.721 1.00 36.15 36 VAL B O 1
ATOM 2659 N N . GLN B 1 37 ? -7.049 18.145 9.286 1.00 37.97 37 GLN B N 1
ATOM 2660 C CA . GLN B 1 37 ? -7.328 19.037 8.162 1.00 39.83 37 GLN B CA 1
ATOM 2661 C C . GLN B 1 37 ? -7.044 18.367 6.816 1.00 38.92 37 GLN B C 1
ATOM 2662 O O . GLN B 1 37 ? -7.815 18.520 5.867 1.00 37.60 37 GLN B O 1
ATOM 2668 N N . GLN B 1 38 ? -5.945 17.621 6.731 1.00 39.50 38 GLN B N 1
ATOM 2669 C CA . GLN B 1 38 ? -5.599 16.926 5.480 1.00 41.42 38 GLN B CA 1
ATOM 2670 C C . GLN B 1 38 ? -6.666 15.903 5.106 1.00 39.49 38 GLN B C 1
ATOM 2671 O O . GLN B 1 38 ? -7.099 15.851 3.958 1.00 40.31 38 GLN B O 1
ATOM 2677 N N . ILE B 1 39 ? -7.111 15.121 6.089 1.00 38.27 39 ILE B N 1
ATOM 2678 C CA . ILE B 1 39 ? -8.158 14.118 5.867 1.00 36.44 39 ILE B CA 1
ATOM 2679 C C . ILE B 1 39 ? -9.503 14.782 5.542 1.00 36.17 39 ILE B C 1
ATOM 2680 O O . ILE B 1 39 ? -10.236 14.291 4.703 1.00 34.10 39 ILE B O 1
ATOM 2685 N N . LYS B 1 40 ? -9.816 15.899 6.192 1.00 37.70 40 LYS B N 1
ATOM 2686 C CA . LYS B 1 40 ? -11.035 16.639 5.863 1.00 38.98 40 LYS B CA 1
ATOM 2687 C C . LYS B 1 40 ? -11.016 17.060 4.395 1.00 40.71 40 LYS B C 1
ATOM 2688 O O . LYS B 1 40 ? -11.974 16.822 3.669 1.00 40.71 40 LYS B O 1
ATOM 2694 N N . GLU B 1 41 ? -9.913 17.663 3.961 1.00 43.94 41 GLU B N 1
ATOM 2695 C CA . GLU B 1 41 ? -9.821 18.215 2.604 1.00 46.76 41 GLU B CA 1
ATOM 2696 C C . GLU B 1 41 ? -9.638 17.174 1.503 1.00 46.58 41 GLU B C 1
ATOM 2697 O O . GLU B 1 41 ? -10.209 17.313 0.430 1.00 50.11 41 GLU B O 1
ATOM 2703 N N . HIS B 1 42 ? -8.856 16.134 1.773 1.00 46.96 42 HIS B N 1
ATOM 2704 C CA . HIS B 1 42 ? -8.456 15.162 0.745 1.00 46.64 42 HIS B CA 1
ATOM 2705 C C . HIS B 1 42 ? -8.829 13.715 1.049 1.00 45.43 42 HIS B C 1
ATOM 2706 O O . HIS B 1 42 ? -8.529 12.829 0.248 1.00 46.30 42 HIS B O 1
ATOM 2713 N N . GLY B 1 43 ? -9.470 13.464 2.191 1.00 43.52 43 GLY B N 1
ATOM 2714 C CA . GLY B 1 43 ? -9.758 12.104 2.626 1.00 42.27 43 GLY B CA 1
ATOM 2715 C C . GLY B 1 43 ? -8.513 11.447 3.182 1.00 42.09 43 GLY B C 1
ATOM 2716 O O . GLY B 1 43 ? -7.425 12.021 3.133 1.00 43.32 43 GLY B O 1
ATOM 2717 N N . LEU B 1 44 ? -8.670 10.242 3.719 1.00 39.91 44 LEU B N 1
ATOM 2718 C CA . LEU B 1 44 ? -7.526 9.451 4.147 1.00 39.44 44 LEU B CA 1
ATOM 2719 C C . LEU B 1 44 ? -6.921 8.744 2.939 1.00 39.57 44 LEU B C 1
ATOM 2720 O O . LEU B 1 44 ? -7.612 7.983 2.261 1.00 37.06 44 LEU B O 1
ATOM 2725 N N . GLN B 1 45 ? -5.633 8.985 2.693 1.00 40.39 45 GLN B N 1
ATOM 2726 C CA . GLN B 1 45 ? -4.923 8.360 1.578 1.00 43.68 45 GLN B CA 1
ATOM 2727 C C . GLN B 1 45 ? -4.088 7.200 2.096 1.00 44.10 45 GLN B C 1
ATOM 2728 O O . GLN B 1 45 ? -3.329 7.350 3.058 1.00 45.59 45 GLN B O 1
ATOM 2734 N N . ALA B 1 46 ? -4.213 6.048 1.451 1.00 44.35 46 ALA B N 1
ATOM 2735 C CA . ALA B 1 46 ? -3.512 4.856 1.898 1.00 45.57 46 ALA B CA 1
ATOM 2736 C C . ALA B 1 46 ? -2.872 4.112 0.742 1.00 46.28 46 ALA B C 1
ATOM 2737 O O . ALA B 1 46 ? -3.431 4.033 -0.349 1.00 48.77 46 ALA B O 1
ATOM 2739 N N . ASN B 1 47 ? -1.679 3.588 0.994 1.00 47.79 47 ASN B N 1
ATOM 2740 C CA . ASN B 1 47 ? -1.121 2.532 0.182 1.00 49.48 47 ASN B CA 1
ATOM 2741 C C . ASN B 1 47 ? -1.472 1.220 0.856 1.00 48.44 47 ASN B C 1
ATOM 2742 O O . ASN B 1 47 ? -0.868 0.846 1.869 1.00 46.46 47 ASN B O 1
ATOM 2747 N N . PHE B 1 48 ? -2.438 0.508 0.293 1.00 50.47 48 PHE B N 1
ATOM 2748 C CA . PHE B 1 48 ? -2.980 -0.642 0.995 1.00 52.34 48 PHE B CA 1
ATOM 2749 C C . PHE B 1 48 ? -2.148 -1.910 0.730 1.00 55.02 48 PHE B C 1
ATOM 2750 O O . PHE B 1 48 ? -1.279 -2.219 1.523 1.00 57.15 48 PHE B O 1
ATOM 2758 N N . ASN B 1 49 ? -2.362 -2.638 -0.357 1.00 58.08 49 ASN B N 1
ATOM 2759 C CA . ASN B 1 49 ? -1.603 -3.886 -0.579 1.00 57.61 49 ASN B CA 1
ATOM 2760 C C . ASN B 1 49 ? -1.219 -4.125 -2.046 1.00 58.53 49 ASN B C 1
ATOM 2761 O O . ASN B 1 49 ? -1.502 -5.198 -2.563 1.00 62.56 49 ASN B O 1
ATOM 2766 N N . GLY B 1 50 ? -0.579 -3.186 -2.744 1.00 58.74 50 GLY B N 1
ATOM 2767 C CA . GLY B 1 50 ? -0.250 -1.837 -2.300 1.00 58.54 50 GLY B CA 1
ATOM 2768 C C . GLY B 1 50 ? -0.882 -0.915 -3.325 1.00 60.85 50 GLY B C 1
ATOM 2769 O O . GLY B 1 50 ? -0.203 -0.414 -4.228 1.00 62.14 50 GLY B O 1
ATOM 2770 N N . LYS B 1 51 ? -2.195 -0.729 -3.204 1.00 60.00 51 LYS B N 1
ATOM 2771 C CA . LYS B 1 51 ? -2.968 0.097 -4.128 1.00 57.79 51 LYS B CA 1
ATOM 2772 C C . LYS B 1 51 ? -3.170 1.446 -3.463 1.00 54.85 51 LYS B C 1
ATOM 2773 O O . LYS B 1 51 ? -3.449 1.505 -2.262 1.00 54.10 51 LYS B O 1
ATOM 2779 N N . GLU B 1 52 ? -3.029 2.520 -4.236 1.00 52.08 52 GLU B N 1
ATOM 2780 C CA . GLU B 1 52 ? -3.327 3.855 -3.741 1.00 50.92 52 GLU B CA 1
ATOM 2781 C C . GLU B 1 52 ? -4.841 3.990 -3.633 1.00 48.30 52 GLU B C 1
ATOM 2782 O O . GLU B 1 52 ? -5.531 4.108 -4.648 1.00 49.22 52 GLU B O 1
ATOM 2788 N N . VAL B 1 53 ? -5.354 3.954 -2.401 1.00 45.53 53 VAL B N 1
ATOM 2789 C CA . VAL B 1 53 ? -6.794 4.035 -2.148 1.00 41.14 53 VAL B CA 1
ATOM 2790 C C . VAL B 1 53 ? -7.093 5.285 -1.341 1.00 38.93 53 VAL B C 1
ATOM 2791 O O . VAL B 1 53 ? -6.212 5.848 -0.685 1.00 37.21 53 VAL B O 1
ATOM 2795 N N . GLU B 1 54 ? -8.341 5.729 -1.412 1.00 37.07 54 GLU B N 1
ATOM 2796 C CA . GLU B 1 54 ? -8.790 6.829 -0.568 1.00 36.97 54 GLU B CA 1
ATOM 2797 C C . GLU B 1 54 ? -10.200 6.616 -0.060 1.00 36.50 54 GLU B C 1
ATOM 2798 O O . GLU B 1 54 ? -11.008 5.890 -0.649 1.00 36.21 54 GLU B O 1
ATOM 2804 N N . ALA B 1 55 ? -10.488 7.298 1.036 1.00 34.69 55 ALA B N 1
ATOM 2805 C CA . ALA B 1 55 ? -11.779 7.206 1.673 1.00 33.93 55 ALA B CA 1
ATOM 2806 C C . ALA B 1 55 ? -12.061 8.540 2.346 1.00 33.15 55 ALA B C 1
ATOM 2807 O O . ALA B 1 55 ? -11.211 9.063 3.070 1.00 33.20 55 ALA B O 1
ATOM 2809 N N . LYS B 1 56 ? -13.231 9.109 2.075 1.00 31.51 56 LYS B N 1
ATOM 2810 C CA . LYS B 1 56 ? -13.604 10.378 2.684 1.00 33.01 56 LYS B CA 1
ATOM 2811 C C . LYS B 1 56 ? -14.224 10.086 4.059 1.00 30.76 56 LYS B C 1
ATOM 2812 O O . LYS B 1 56 ? -15.438 10.152 4.253 1.00 33.20 56 LYS B O 1
ATOM 2818 N N . LEU B 1 57 ? -13.354 9.734 4.997 1.00 29.63 57 LEU B N 1
ATOM 2819 C CA . LEU B 1 57 ? -13.771 9.348 6.337 1.00 29.01 57 LEU B CA 1
ATOM 2820 C C . LEU B 1 57 ? -14.103 10.606 7.103 1.00 27.61 57 LEU B C 1
ATOM 2821 O O . LEU B 1 57 ? -13.323 11.558 7.089 1.00 27.08 57 LEU B O 1
ATOM 2826 N N . PRO B 1 58 ? -15.274 10.630 7.755 1.00 26.83 58 PRO B N 1
ATOM 2827 C CA . PRO B 1 58 ? -15.541 11.703 8.695 1.00 26.42 58 PRO B CA 1
ATOM 2828 C C . PRO B 1 58 ? -14.424 11.794 9.752 1.00 24.87 58 PRO B C 1
ATOM 2829 O O . PRO B 1 58 ? -13.969 10.783 10.262 1.00 24.17 58 PRO B O 1
ATOM 2833 N N . ILE B 1 59 ? -13.960 12.997 10.038 1.00 25.57 59 ILE B N 1
ATOM 2834 C CA . ILE B 1 59 ? -12.929 13.177 11.056 1.00 26.17 59 ILE B CA 1
ATOM 2835 C C . ILE B 1 59 ? -13.160 14.479 11.782 1.00 26.13 59 ILE B C 1
ATOM 2836 O O . ILE B 1 59 ? -13.525 15.498 11.168 1.00 25.90 59 ILE B O 1
ATOM 2841 N N . VAL B 1 60 ? -12.945 14.442 13.094 1.00 25.47 60 VAL B N 1
ATOM 2842 C CA . VAL B 1 60 ? -13.036 15.637 13.916 1.00 25.25 60 VAL B CA 1
ATOM 2843 C C . VAL B 1 60 ? -11.828 15.739 14.845 1.00 25.54 60 VAL B C 1
ATOM 2844 O O . VAL B 1 60 ? -11.297 14.721 15.314 1.00 24.29 60 VAL B O 1
ATOM 2848 N N . LEU B 1 61 ? -11.388 16.971 15.076 1.00 26.39 61 LEU B N 1
ATOM 2849 C CA . LEU B 1 61 ? -10.489 17.270 16.190 1.00 27.79 61 LEU B CA 1
ATOM 2850 C C . LEU B 1 61 ? -11.150 16.783 17.467 1.00 26.47 61 LEU B C 1
ATOM 2851 O O . LEU B 1 61 ? -12.346 16.960 17.654 1.00 25.87 61 LEU B O 1
ATOM 2856 N N . GLN B 1 62 ? -10.366 16.208 18.362 1.00 26.41 62 GLN B N 1
ATOM 2857 C CA . GLN B 1 62 ? -10.939 15.573 19.549 1.00 25.78 62 GLN B CA 1
ATOM 2858 C C . GLN B 1 62 ? -11.770 16.486 20.457 1.00 25.61 62 GLN B C 1
ATOM 2859 O O . GLN B 1 62 ? -12.733 16.046 21.078 1.00 24.25 62 GLN B O 1
ATOM 2865 N N . SER B 1 63 ? -11.422 17.764 20.461 1.00 26.16 63 SER B N 1
ATOM 2866 C CA . SER B 1 63 ? -12.142 18.780 21.215 1.00 26.91 63 SER B CA 1
ATOM 2867 C C . SER B 1 63 ? -13.356 19.363 20.488 1.00 27.99 63 SER B C 1
ATOM 2868 O O . SER B 1 63 ? -13.994 20.280 21.007 1.00 26.09 63 SER B O 1
ATOM 2871 N N . GLU B 1 64 ? -13.679 18.828 19.305 1.00 27.83 64 GLU B N 1
ATOM 2872 C CA . GLU B 1 64 ? -14.721 19.384 18.451 1.00 29.45 64 GLU B CA 1
ATOM 2873 C C . GLU B 1 64 ? -15.695 18.306 17.949 1.00 30.35 64 GLU B C 1
ATOM 2874 O O . GLU B 1 64 ? -15.960 18.222 16.753 1.00 29.55 64 GLU B O 1
ATOM 2880 N N . VAL B 1 65 ? -16.238 17.503 18.874 1.00 30.17 65 VAL B N 1
ATOM 2881 C CA . VAL B 1 65 ? -17.151 16.404 18.522 1.00 31.26 65 VAL B CA 1
ATOM 2882 C C . VAL B 1 65 ? -18.659 16.679 18.699 1.00 32.65 65 VAL B C 1
ATOM 2883 O O . VAL B 1 65 ? -19.464 15.758 18.560 1.00 33.20 65 VAL B O 1
ATOM 2887 N N . GLU B 1 66 ? -19.066 17.906 19.002 1.00 35.06 66 GLU B N 1
ATOM 2888 C CA . GLU B 1 66 ? -20.444 18.131 19.462 1.00 38.47 66 GLU B CA 1
ATOM 2889 C C . GLU B 1 66 ? -21.483 18.032 18.352 1.00 37.65 66 GLU B C 1
ATOM 2890 O O . GLU B 1 66 ? -22.654 17.880 18.652 1.00 39.92 66 GLU B O 1
ATOM 2896 N N . LYS B 1 67 ? -21.080 18.129 17.088 1.00 36.67 67 LYS B N 1
ATOM 2897 C CA . LYS B 1 67 ? -22.037 17.960 15.997 1.00 36.99 67 LYS B CA 1
ATOM 2898 C C . LYS B 1 67 ? -22.306 16.493 15.634 1.00 33.87 67 LYS B C 1
ATOM 2899 O O . LYS B 1 67 ? -23.278 16.198 14.952 1.00 33.55 67 LYS B O 1
ATOM 2905 N N . GLU B 1 68 ? -21.458 15.577 16.090 1.00 30.61 68 GLU B N 1
ATOM 2906 C CA . GLU B 1 68 ? -21.479 14.204 15.574 1.00 29.07 68 GLU B CA 1
ATOM 2907 C C . GLU B 1 68 ? -22.504 13.283 16.250 1.00 26.98 68 GLU B C 1
ATOM 2908 O O . GLU B 1 68 ? -22.833 13.449 17.424 1.00 25.44 68 GLU B O 1
ATOM 2914 N N . ASP B 1 69 ? -22.969 12.286 15.503 1.00 26.03 69 ASP B N 1
ATOM 2915 C CA . ASP B 1 69 ? -23.859 11.253 16.042 1.00 26.95 69 ASP B CA 1
ATOM 2916 C C . ASP B 1 69 ? -23.179 10.431 17.124 1.00 25.59 69 ASP B C 1
ATOM 2917 O O . ASP B 1 69 ? -21.978 10.145 17.062 1.00 26.25 69 ASP B O 1
ATOM 2922 N N . GLN B 1 70 ? -23.970 10.001 18.094 1.00 24.67 70 GLN B N 1
ATOM 2923 C CA . GLN B 1 70 ? -23.496 9.061 19.085 1.00 23.82 70 GLN B CA 1
ATOM 2924 C C . GLN B 1 70 ? -23.159 7.734 18.409 1.00 23.35 70 GLN B C 1
ATOM 2925 O O . GLN B 1 70 ? -23.673 7.420 17.328 1.00 23.90 70 GLN B O 1
ATOM 2931 N N . VAL B 1 71 ? -22.269 6.961 19.024 1.00 22.92 71 VAL B N 1
ATOM 2932 C CA . VAL B 1 71 ? -21.750 5.751 18.385 1.00 22.40 71 VAL B CA 1
ATOM 2933 C C . VAL B 1 71 ? -22.055 4.502 19.183 1.00 22.01 71 VAL B C 1
ATOM 2934 O O . VAL B 1 71 ? -22.284 4.567 20.394 1.00 22.24 71 VAL B O 1
ATOM 2938 N N . ASP B 1 72 ? -22.029 3.370 18.486 1.00 21.77 72 ASP B N 1
ATOM 2939 C CA . ASP B 1 72 ? -22.235 2.053 19.082 1.00 22.84 72 ASP B CA 1
ATOM 2940 C C . ASP B 1 72 ? -20.929 1.510 19.661 1.00 20.84 72 ASP B C 1
ATOM 2941 O O . ASP B 1 72 ? -20.933 0.732 20.612 1.00 20.02 72 ASP B O 1
ATOM 2946 N N . LEU B 1 73 ? -19.811 1.919 19.078 1.00 19.36 73 LEU B N 1
ATOM 2947 C CA . LEU B 1 73 ? -18.523 1.372 19.466 1.00 18.81 73 LEU B CA 1
ATOM 2948 C C . LEU B 1 73 ? -17.437 2.422 19.369 1.00 18.04 73 LEU B C 1
ATOM 2949 O O . LEU B 1 73 ? -17.352 3.151 18.382 1.00 16.71 73 LEU B O 1
ATOM 2954 N N . ILE B 1 74 ? -16.614 2.490 20.410 1.00 18.09 74 ILE B N 1
ATOM 2955 C CA . ILE B 1 74 ? -15.396 3.289 20.401 1.00 17.27 74 ILE B CA 1
ATOM 2956 C C . ILE B 1 74 ? -14.212 2.326 20.458 1.00 17.47 74 ILE B C 1
ATOM 2957 O O . ILE B 1 74 ? -14.114 1.492 21.369 1.00 18.16 74 ILE B O 1
ATOM 2962 N N . ILE B 1 75 ? -13.306 2.445 19.496 1.00 17.68 75 ILE B N 1
ATOM 2963 C CA . ILE B 1 75 ? -12.037 1.710 19.531 1.00 17.79 75 ILE B CA 1
ATOM 2964 C C . ILE B 1 75 ? -10.926 2.696 19.879 1.00 18.24 75 ILE B C 1
ATOM 2965 O O . ILE B 1 75 ? -10.708 3.682 19.174 1.00 17.23 75 ILE B O 1
ATOM 2970 N N . LEU B 1 76 ? -10.235 2.424 20.990 1.00 18.89 76 LEU B N 1
ATOM 2971 C CA . LEU B 1 76 ? -9.263 3.347 21.558 1.00 19.42 76 LEU B CA 1
ATOM 2972 C C . LEU B 1 76 ? -7.854 3.027 21.081 1.00 19.78 76 LEU B C 1
ATOM 2973 O O . LEU B 1 76 ? -7.379 1.903 21.274 1.00 18.99 76 LEU B O 1
ATOM 2978 N N . PHE B 1 77 ? -7.208 4.026 20.481 1.00 20.85 77 PHE B N 1
ATOM 2979 C CA . PHE B 1 77 ? -5.795 3.967 20.092 1.00 23.18 77 PHE B CA 1
ATOM 2980 C C . PHE B 1 77 ? -5.081 5.200 20.657 1.00 26.37 77 PHE B C 1
ATOM 2981 O O . PHE B 1 77 ? -4.443 5.944 19.913 1.00 29.55 77 PHE B O 1
ATOM 2989 N N . THR B 1 78 ? -5.235 5.444 21.949 1.00 26.75 78 THR B N 1
ATOM 2990 C CA . THR B 1 78 ? -4.655 6.618 22.597 1.00 29.02 78 THR B CA 1
ATOM 2991 C C . THR B 1 78 ? -3.708 6.155 23.699 1.00 31.09 78 THR B C 1
ATOM 2992 O O . THR B 1 78 ? -4.074 5.299 24.498 1.00 31.23 78 THR B O 1
ATOM 2996 N N . LYS B 1 79 ? -2.521 6.748 23.773 1.00 31.16 79 LYS B N 1
ATOM 2997 C CA . LYS B 1 79 ? -1.588 6.434 24.863 1.00 32.89 79 LYS B CA 1
ATOM 2998 C C . LYS B 1 79 ? -2.207 6.686 26.237 1.00 30.24 79 LYS B C 1
ATOM 2999 O O . LYS B 1 79 ? -3.080 7.543 26.395 1.00 26.88 79 LYS B O 1
ATOM 3005 N N . ALA B 1 80 ? -1.740 5.927 27.227 1.00 29.97 80 ALA B N 1
ATOM 3006 C CA . ALA B 1 80 ? -2.243 6.015 28.604 1.00 29.84 80 ALA B CA 1
ATOM 3007 C C . ALA B 1 80 ? -2.352 7.462 29.086 1.00 29.60 80 ALA B C 1
ATOM 3008 O O . ALA B 1 80 ? -3.388 7.868 29.612 1.00 27.42 80 ALA B O 1
ATOM 3010 N N . MET B 1 81 ? -1.295 8.239 28.866 1.00 30.88 81 MET B N 1
ATOM 3011 C CA . MET B 1 81 ? -1.218 9.606 29.395 1.00 34.81 81 MET B CA 1
ATOM 3012 C C . MET B 1 81 ? -2.213 10.568 28.728 1.00 33.62 81 MET B C 1
ATOM 3013 O O . MET B 1 81 ? -2.491 11.643 29.264 1.00 32.21 81 MET B O 1
ATOM 3018 N N . GLN B 1 82 ? -2.771 10.168 27.585 1.00 30.81 82 GLN B N 1
ATOM 3019 C CA . GLN B 1 82 ? -3.758 10.985 26.882 1.00 31.10 82 GLN B CA 1
ATOM 3020 C C . GLN B 1 82 ? -5.193 10.413 26.941 1.00 28.87 82 GLN B C 1
ATOM 3021 O O . GLN B 1 82 ? -6.120 11.050 26.465 1.00 28.32 82 GLN B O 1
ATOM 3027 N N . LEU B 1 83 ? -5.375 9.247 27.563 1.00 27.13 83 LEU B N 1
ATOM 3028 C CA . LEU B 1 83 ? -6.650 8.511 27.508 1.00 25.68 83 LEU B CA 1
ATOM 3029 C C . LEU B 1 83 ? -7.801 9.218 28.216 1.00 24.45 83 LEU B C 1
ATOM 3030 O O . LEU B 1 83 ? -8.903 9.301 27.683 1.00 21.91 83 LEU B O 1
ATOM 3035 N N . GLU B 1 84 ? -7.565 9.701 29.434 1.00 24.21 84 GLU B N 1
ATOM 3036 C CA . GLU B 1 84 ? -8.650 10.297 30.197 1.00 23.87 84 GLU B CA 1
ATOM 3037 C C . GLU B 1 84 ? -9.124 11.576 29.528 1.00 22.64 84 GLU B C 1
ATOM 3038 O O . GLU B 1 84 ? -10.322 11.827 29.449 1.00 22.14 84 GLU B O 1
ATOM 3044 N N . LYS B 1 85 ? -8.186 12.365 29.022 1.00 22.20 85 LYS B N 1
ATOM 3045 C CA . LYS B 1 85 ? -8.514 13.569 28.268 1.00 23.58 85 LYS B CA 1
ATOM 3046 C C . LYS B 1 85 ? -9.312 13.268 26.977 1.00 23.11 85 LYS B C 1
ATOM 3047 O O . LYS B 1 85 ? -10.295 13.952 26.686 1.00 23.37 85 LYS B O 1
ATOM 3053 N N . MET B 1 86 ? -8.883 12.260 26.214 1.00 21.55 86 MET B N 1
ATOM 3054 C CA . MET B 1 86 ? -9.615 11.821 25.024 1.00 21.08 86 MET B CA 1
ATOM 3055 C C . MET B 1 86 ? -11.063 11.478 25.398 1.00 21.12 86 MET B C 1
ATOM 3056 O O . MET B 1 86 ? -12.013 11.984 24.792 1.00 21.06 86 MET B O 1
ATOM 3061 N N . LEU B 1 87 ? -11.234 10.651 26.415 1.00 20.89 87 LEU B N 1
ATOM 3062 C CA . LEU B 1 87 ? -12.576 10.261 26.862 1.00 22.11 87 LEU B CA 1
ATOM 3063 C C . LEU B 1 87 ? -13.405 11.459 27.287 1.00 22.98 87 LEU B C 1
ATOM 3064 O O . LEU B 1 87 ? -14.571 11.557 26.907 1.00 22.37 87 LEU B O 1
ATOM 3069 N N . GLN B 1 88 ? -12.802 12.368 28.058 1.00 23.64 88 GLN B N 1
ATOM 3070 C CA . GLN B 1 88 ? -13.470 13.598 28.470 1.00 25.19 88 GLN B CA 1
ATOM 3071 C C . GLN B 1 88 ? -13.939 14.372 27.248 1.00 24.21 88 GLN B C 1
ATOM 3072 O O . GLN B 1 88 ? -15.071 14.822 27.197 1.00 24.64 88 GLN B O 1
ATOM 3078 N N . ASP B 1 89 ? -13.054 14.518 26.269 1.00 24.04 89 ASP B N 1
ATOM 3079 C CA . ASP B 1 89 ? -13.383 15.231 25.037 1.00 24.19 89 ASP B CA 1
ATOM 3080 C C . ASP B 1 89 ? -14.467 14.572 24.181 1.00 22.87 89 ASP B C 1
ATOM 3081 O O . ASP B 1 89 ? -15.211 15.272 23.510 1.00 24.26 89 ASP B O 1
ATOM 3086 N N . ILE B 1 90 ? -14.543 13.247 24.163 1.00 21.22 90 ILE B N 1
ATOM 3087 C CA . ILE B 1 90 ? -15.476 12.564 23.258 1.00 20.81 90 ILE B CA 1
ATOM 3088 C C . ILE B 1 90 ? -16.735 12.037 23.941 1.00 21.99 90 ILE B C 1
ATOM 3089 O O . ILE B 1 90 ? -17.534 11.348 23.292 1.00 21.46 90 ILE B O 1
ATOM 3094 N N . GLN B 1 91 ? -16.923 12.347 25.231 1.00 22.49 91 GLN B N 1
ATOM 3095 C CA . GLN B 1 91 ? -17.971 11.693 26.027 1.00 23.10 91 GLN B CA 1
ATOM 3096 C C . GLN B 1 91 ? -19.386 11.942 25.535 1.00 22.81 91 GLN B C 1
ATOM 3097 O O . GLN B 1 91 ? -20.278 11.153 25.830 1.00 21.22 91 GLN B O 1
ATOM 3103 N N . SER B 1 92 ? -19.597 13.016 24.773 1.00 22.65 92 SER B N 1
ATOM 3104 C CA . SER B 1 92 ? -20.910 13.277 24.174 1.00 23.11 92 SER B CA 1
ATOM 3105 C C . SER B 1 92 ? -21.351 12.223 23.129 1.00 22.06 92 SER B C 1
ATOM 3106 O O . SER B 1 92 ? -22.517 12.163 22.770 1.00 21.32 92 SER B O 1
ATOM 3109 N N . LEU B 1 93 ? -20.429 11.393 22.648 1.00 21.43 93 LEU B N 1
ATOM 3110 C CA . LEU B 1 93 ? -20.756 10.354 21.665 1.00 20.69 93 LEU B CA 1
ATOM 3111 C C . LEU B 1 93 ? -21.204 9.060 22.322 1.00 20.46 93 LEU B C 1
ATOM 3112 O O . LEU B 1 93 ? -21.592 8.120 21.632 1.00 19.36 93 LEU B O 1
ATOM 3117 N N . ILE B 1 94 ? -21.100 9.009 23.645 1.00 20.49 94 ILE B N 1
ATOM 3118 C CA . ILE B 1 94 ? -21.397 7.808 24.397 1.00 21.91 94 ILE B CA 1
ATOM 3119 C C . ILE B 1 94 ? -22.887 7.755 24.746 1.00 23.37 94 ILE B C 1
ATOM 3120 O O . ILE B 1 94 ? -23.405 8.622 25.438 1.00 24.04 94 ILE B O 1
ATOM 3125 N N . LYS B 1 95 ? -23.566 6.730 24.243 1.00 24.84 95 LYS B N 1
ATOM 3126 C CA . LYS B 1 95 ? -24.931 6.433 24.657 1.00 24.91 95 LYS B CA 1
ATOM 3127 C C . LYS B 1 95 ? -24.897 5.269 25.637 1.00 25.92 95 LYS B C 1
ATOM 3128 O O . LYS B 1 95 ? -23.826 4.734 25.939 1.00 23.47 95 LYS B O 1
ATOM 3134 N N . LYS B 1 96 ? -26.063 4.896 26.156 1.00 26.14 96 LYS B N 1
ATOM 3135 C CA . LYS B 1 96 ? -26.146 3.922 27.235 1.00 28.41 96 LYS B CA 1
ATOM 3136 C C . LYS B 1 96 ? -25.472 2.597 26.869 1.00 26.12 96 LYS B C 1
ATOM 3137 O O . LYS B 1 96 ? -24.788 2.009 27.696 1.00 25.62 96 LYS B O 1
ATOM 3143 N N . ASP B 1 97 ? -25.663 2.150 25.632 1.00 24.46 97 ASP B N 1
ATOM 3144 C CA . ASP B 1 97 ? -25.174 0.849 25.173 1.00 25.76 97 ASP B CA 1
ATOM 3145 C C . ASP B 1 97 ? -23.851 0.895 24.395 1.00 24.96 97 ASP B C 1
ATOM 3146 O O . ASP B 1 97 ? -23.468 -0.097 23.777 1.00 23.87 97 ASP B O 1
ATOM 3151 N N . THR B 1 98 ? -23.167 2.035 24.420 1.00 22.95 98 THR B N 1
ATOM 3152 C CA . THR B 1 98 ? -21.912 2.168 23.691 1.00 21.61 98 THR B CA 1
ATOM 3153 C C . THR B 1 98 ? -20.864 1.244 24.290 1.00 21.81 98 THR B C 1
ATOM 3154 O O . THR B 1 98 ? -20.655 1.224 25.512 1.00 21.17 98 THR B O 1
ATOM 3158 N N . GLU B 1 99 ? -20.217 0.474 23.423 1.00 20.50 99 GLU B N 1
ATOM 3159 C CA . GLU B 1 99 ? -19.158 -0.426 23.851 1.00 21.48 99 GLU B CA 1
ATOM 3160 C C . GLU B 1 99 ? -17.818 0.233 23.579 1.00 20.22 99 GLU B C 1
ATOM 3161 O O . GLU B 1 99 ? -17.695 1.039 22.641 1.00 20.14 99 GLU B O 1
ATOM 3167 N N . VAL B 1 100 ? -16.832 -0.100 24.404 1.00 19.15 100 VAL B N 1
ATOM 3168 C CA . VAL B 1 100 ? -15.488 0.431 24.252 1.00 19.38 100 VAL B CA 1
ATOM 3169 C C . VAL B 1 100 ? -14.501 -0.722 24.132 1.00 19.55 100 VAL B C 1
ATOM 3170 O O . VAL B 1 100 ? -14.442 -1.590 25.002 1.00 18.98 100 VAL B O 1
ATOM 3174 N N . LEU B 1 101 ? -13.722 -0.715 23.058 1.00 19.95 101 LEU B N 1
ATOM 3175 C CA . LEU B 1 101 ? -12.671 -1.706 22.850 1.00 21.05 101 LEU B CA 1
ATOM 3176 C C . LEU B 1 101 ? -11.335 -1.010 22.973 1.00 21.82 101 LEU B C 1
ATOM 3177 O O . LEU B 1 101 ? -11.020 -0.114 22.183 1.00 20.91 101 LEU B O 1
ATOM 3182 N N . CYS B 1 102 ? -10.569 -1.402 23.986 1.00 23.76 102 CYS B N 1
ATOM 3183 C CA . CYS B 1 102 ? -9.254 -0.851 24.194 1.00 27.99 102 CYS B CA 1
ATOM 3184 C C . CYS B 1 102 ? -8.197 -1.726 23.531 1.00 28.14 102 CYS B C 1
ATOM 3185 O O . CYS B 1 102 ? -8.137 -2.932 23.765 1.00 26.58 102 CYS B O 1
ATOM 3188 N N . LEU B 1 103 ? -7.392 -1.113 22.677 1.00 31.53 103 LEU B N 1
ATOM 3189 C CA . LEU B 1 103 ? -6.243 -1.787 22.082 1.00 34.21 103 LEU B CA 1
ATOM 3190 C C . LEU B 1 103 ? -4.942 -1.188 22.622 1.00 37.54 103 LEU B C 1
ATOM 3191 O O . LEU B 1 103 ? -3.871 -1.391 22.051 1.00 40.06 103 LEU B O 1
ATOM 3196 N N . LEU B 1 104 ? -5.045 -0.487 23.752 1.00 42.37 104 LEU B N 1
ATOM 3197 C CA . LEU B 1 104 ? -3.875 -0.023 24.495 1.00 45.43 104 LEU B CA 1
ATOM 3198 C C . LEU B 1 104 ? -3.371 -1.195 25.332 1.00 47.54 104 LEU B C 1
ATOM 3199 O O . LEU B 1 104 ? -4.101 -1.749 26.156 1.00 50.41 104 LEU B O 1
ATOM 3204 N N . ASN B 1 105 ? -2.116 -1.566 25.132 1.00 55.30 105 ASN B N 1
ATOM 3205 C CA . ASN B 1 105 ? -1.519 -2.651 25.892 1.00 58.78 105 ASN B CA 1
ATOM 3206 C C . ASN B 1 105 ? -1.013 -2.108 27.222 1.00 60.45 105 ASN B C 1
ATOM 3207 O O . ASN B 1 105 ? 0.159 -1.750 27.352 1.00 66.36 105 ASN B O 1
ATOM 3212 N N . GLY B 1 106 ? -1.917 -2.037 28.203 1.00 58.40 106 GLY B N 1
ATOM 3213 C CA . GLY B 1 106 ? -1.570 -1.591 29.554 1.00 53.67 106 GLY B CA 1
ATOM 3214 C C . GLY B 1 106 ? -2.598 -1.974 30.608 1.00 48.48 106 GLY B C 1
ATOM 3215 O O . GLY B 1 106 ? -3.730 -2.312 30.283 1.00 48.14 106 GLY B O 1
ATOM 3216 N N . ILE B 1 107 ? -2.190 -1.901 31.874 1.00 42.21 107 ILE B N 1
ATOM 3217 C CA . ILE B 1 107 ? -3.040 -2.249 33.009 1.00 38.20 107 ILE B CA 1
ATOM 3218 C C . ILE B 1 107 ? -3.680 -1.021 33.664 1.00 33.94 107 ILE B C 1
ATOM 3219 O O . ILE B 1 107 ? -3.058 0.018 33.801 1.00 35.76 107 ILE B O 1
ATOM 3224 N N . GLY B 1 108 ? -4.937 -1.150 34.061 1.00 31.60 108 GLY B N 1
ATOM 3225 C CA . GLY B 1 108 ? -5.620 -0.083 34.775 1.00 31.15 108 GLY B CA 1
ATOM 3226 C C . GLY B 1 108 ? -6.369 0.920 33.910 1.00 30.58 108 GLY B C 1
ATOM 3227 O O . GLY B 1 108 ? -7.021 1.810 34.448 1.00 29.08 108 GLY B O 1
ATOM 3228 N N . HIS B 1 109 ? -6.316 0.771 32.583 1.00 28.90 109 HIS B N 1
ATOM 3229 C CA . HIS B 1 109 ? -7.053 1.678 31.700 1.00 29.81 109 HIS B CA 1
ATOM 3230 C C . HIS B 1 109 ? -8.547 1.568 31.924 1.00 26.29 109 HIS B C 1
ATOM 3231 O O . HIS B 1 109 ? -9.253 2.561 31.859 1.00 26.25 109 HIS B O 1
ATOM 3238 N N . GLU B 1 110 ? -9.014 0.352 32.205 1.00 25.45 110 GLU B N 1
ATOM 3239 C CA . GLU B 1 110 ? -10.421 0.088 32.498 1.00 25.26 110 GLU B CA 1
ATOM 3240 C C . GLU B 1 110 ? -10.975 0.985 33.610 1.00 24.87 110 GLU B C 1
ATOM 3241 O O . GLU B 1 110 ? -12.149 1.352 33.582 1.00 25.22 110 GLU B O 1
ATOM 3247 N N . ASP B 1 111 ? -10.139 1.355 34.582 1.00 24.91 111 ASP B N 1
ATOM 3248 C CA . ASP B 1 111 ? -10.620 2.210 35.679 1.00 24.74 111 ASP B CA 1
ATOM 3249 C C . ASP B 1 111 ? -10.908 3.639 35.196 1.00 24.76 111 ASP B C 1
ATOM 3250 O O . ASP B 1 111 ? -11.839 4.269 35.657 1.00 24.99 111 ASP B O 1
ATOM 3255 N N . ILE B 1 112 ? -10.104 4.146 34.272 1.00 24.29 112 ILE B N 1
ATOM 3256 C CA . ILE B 1 112 ? -10.402 5.430 33.615 1.00 24.89 112 ILE B CA 1
ATOM 3257 C C . ILE B 1 112 ? -11.655 5.280 32.744 1.00 24.61 112 ILE B C 1
ATOM 3258 O O . ILE B 1 112 ? -12.603 6.050 32.873 1.00 25.04 112 ILE B O 1
ATOM 3263 N N . ILE B 1 113 ? -11.676 4.251 31.898 1.00 24.17 113 ILE B N 1
ATOM 3264 C CA . ILE B 1 113 ? -12.794 4.026 30.972 1.00 23.66 113 ILE B CA 1
ATOM 3265 C C . ILE B 1 113 ? -14.124 3.851 31.733 1.00 24.99 113 ILE B C 1
ATOM 3266 O O . ILE B 1 113 ? -15.165 4.390 31.323 1.00 22.78 113 ILE B O 1
ATOM 3271 N N . GLU B 1 114 ? -14.077 3.136 32.859 1.00 25.92 114 GLU B N 1
ATOM 3272 C CA . GLU B 1 114 ? -15.266 2.918 33.706 1.00 28.63 114 GLU B CA 1
ATOM 3273 C C . GLU B 1 114 ? -15.977 4.197 34.156 1.00 28.36 114 GLU B C 1
ATOM 3274 O O . GLU B 1 114 ? -17.173 4.178 34.458 1.00 28.13 114 GLU B O 1
ATOM 3280 N N . LYS B 1 115 ? -15.252 5.305 34.214 1.00 30.28 115 LYS B N 1
ATOM 3281 C CA . LYS B 1 115 ? -15.865 6.593 34.553 1.00 31.37 115 LYS B CA 1
ATOM 3282 C C . LYS B 1 115 ? -16.886 7.030 33.503 1.00 31.02 115 LYS B C 1
ATOM 3283 O O . LYS B 1 115 ? -17.753 7.866 33.793 1.00 30.57 115 LYS B O 1
ATOM 3289 N N . PHE B 1 116 ? -16.793 6.449 32.301 1.00 28.39 116 PHE B N 1
ATOM 3290 C CA . PHE B 1 116 ? -17.581 6.882 31.130 1.00 27.95 116 PHE B CA 1
ATOM 3291 C C . PHE B 1 116 ? -18.554 5.839 30.606 1.00 26.53 116 PHE B C 1
ATOM 3292 O O . PHE B 1 116 ? -19.580 6.193 30.037 1.00 26.57 116 PHE B O 1
ATOM 3300 N N . VAL B 1 117 ? -18.210 4.560 30.755 1.00 26.66 117 VAL B N 1
ATOM 3301 C CA . VAL B 1 117 ? -19.106 3.467 30.406 1.00 26.18 117 VAL B CA 1
ATOM 3302 C C . VAL B 1 117 ? -19.008 2.384 31.476 1.00 26.79 117 VAL B C 1
ATOM 3303 O O . VAL B 1 117 ? -17.942 2.197 32.067 1.00 27.63 117 VAL B O 1
ATOM 3307 N N . PRO B 1 118 ? -20.117 1.667 31.737 1.00 26.20 118 PRO B N 1
ATOM 3308 C CA . PRO B 1 118 ? -20.036 0.571 32.710 1.00 26.32 118 PRO B CA 1
ATOM 3309 C C . PRO B 1 118 ? -19.094 -0.552 32.261 1.00 25.39 118 PRO B C 1
ATOM 3310 O O . PRO B 1 118 ? -18.883 -0.750 31.068 1.00 24.84 118 PRO B O 1
ATOM 3314 N N . MET B 1 119 ? -18.555 -1.267 33.238 1.00 25.50 119 MET B N 1
ATOM 3315 C CA . MET B 1 119 ? -17.627 -2.358 33.024 1.00 25.86 119 MET B CA 1
ATOM 3316 C C . MET B 1 119 ? -18.156 -3.401 32.038 1.00 25.12 119 MET B C 1
ATOM 3317 O O . MET B 1 119 ? -17.393 -3.933 31.230 1.00 25.83 119 MET B O 1
ATOM 3322 N N . GLU B 1 120 ? -19.462 -3.669 32.090 1.00 24.24 120 GLU B N 1
ATOM 3323 C CA . GLU B 1 120 ? -20.106 -4.651 31.210 1.00 23.52 120 GLU B CA 1
ATOM 3324 C C . GLU B 1 120 ? -19.943 -4.312 29.720 1.00 22.16 120 GLU B C 1
ATOM 3325 O O . GLU B 1 120 ? -20.045 -5.190 28.862 1.00 20.64 120 GLU B O 1
ATOM 3331 N N . ASN B 1 121 ? -19.675 -3.045 29.422 1.00 21.88 121 ASN B N 1
ATOM 3332 C CA . ASN B 1 121 ? -19.510 -2.599 28.037 1.00 22.00 121 ASN B CA 1
ATOM 3333 C C . ASN B 1 121 ? -18.052 -2.363 27.628 1.00 21.38 121 ASN B C 1
ATOM 3334 O O . ASN B 1 121 ? -17.795 -1.781 26.564 1.00 19.82 121 ASN B O 1
ATOM 3339 N N . ILE B 1 122 ? -17.110 -2.816 28.454 1.00 20.31 122 ILE B N 1
ATOM 3340 C CA . ILE B 1 122 ? -15.679 -2.603 28.167 1.00 20.17 122 ILE B CA 1
ATOM 3341 C C . ILE B 1 122 ? -15.029 -3.907 27.718 1.00 19.41 122 ILE B C 1
ATOM 3342 O O . ILE B 1 122 ? -15.246 -4.977 28.319 1.00 17.37 122 ILE B O 1
ATOM 3347 N N . TYR B 1 123 ? -14.227 -3.801 26.657 1.00 19.41 123 TYR B N 1
ATOM 3348 C CA . TYR B 1 123 ? -13.524 -4.936 26.092 1.00 19.14 123 TYR B CA 1
ATOM 3349 C C . TYR B 1 123 ? -12.051 -4.557 25.936 1.00 19.83 123 TYR B C 1
ATOM 3350 O O . TYR B 1 123 ? -11.721 -3.401 25.678 1.00 18.94 123 TYR B O 1
ATOM 3359 N N . ILE B 1 124 ? -11.175 -5.531 26.139 1.00 20.12 124 ILE B N 1
ATOM 3360 C CA . ILE B 1 124 ? -9.732 -5.304 26.063 1.00 21.55 124 ILE B CA 1
ATOM 3361 C C . ILE B 1 124 ? -9.164 -6.211 24.994 1.00 21.85 124 ILE B C 1
ATOM 3362 O O . ILE B 1 124 ? -9.615 -7.349 24.844 1.00 20.18 124 ILE B O 1
ATOM 3367 N N . GLY B 1 125 ? -8.185 -5.713 24.245 1.00 22.77 125 GLY B N 1
ATOM 3368 C CA . GLY B 1 125 ? -7.591 -6.515 23.194 1.00 23.92 125 GLY B CA 1
ATOM 3369 C C . GLY B 1 125 ? -6.166 -6.165 22.800 1.00 24.88 125 GLY B C 1
ATOM 3370 O O . GLY B 1 125 ? -5.592 -5.176 23.252 1.00 23.44 125 GLY B O 1
ATOM 3371 N N . ASN B 1 126 ? -5.603 -7.026 21.966 1.00 27.11 126 ASN B N 1
ATOM 3372 C CA . ASN B 1 126 ? -4.280 -6.830 21.385 1.00 30.01 126 ASN B CA 1
ATOM 3373 C C . ASN B 1 126 ? -4.443 -6.861 19.895 1.00 30.01 126 ASN B C 1
ATOM 3374 O O . ASN B 1 126 ? -5.250 -7.634 19.386 1.00 31.35 126 ASN B O 1
ATOM 3379 N N . THR B 1 127 ? -3.683 -6.033 19.189 1.00 30.31 127 THR B N 1
ATOM 3380 C CA . THR B 1 127 ? -3.665 -6.086 17.732 1.00 30.94 127 THR B CA 1
ATOM 3381 C C . THR B 1 127 ? -2.256 -6.443 17.250 1.00 32.23 127 THR B C 1
ATOM 3382 O O . THR B 1 127 ? -1.272 -5.925 17.771 1.00 30.62 127 THR B O 1
ATOM 3386 N N . MET B 1 128 ? -2.178 -7.345 16.275 1.00 33.35 128 MET B N 1
ATOM 3387 C CA . MET B 1 128 ? -0.897 -7.767 15.705 1.00 35.25 128 MET B CA 1
ATOM 3388 C C . MET B 1 128 ? -0.713 -7.262 14.272 1.00 32.86 128 MET B C 1
ATOM 3389 O O . MET B 1 128 ? 0.242 -7.636 13.591 1.00 33.29 128 MET B O 1
ATOM 3394 N N . TRP B 1 129 ? -1.618 -6.391 13.830 1.00 29.80 129 TRP B N 1
ATOM 3395 C CA . TRP B 1 129 ? -1.475 -5.693 12.554 1.00 29.61 129 TRP B CA 1
ATOM 3396 C C . TRP B 1 129 ? -0.324 -4.702 12.615 1.00 29.41 129 TRP B C 1
ATOM 3397 O O . TRP B 1 129 ? 0.059 -4.281 13.696 1.00 29.84 129 TRP B O 1
ATOM 3408 N N . THR B 1 130 ? 0.213 -4.328 11.453 1.00 29.59 130 THR B N 1
ATOM 3409 C CA . THR B 1 130 ? 1.151 -3.217 11.376 1.00 29.76 130 THR B CA 1
ATOM 3410 C C . THR B 1 130 ? 0.562 -2.091 10.525 1.00 29.37 130 THR B C 1
ATOM 3411 O O . THR B 1 130 ? -0.384 -2.289 9.766 1.00 29.32 130 THR B O 1
ATOM 3415 N N . ALA B 1 131 ? 1.115 -0.895 10.679 1.00 30.43 131 ALA B N 1
ATOM 3416 C CA . ALA B 1 131 ? 0.649 0.277 9.939 1.00 31.19 131 ALA B CA 1
ATOM 3417 C C . ALA B 1 131 ? 1.664 1.398 10.075 1.00 31.78 131 ALA B C 1
ATOM 3418 O O . ALA B 1 131 ? 2.252 1.566 11.134 1.00 31.59 131 ALA B O 1
ATOM 3420 N N . GLY B 1 132 ? 1.846 2.177 9.013 1.00 34.73 132 GLY B N 1
ATOM 3421 C CA . GLY B 1 132 ? 2.792 3.290 9.038 1.00 36.64 132 GLY B CA 1
ATOM 3422 C C . GLY B 1 132 ? 2.148 4.606 8.679 1.00 38.13 132 GLY B C 1
ATOM 3423 O O . GLY B 1 132 ? 1.390 4.674 7.714 1.00 38.80 132 GLY B O 1
ATOM 3424 N N . LEU B 1 133 ? 2.462 5.651 9.449 1.00 40.83 133 LEU B N 1
ATOM 3425 C CA . LEU B 1 133 ? 1.999 7.007 9.164 1.00 43.99 133 LEU B CA 1
ATOM 3426 C C . LEU B 1 133 ? 3.085 7.786 8.406 1.00 46.78 133 LEU B C 1
ATOM 3427 O O . LEU B 1 133 ? 4.069 8.223 8.994 1.00 48.04 133 LEU B O 1
ATOM 3432 N N . GLU B 1 134 ? 2.895 7.951 7.097 1.00 49.89 134 GLU B N 1
ATOM 3433 C CA . GLU B 1 134 ? 3.883 8.604 6.229 1.00 52.63 134 GLU B CA 1
ATOM 3434 C C . GLU B 1 134 ? 3.870 10.114 6.410 1.00 54.01 134 GLU B C 1
ATOM 3435 O O . GLU B 1 134 ? 4.923 10.759 6.437 1.00 57.74 134 GLU B O 1
ATOM 3441 N N . GLY B 1 135 ? 2.671 10.676 6.510 1.00 52.45 135 GLY B N 1
ATOM 3442 C CA . GLY B 1 135 ? 2.499 12.109 6.717 1.00 51.86 135 GLY B CA 1
ATOM 3443 C C . GLY B 1 135 ? 1.066 12.399 7.111 1.00 51.27 135 GLY B C 1
ATOM 3444 O O . GLY B 1 135 ? 0.282 11.469 7.283 1.00 51.21 135 GLY B O 1
ATOM 3445 N N . PRO B 1 136 ? 0.715 13.687 7.271 1.00 50.26 136 PRO B N 1
ATOM 3446 C CA . PRO B 1 136 ? -0.672 14.027 7.581 1.00 48.14 136 PRO B CA 1
ATOM 3447 C C . PRO B 1 136 ? -1.633 13.478 6.528 1.00 44.52 136 PRO B C 1
ATOM 3448 O O . PRO B 1 136 ? -1.532 13.830 5.358 1.00 44.90 136 PRO B O 1
ATOM 3452 N N . GLY B 1 137 ? -2.508 12.566 6.938 1.00 41.11 137 GLY B N 1
ATOM 3453 C CA . GLY B 1 137 ? -3.546 12.017 6.072 1.00 38.82 137 GLY B CA 1
ATOM 3454 C C . GLY B 1 137 ? -3.007 10.976 5.118 1.00 37.86 137 GLY B C 1
ATOM 3455 O O . GLY B 1 137 ? -3.663 10.636 4.139 1.00 36.16 137 GLY B O 1
ATOM 3456 N N . GLN B 1 138 ? -1.823 10.452 5.427 1.00 39.86 138 GLN B N 1
ATOM 3457 C CA . GLN B 1 138 ? -1.116 9.513 4.548 1.00 41.10 138 GLN B CA 1
ATOM 3458 C C . GLN B 1 138 ? -0.651 8.297 5.345 1.00 38.99 138 GLN B C 1
ATOM 3459 O O . GLN B 1 138 ? 0.160 8.424 6.268 1.00 37.97 138 GLN B O 1
ATOM 3465 N N . VAL B 1 139 ? -1.157 7.121 4.984 1.00 37.57 139 VAL B N 1
ATOM 3466 C CA . VAL B 1 139 ? -0.768 5.895 5.659 1.00 37.75 139 VAL B CA 1
ATOM 3467 C C . VAL B 1 139 ? -0.291 4.859 4.644 1.00 36.66 139 VAL B C 1
ATOM 3468 O O . VAL B 1 139 ? -0.705 4.868 3.487 1.00 37.04 139 VAL B O 1
ATOM 3472 N N . LYS B 1 140 ? 0.609 3.984 5.076 1.00 37.38 140 LYS B N 1
ATOM 3473 C CA . LYS B 1 140 ? 0.957 2.800 4.294 1.00 38.33 140 LYS B CA 1
ATOM 3474 C C . LYS B 1 140 ? 0.608 1.583 5.139 1.00 35.71 140 LYS B C 1
ATOM 3475 O O . LYS B 1 140 ? 0.935 1.505 6.326 1.00 35.16 140 LYS B O 1
ATOM 3481 N N . LEU B 1 141 ? -0.098 0.650 4.521 1.00 35.04 141 LEU B N 1
ATOM 3482 C CA . LEU B 1 141 ? -0.651 -0.489 5.214 1.00 34.86 141 LEU B CA 1
ATOM 3483 C C . LEU B 1 141 ? -0.169 -1.715 4.488 1.00 36.15 141 LEU B C 1
ATOM 3484 O O . LEU B 1 141 ? -0.531 -1.900 3.350 1.00 37.87 141 LEU B O 1
ATOM 3489 N N . PHE B 1 142 ? 0.646 -2.549 5.117 1.00 37.72 142 PHE B N 1
ATOM 3490 C CA . PHE B 1 142 ? 1.134 -3.730 4.436 1.00 39.92 142 PHE B CA 1
ATOM 3491 C C . PHE B 1 142 ? 0.966 -4.980 5.284 1.00 38.62 142 PHE B C 1
ATOM 3492 O O . PHE B 1 142 ? 1.001 -4.920 6.509 1.00 35.06 142 PHE B O 1
ATOM 3500 N N . GLY B 1 143 ? 0.744 -6.098 4.594 1.00 38.69 143 GLY B N 1
ATOM 3501 C CA . GLY B 1 143 ? 0.816 -7.423 5.173 1.00 38.22 143 GLY B CA 1
ATOM 3502 C C . GLY B 1 143 ? -0.410 -7.820 5.954 1.00 38.08 143 GLY B C 1
ATOM 3503 O O . GLY B 1 143 ? -1.484 -7.219 5.833 1.00 35.73 143 GLY B O 1
ATOM 3504 N N . SER B 1 144 ? -0.232 -8.856 6.759 1.00 38.65 144 SER B N 1
ATOM 3505 C CA . SER B 1 144 ? -1.325 -9.471 7.478 1.00 37.87 144 SER B CA 1
ATOM 3506 C C . SER B 1 144 ? -1.264 -9.083 8.963 1.00 35.25 144 SER B C 1
ATOM 3507 O O . SER B 1 144 ? -0.459 -8.242 9.408 1.00 34.89 144 SER B O 1
ATOM 3510 N N . GLY B 1 145 ? -2.171 -9.672 9.718 1.00 34.00 145 GLY B N 1
ATOM 3511 C CA . GLY B 1 145 ? -2.283 -9.391 11.137 1.00 32.98 145 GLY B CA 1
ATOM 3512 C C . GLY B 1 145 ? -3.480 -10.083 11.759 1.00 31.13 145 GLY B C 1
ATOM 3513 O O . GLY B 1 145 ? -4.116 -10.927 11.133 1.00 30.62 145 GLY B O 1
ATOM 3514 N N . SER B 1 146 ? -3.770 -9.721 13.000 1.00 30.06 146 SER B N 1
ATOM 3515 C CA . SER B 1 146 ? -4.911 -10.275 13.730 1.00 29.08 146 SER B CA 1
ATOM 3516 C C . SER B 1 146 ? -5.248 -9.429 14.956 1.00 27.15 146 SER B C 1
ATOM 3517 O O . SER B 1 146 ? -4.497 -8.534 15.342 1.00 25.47 146 SER B O 1
ATOM 3520 N N . VAL B 1 147 ? -6.397 -9.733 15.550 1.00 25.53 147 VAL B N 1
ATOM 3521 C CA . VAL B 1 147 ? -6.839 -9.094 16.776 1.00 24.41 147 VAL B CA 1
ATOM 3522 C C . VAL B 1 147 ? -7.362 -10.166 17.716 1.00 24.18 147 VAL B C 1
ATOM 3523 O O . VAL B 1 147 ? -8.069 -11.087 17.294 1.00 25.13 147 VAL B O 1
ATOM 3527 N N . GLU B 1 148 ? -7.017 -10.038 18.990 1.00 24.21 148 GLU B N 1
ATOM 3528 C CA . GLU B 1 148 ? -7.555 -10.889 20.038 1.00 25.20 148 GLU B CA 1
ATOM 3529 C C . GLU B 1 148 ? -8.159 -9.978 21.090 1.00 23.97 148 GLU B C 1
ATOM 3530 O O . GLU B 1 148 ? -7.558 -8.959 21.438 1.00 23.72 148 GLU B O 1
ATOM 3536 N N . LEU B 1 149 ? -9.346 -10.334 21.580 1.00 22.48 149 LEU B N 1
ATOM 3537 C CA . LEU B 1 149 ? -10.068 -9.459 22.510 1.00 21.60 149 LEU B CA 1
ATOM 3538 C C . LEU B 1 149 ? -10.897 -10.227 23.518 1.00 20.91 149 LEU B C 1
ATOM 3539 O O . LEU B 1 149 ? -11.264 -11.384 23.290 1.00 20.98 149 LEU B O 1
ATOM 3544 N N . GLN B 1 150 ? -11.177 -9.565 24.638 1.00 20.33 150 GLN B N 1
ATOM 3545 C CA . GLN B 1 150 ? -11.875 -10.170 25.754 1.00 20.87 150 GLN B CA 1
ATOM 3546 C C . GLN B 1 150 ? -12.824 -9.185 26.428 1.00 20.28 150 GLN B C 1
ATOM 3547 O O . GLN B 1 150 ? -12.521 -8.003 26.546 1.00 20.10 150 GLN B O 1
ATOM 3553 N N . ASN B 1 151 ? -13.961 -9.696 26.881 1.00 20.57 151 ASN B N 1
ATOM 3554 C CA . ASN B 1 151 ? -14.871 -8.933 27.724 1.00 21.23 151 ASN B CA 1
ATOM 3555 C C . ASN B 1 151 ? -14.287 -8.728 29.123 1.00 22.90 151 ASN B C 1
ATOM 3556 O O . ASN B 1 151 ? -13.705 -9.635 29.700 1.00 22.60 151 ASN B O 1
ATOM 3561 N N . LEU B 1 152 ? -14.450 -7.534 29.665 1.00 23.93 152 LEU B N 1
ATOM 3562 C CA . LEU B 1 152 ? -14.241 -7.316 31.102 1.00 26.45 152 LEU B CA 1
ATOM 3563 C C . LEU B 1 152 ? -15.450 -7.586 31.986 1.00 27.79 152 LEU B C 1
ATOM 3564 O O . LEU B 1 152 ? -15.280 -7.884 33.165 1.00 28.28 152 LEU B O 1
ATOM 3569 N N . GLY B 1 153 ? -16.659 -7.473 31.458 1.00 28.35 153 GLY B N 1
ATOM 3570 C CA . GLY B 1 153 ? -17.834 -7.681 32.302 1.00 30.43 153 GLY B CA 1
ATOM 3571 C C . GLY B 1 153 ? -18.304 -9.120 32.316 1.00 30.01 153 GLY B C 1
ATOM 3572 O O . GLY B 1 153 ? -18.304 -9.791 31.286 1.00 27.79 153 GLY B O 1
ATOM 3573 N N . ASP B 1 154 ? -18.744 -9.574 33.488 1.00 32.27 154 ASP B N 1
ATOM 3574 C CA . ASP B 1 154 ? -19.206 -10.947 33.685 1.00 32.64 154 ASP B CA 1
ATOM 3575 C C . ASP B 1 154 ? -20.322 -11.240 32.714 1.00 32.03 154 ASP B C 1
ATOM 3576 O O . ASP B 1 154 ? -21.192 -10.398 32.504 1.00 33.34 154 ASP B O 1
ATOM 3581 N N . GLY B 1 155 ? -20.286 -12.418 32.103 1.00 31.02 155 GLY B N 1
ATOM 3582 C CA . GLY B 1 155 ? -21.362 -12.865 31.231 1.00 30.36 155 GLY B CA 1
ATOM 3583 C C . GLY B 1 155 ? -21.423 -12.220 29.855 1.00 30.19 155 GLY B C 1
ATOM 3584 O O . GLY B 1 155 ? -22.398 -12.421 29.130 1.00 29.46 155 GLY B O 1
ATOM 3585 N N . LYS B 1 156 ? -20.379 -11.484 29.474 1.00 29.14 156 LYS B N 1
ATOM 3586 C CA . LYS B 1 156 ? -20.355 -10.804 28.192 1.00 29.27 156 LYS B CA 1
ATOM 3587 C C . LYS B 1 156 ? -19.456 -11.506 27.158 1.00 29.67 156 LYS B C 1
ATOM 3588 O O . LYS B 1 156 ? -19.028 -10.880 26.188 1.00 27.43 156 LYS B O 1
ATOM 3594 N N . GLU B 1 157 ? -19.203 -12.805 27.341 1.00 29.39 157 GLU B N 1
ATOM 3595 C CA . GLU B 1 157 ? -18.399 -13.578 26.381 1.00 30.21 157 GLU B CA 1
ATOM 3596 C C . GLU B 1 157 ? -19.056 -13.632 24.997 1.00 28.34 157 GLU B C 1
ATOM 3597 O O . GLU B 1 157 ? -18.382 -13.465 23.987 1.00 28.19 157 GLU B O 1
ATOM 3603 N N . ALA B 1 158 ? -20.363 -13.882 24.961 1.00 27.65 158 ALA B N 1
ATOM 3604 C CA . ALA B 1 158 ? -21.118 -13.926 23.708 1.00 26.83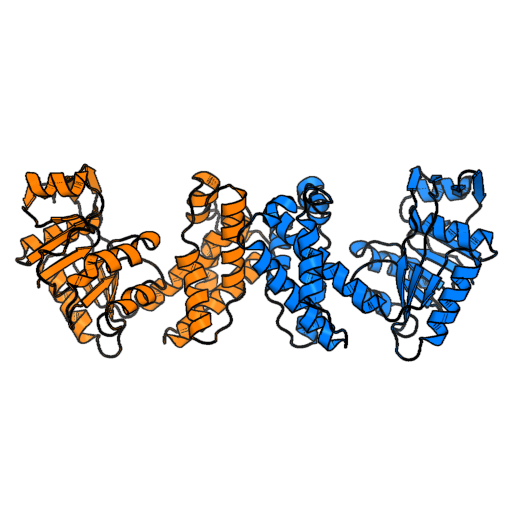 158 ALA B CA 1
ATOM 3605 C C . ALA B 1 158 ? -21.049 -12.589 22.981 1.00 25.28 158 ALA B C 1
ATOM 3606 O O . ALA B 1 158 ? -20.805 -12.548 21.778 1.00 25.66 158 ALA B O 1
ATOM 3608 N N . ALA B 1 159 ? -21.205 -11.503 23.728 1.00 23.49 159 ALA B N 1
ATOM 3609 C CA . ALA B 1 159 ? -21.056 -10.163 23.177 1.00 23.68 159 ALA B CA 1
ATOM 3610 C C . ALA B 1 159 ? -19.634 -9.906 22.620 1.00 22.80 159 ALA B C 1
ATOM 3611 O O . ALA B 1 159 ? -19.476 -9.283 21.579 1.00 21.90 159 ALA B O 1
ATOM 3613 N N . ALA B 1 160 ? -18.615 -10.387 23.322 1.00 22.30 160 ALA B N 1
ATOM 3614 C CA . ALA B 1 160 ? -17.233 -10.256 22.859 1.00 22.12 160 ALA B CA 1
ATOM 3615 C C . ALA B 1 160 ? -17.017 -11.043 21.567 1.00 22.22 160 ALA B C 1
ATOM 3616 O O . ALA B 1 160 ? -16.318 -10.582 20.661 1.00 21.02 160 ALA B O 1
ATOM 3618 N N . LYS B 1 161 ? -17.628 -12.225 21.481 1.00 23.77 161 LYS B N 1
ATOM 3619 C CA . LYS B 1 161 ? -17.517 -13.055 20.280 1.00 24.59 161 LYS B CA 1
ATOM 3620 C C . LYS B 1 161 ? -18.177 -12.392 19.073 1.00 24.68 161 LYS B C 1
ATOM 3621 O O . LYS B 1 161 ? -17.635 -12.448 17.964 1.00 24.11 161 LYS B O 1
ATOM 3627 N N . LYS B 1 162 ? -19.329 -11.754 19.282 1.00 24.82 162 LYS B N 1
ATOM 3628 C CA . LYS B 1 162 ? -19.986 -10.989 18.211 1.00 24.79 162 LYS B CA 1
ATOM 3629 C C . LYS B 1 162 ? -19.164 -9.789 17.768 1.00 23.01 162 LYS B C 1
ATOM 3630 O O . LYS B 1 162 ? -19.064 -9.498 16.574 1.00 22.19 162 LYS B O 1
ATOM 3636 N N . LEU B 1 163 ? -18.590 -9.075 18.730 1.00 21.84 163 LEU B N 1
ATOM 3637 C CA . LEU B 1 163 ? -17.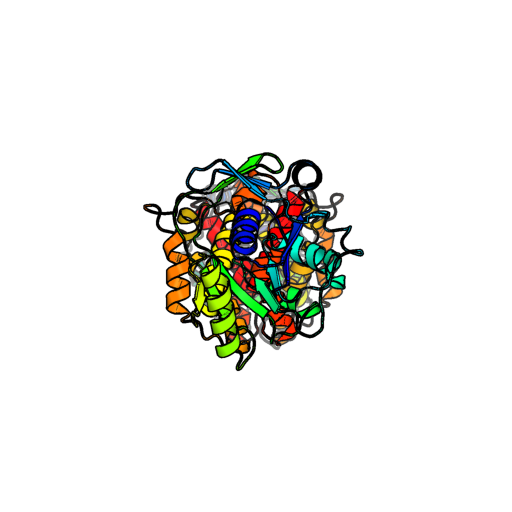705 -7.971 18.422 1.00 20.90 163 LEU B CA 1
ATOM 3638 C C . LEU B 1 163 ? -16.535 -8.465 17.554 1.00 22.11 163 LEU B C 1
ATOM 3639 O O . LEU B 1 163 ? -16.200 -7.842 16.542 1.00 19.88 163 LEU B O 1
ATOM 3644 N N . ALA B 1 164 ? -15.952 -9.598 17.942 1.00 22.30 164 ALA B N 1
ATOM 3645 C CA . ALA B 1 164 ? -14.861 -10.189 17.173 1.00 23.97 164 ALA B CA 1
ATOM 3646 C C . ALA B 1 164 ? -15.332 -10.515 15.756 1.00 25.21 164 ALA B C 1
ATOM 3647 O O . ALA B 1 164 ? -14.645 -10.180 14.793 1.00 23.82 164 ALA B O 1
ATOM 3649 N N . ASP B 1 165 ? -16.520 -11.122 15.642 1.00 26.93 165 ASP B N 1
ATOM 3650 C CA . ASP B 1 165 ? -17.100 -11.467 14.334 1.00 29.91 165 ASP B CA 1
ATOM 3651 C C . ASP B 1 165 ? -17.283 -10.230 13.473 1.00 29.39 165 ASP B C 1
ATOM 3652 O O . ASP B 1 165 ? -16.908 -10.230 12.301 1.00 29.38 165 ASP B O 1
ATOM 3657 N N . LYS B 1 166 ? -17.810 -9.166 14.074 1.00 29.41 166 LYS B N 1
ATOM 3658 C CA . LYS B 1 166 ? -18.049 -7.915 13.365 1.00 30.87 166 LYS B CA 1
ATOM 3659 C C . LYS B 1 166 ? -16.753 -7.319 12.838 1.00 29.07 166 LYS B C 1
ATOM 3660 O O . LYS B 1 166 ? -16.709 -6.882 11.697 1.00 29.21 166 LYS B O 1
ATOM 3666 N N . LEU B 1 167 ? -15.700 -7.321 13.648 1.00 27.65 167 LEU B N 1
ATOM 3667 C CA . LEU B 1 167 ? -14.405 -6.823 13.189 1.00 27.34 167 LEU B CA 1
ATOM 3668 C C . LEU B 1 167 ? -13.849 -7.728 12.094 1.00 26.03 167 LEU B C 1
ATOM 3669 O O . LEU B 1 167 ? -13.251 -7.243 11.140 1.00 26.29 167 LEU B O 1
ATOM 3674 N N . SER B 1 168 ? -14.048 -9.035 12.235 1.00 25.07 168 SER B N 1
ATOM 3675 C CA . SER B 1 168 ? -13.596 -9.998 11.217 1.00 24.92 168 SER B CA 1
ATOM 3676 C C . SER B 1 168 ? -14.298 -9.830 9.864 1.00 25.43 168 SER B C 1
ATOM 3677 O O . SER B 1 168 ? -13.714 -10.133 8.824 1.00 24.74 168 SER B O 1
ATOM 3680 N N . GLU B 1 169 ? -15.529 -9.326 9.876 1.00 25.90 169 GLU B N 1
ATOM 3681 C CA . GLU B 1 169 ? -16.235 -9.024 8.643 1.00 27.78 169 GLU B CA 1
ATOM 3682 C C . GLU B 1 169 ? -15.534 -7.941 7.841 1.00 27.47 169 GLU B C 1
ATOM 3683 O O . GLU B 1 169 ? -15.745 -7.841 6.636 1.00 25.98 169 GLU B O 1
ATOM 3689 N N . SER B 1 170 ? -14.720 -7.123 8.516 1.00 26.16 170 SER B N 1
ATOM 3690 C CA . SER B 1 170 ? -13.969 -6.070 7.862 1.00 26.75 170 SER B CA 1
ATOM 3691 C C . SER B 1 170 ? -12.519 -6.469 7.574 1.00 27.21 170 SER B C 1
ATOM 3692 O O . SER B 1 170 ? -11.704 -5.626 7.203 1.00 28.83 170 SER B O 1
ATOM 3695 N N . GLY B 1 171 ? -12.210 -7.758 7.722 1.00 27.18 171 GLY B N 1
ATOM 3696 C CA . GLY B 1 171 ? -10.912 -8.309 7.363 1.00 26.43 171 GLY B CA 1
ATOM 3697 C C . GLY B 1 171 ? -9.860 -8.206 8.445 1.00 26.31 171 GLY B C 1
ATOM 3698 O O . GLY B 1 171 ? -8.683 -8.457 8.188 1.00 24.94 171 GLY B O 1
ATOM 3699 N N . LEU B 1 172 ? -10.280 -7.840 9.659 1.00 24.82 172 LEU B N 1
ATOM 3700 C CA . LEU B 1 172 ? -9.361 -7.597 10.760 1.00 24.51 172 LEU B CA 1
ATOM 3701 C C . LEU B 1 172 ? -8.932 -8.866 11.485 1.00 24.86 172 LEU B C 1
ATOM 3702 O O . LEU B 1 172 ? -8.058 -8.814 12.351 1.00 24.46 172 LEU B O 1
ATOM 3707 N N . ASN B 1 173 ? -9.529 -10.005 11.132 1.00 25.15 173 ASN B N 1
ATOM 3708 C CA . ASN B 1 173 ? -9.092 -11.292 11.662 1.00 25.79 173 ASN B CA 1
ATOM 3709 C C . ASN B 1 173 ? -9.093 -11.303 13.193 1.00 24.95 173 ASN B C 1
ATOM 3710 O O . ASN B 1 173 ? -8.084 -11.607 13.840 1.00 24.92 173 ASN B O 1
ATOM 3715 N N . ALA B 1 174 ? -10.251 -10.963 13.759 1.00 23.99 174 ALA B N 1
ATOM 3716 C CA . ALA B 1 174 ? -10.407 -10.809 15.197 1.00 23.45 174 ALA B CA 1
ATOM 3717 C C . ALA B 1 174 ? -10.923 -12.090 15.826 1.00 24.04 174 ALA B C 1
ATOM 3718 O O . ALA B 1 174 ? -11.708 -12.813 15.212 1.00 25.37 174 ALA B O 1
ATOM 3720 N N . HIS B 1 175 ? -10.499 -12.359 17.060 1.00 23.94 175 HIS B N 1
ATOM 3721 C CA . HIS B 1 175 ? -10.940 -13.544 17.793 1.00 24.51 175 HIS B CA 1
ATOM 3722 C C . HIS B 1 175 ? -11.099 -13.268 19.271 1.00 23.43 175 HIS B C 1
ATOM 3723 O O . HIS B 1 175 ? -10.354 -12.476 19.853 1.00 21.96 175 HIS B O 1
ATOM 3730 N N . PHE B 1 176 ? -12.077 -13.938 19.869 1.00 22.93 176 PHE B N 1
ATOM 3731 C CA . PHE B 1 176 ? -12.189 -13.995 21.316 1.00 22.80 176 PHE B CA 1
ATOM 3732 C C . PHE B 1 176 ? -11.036 -14.792 21.912 1.00 22.48 176 PHE B C 1
ATOM 3733 O O . PHE B 1 176 ? -10.667 -15.845 21.397 1.00 21.05 176 PHE B O 1
ATOM 3741 N N . SER B 1 177 ? -10.490 -14.293 23.019 1.00 22.08 177 SER B N 1
ATOM 3742 C CA . SER B 1 177 ? -9.551 -15.045 23.835 1.00 22.61 177 SER B CA 1
ATOM 3743 C C . SER B 1 177 ? -9.861 -14.778 25.294 1.00 23.53 177 SER B C 1
ATOM 3744 O O . SER B 1 177 ? -10.058 -13.638 25.670 1.00 24.22 177 SER B O 1
ATOM 3747 N N . ASP B 1 178 ? -9.906 -15.827 26.116 1.00 25.14 178 ASP B N 1
ATOM 3748 C CA . ASP B 1 178 ? -10.144 -15.654 27.552 1.00 26.13 178 ASP B CA 1
ATOM 3749 C C . ASP B 1 178 ? -8.845 -15.448 28.325 1.00 25.43 178 ASP B C 1
ATOM 3750 O O . ASP B 1 178 ? -8.827 -15.484 29.555 1.00 24.41 178 ASP B O 1
ATOM 3755 N N . ASN B 1 179 ? -7.748 -15.221 27.616 1.00 25.64 179 ASN B N 1
ATOM 3756 C CA . ASN B 1 179 ? -6.466 -15.118 28.309 1.00 25.54 179 ASN B CA 1
ATOM 3757 C C . ASN B 1 179 ? -5.851 -13.736 28.196 1.00 24.39 179 ASN B C 1
ATOM 3758 O O . ASN B 1 179 ? -4.743 -13.528 28.694 1.00 23.74 179 ASN B O 1
ATOM 3763 N N . ILE B 1 180 ? -6.595 -12.785 27.615 1.00 23.38 180 ILE B N 1
ATOM 3764 C CA . ILE B 1 180 ? -6.092 -11.424 27.349 1.00 23.36 180 ILE B CA 1
ATOM 3765 C C . ILE B 1 180 ? -5.815 -10.695 28.666 1.00 21.99 180 ILE B C 1
ATOM 3766 O O . ILE B 1 180 ? -4.794 -10.034 28.814 1.00 22.19 180 ILE B O 1
ATOM 3771 N N . HIS B 1 181 ? -6.743 -10.804 29.606 1.00 21.50 181 HIS B N 1
ATOM 3772 C CA . HIS B 1 181 ? -6.682 -10.030 30.843 1.00 21.87 181 HIS B CA 1
ATOM 3773 C C . HIS B 1 181 ? -5.462 -10.502 31.645 1.00 21.51 181 HIS B C 1
ATOM 3774 O O . HIS B 1 181 ? -4.674 -9.700 32.155 1.00 21.86 181 HIS B O 1
ATOM 3781 N N . TYR B 1 182 ? -5.311 -11.822 31.727 1.00 21.72 182 TYR B N 1
ATOM 3782 C CA . TYR B 1 182 ? -4.178 -12.441 32.392 1.00 21.58 182 TYR B CA 1
ATOM 3783 C C . TYR B 1 182 ? -2.881 -11.993 31.759 1.00 21.78 182 TYR B C 1
ATOM 3784 O O . TYR B 1 182 ? -1.963 -11.599 32.472 1.00 20.62 182 TYR B O 1
ATOM 3793 N N . SER B 1 183 ? -2.806 -12.036 30.425 1.00 22.51 183 SER B N 1
ATOM 3794 C CA . SER B 1 183 ? -1.552 -11.758 29.737 1.00 23.28 183 SER B CA 1
ATOM 3795 C C . SER B 1 183 ? -1.184 -10.281 29.851 1.00 22.42 183 SER B C 1
ATOM 3796 O O . SER B 1 183 ? -0.000 -9.934 29.905 1.00 22.72 183 SER B O 1
ATOM 3799 N N . ILE B 1 184 ? -2.197 -9.417 29.940 1.00 22.13 184 ILE B N 1
ATOM 3800 C CA . ILE B 1 184 ? -1.988 -7.989 30.157 1.00 22.08 184 ILE B CA 1
ATOM 3801 C C . ILE B 1 184 ? -1.414 -7.746 31.582 1.00 21.27 184 ILE B C 1
ATOM 3802 O O . ILE B 1 184 ? -0.528 -6.903 31.774 1.00 21.65 184 ILE B O 1
ATOM 3807 N N . TYR B 1 185 ? -1.924 -8.467 32.581 1.00 20.10 185 TYR B N 1
ATOM 3808 C CA . TYR B 1 185 ? -1.366 -8.368 33.945 1.00 19.42 185 TYR B CA 1
ATOM 3809 C C . TYR B 1 185 ? 0.062 -8.887 33.994 1.00 18.37 185 TYR B C 1
ATOM 3810 O O . TYR B 1 185 ? 0.916 -8.261 34.594 1.00 17.46 185 TYR B O 1
ATOM 3819 N N . ARG B 1 186 ? 0.324 -9.999 33.312 1.00 18.20 186 ARG B N 1
ATOM 3820 C CA . ARG B 1 186 ? 1.671 -10.581 33.268 1.00 18.34 186 ARG B CA 1
ATOM 3821 C C . ARG B 1 186 ? 2.669 -9.628 32.623 1.00 18.58 186 ARG B C 1
ATOM 3822 O O . ARG B 1 186 ? 3.770 -9.414 33.136 1.00 18.36 186 ARG B O 1
ATOM 3830 N N . LYS B 1 187 ? 2.289 -9.046 31.490 1.00 19.15 187 LYS B N 1
ATOM 3831 C CA . LYS B 1 187 ? 3.113 -8.024 30.868 1.00 20.11 187 LYS B CA 1
ATOM 3832 C C . LYS B 1 187 ? 3.318 -6.805 31.797 1.00 18.66 187 LYS B C 1
ATOM 3833 O O . LYS B 1 187 ? 4.399 -6.224 31.840 1.00 18.85 187 LYS B O 1
ATOM 3839 N N . ALA B 1 188 ? 2.272 -6.381 32.496 1.00 17.86 188 ALA B N 1
ATOM 3840 C CA . ALA B 1 188 ? 2.393 -5.196 33.365 1.00 17.93 188 ALA B CA 1
ATOM 3841 C C . ALA B 1 188 ? 3.358 -5.435 34.518 1.00 17.46 188 ALA B C 1
ATOM 3842 O O . ALA B 1 188 ? 4.015 -4.488 34.983 1.00 17.26 188 ALA B O 1
ATOM 3844 N N . CYS B 1 189 ? 3.449 -6.692 34.970 1.00 17.21 189 CYS B N 1
ATOM 3845 C CA . CYS B 1 189 ? 4.429 -7.064 35.989 1.00 17.89 189 CYS B CA 1
ATOM 3846 C C . CYS B 1 189 ? 5.859 -6.811 35.475 1.00 17.91 189 CYS B C 1
ATOM 3847 O O . CYS B 1 189 ? 6.693 -6.249 36.184 1.00 17.64 189 CYS B O 1
ATOM 3850 N N . VAL B 1 190 ? 6.130 -7.185 34.228 1.00 18.64 190 VAL B N 1
ATOM 3851 C CA . VAL B 1 190 ? 7.417 -6.848 33.598 1.00 18.65 190 VAL B CA 1
ATOM 3852 C C . VAL B 1 190 ? 7.610 -5.330 33.545 1.00 18.63 190 VAL B C 1
ATOM 3853 O O . VAL B 1 190 ? 8.685 -4.819 33.860 1.00 18.28 190 VAL B O 1
ATOM 3857 N N . ASN B 1 191 ? 6.561 -4.610 33.152 1.00 19.35 191 ASN B N 1
ATOM 3858 C CA . ASN B 1 191 ? 6.641 -3.153 33.019 1.00 20.25 191 ASN B CA 1
ATOM 3859 C C . ASN B 1 191 ? 6.724 -2.457 34.378 1.00 19.32 191 ASN B C 1
ATOM 3860 O O . ASN B 1 191 ? 7.292 -1.375 34.480 1.00 20.13 191 ASN B O 1
ATOM 3865 N N . GLY B 1 192 ? 6.184 -3.104 35.407 1.00 18.97 192 GLY B N 1
ATOM 3866 C CA . GLY B 1 192 ? 6.231 -2.589 36.763 1.00 18.24 192 GLY B CA 1
ATOM 3867 C C . GLY B 1 192 ? 7.467 -2.948 37.571 1.00 18.26 192 GLY B C 1
ATOM 3868 O O . GLY B 1 192 ? 7.571 -2.560 38.736 1.00 17.89 192 GLY B O 1
ATOM 3869 N N . THR B 1 193 ? 8.404 -3.685 36.964 1.00 18.23 193 THR B N 1
ATOM 3870 C CA . THR B 1 193 ? 9.635 -4.081 37.630 1.00 18.42 193 THR B CA 1
ATOM 3871 C C . THR B 1 193 ? 10.857 -3.546 36.905 1.00 18.70 193 THR B C 1
ATOM 3872 O O . THR B 1 193 ? 11.614 -2.778 37.474 1.00 18.03 193 THR B O 1
ATOM 3876 N N . MET B 1 194 ? 11.039 -3.945 35.647 1.00 19.39 194 MET B N 1
ATOM 3877 C CA . MET B 1 194 ? 12.241 -3.579 34.903 1.00 20.00 194 MET B CA 1
ATOM 3878 C C . MET B 1 194 ? 12.365 -2.071 34.730 1.00 20.23 194 MET B C 1
ATOM 3879 O O . MET B 1 194 ? 13.436 -1.502 34.973 1.00 21.20 194 MET B O 1
ATOM 3884 N N . ASN B 1 195 ? 11.262 -1.429 34.351 1.00 18.98 195 ASN B N 1
ATOM 3885 C CA . ASN B 1 195 ? 11.251 0.002 34.058 1.00 18.60 195 ASN B CA 1
ATOM 3886 C C . ASN B 1 195 ? 11.680 0.872 35.247 1.00 17.84 195 ASN B C 1
ATOM 3887 O O . ASN B 1 195 ? 12.685 1.581 35.166 1.00 16.40 195 ASN B O 1
ATOM 3892 N N . GLY B 1 196 ? 10.896 0.844 36.325 1.00 16.61 196 GLY B N 1
ATOM 3893 C CA . GLY B 1 196 ? 11.189 1.645 37.518 1.00 15.79 196 GLY B CA 1
ATOM 3894 C C . GLY B 1 196 ? 12.527 1.368 38.167 1.00 15.62 196 GLY B C 1
ATOM 3895 O O . GLY B 1 196 ? 13.258 2.310 38.509 1.00 15.07 196 GLY B O 1
ATOM 3896 N N . LEU B 1 197 ? 12.858 0.087 38.341 1.00 15.40 197 LEU B N 1
ATOM 3897 C CA . LEU B 1 197 ? 14.108 -0.300 39.009 1.00 16.03 197 LEU B CA 1
ATOM 3898 C C . LEU B 1 197 ? 15.331 0.118 38.222 1.00 16.99 197 LEU B C 1
ATOM 3899 O O . LEU B 1 197 ? 16.291 0.641 38.795 1.00 17.10 197 LEU B O 1
ATOM 3904 N N . CYS B 1 198 ? 15.304 -0.074 36.898 1.00 18.48 198 CYS B N 1
ATOM 3905 C CA . CYS B 1 198 ? 16.457 0.325 36.065 1.00 19.52 198 CYS B CA 1
ATOM 3906 C C . CYS B 1 198 ? 16.601 1.836 36.035 1.00 19.14 198 CYS B C 1
ATOM 3907 O O . CYS B 1 198 ? 17.717 2.362 36.079 1.00 19.33 198 CYS B O 1
ATOM 3910 N N . THR B 1 199 ? 15.460 2.522 35.968 1.00 18.43 199 THR B N 1
ATOM 3911 C CA . THR B 1 199 ? 15.433 3.976 35.949 1.00 18.12 199 THR B CA 1
ATOM 3912 C C . THR B 1 199 ? 16.019 4.563 37.229 1.00 18.45 199 THR B C 1
ATOM 3913 O O . THR B 1 199 ? 16.876 5.450 37.175 1.00 17.94 199 THR B O 1
ATOM 3917 N N . ILE B 1 200 ? 15.619 4.024 38.371 1.00 18.07 200 ILE B N 1
ATOM 3918 C CA . ILE B 1 200 ? 16.112 4.529 39.655 1.00 19.26 200 ILE B CA 1
ATOM 3919 C C . ILE B 1 200 ? 17.564 4.127 39.948 1.00 18.69 200 ILE B C 1
ATOM 3920 O O . ILE B 1 200 ? 18.332 4.940 40.444 1.00 19.26 200 ILE B O 1
ATOM 3925 N N . LEU B 1 201 ? 17.930 2.892 39.649 1.00 19.30 201 LEU B N 1
ATOM 3926 C CA . LEU B 1 201 ? 19.292 2.406 39.957 1.00 20.25 201 LEU B CA 1
ATOM 3927 C C . LEU B 1 201 ? 20.339 2.773 38.903 1.00 22.03 201 LEU B C 1
ATOM 3928 O O . LEU B 1 201 ? 21.543 2.624 39.149 1.00 21.59 201 LEU B O 1
ATOM 3933 N N . ASP B 1 202 ? 19.885 3.265 37.753 1.00 24.01 202 ASP B N 1
ATOM 3934 C CA . ASP B 1 202 ? 20.758 3.633 36.633 1.00 25.79 202 ASP B CA 1
ATOM 3935 C C . ASP B 1 202 ? 21.526 2.428 36.102 1.00 25.91 202 ASP B C 1
ATOM 3936 O O . ASP B 1 202 ? 22.764 2.412 36.084 1.00 27.78 202 ASP B O 1
ATOM 3941 N N . VAL B 1 203 ? 20.781 1.422 35.662 1.00 25.61 203 VAL B N 1
ATOM 3942 C CA . VAL B 1 203 ? 21.357 0.165 35.201 1.00 25.44 203 VAL B CA 1
ATOM 3943 C C . VAL B 1 203 ? 20.541 -0.344 34.035 1.00 25.39 203 VAL B C 1
ATOM 3944 O O . VAL B 1 203 ? 19.360 -0.027 33.918 1.00 25.43 203 VAL B O 1
ATOM 3948 N N . ASN B 1 204 ? 21.153 -1.144 33.171 1.00 25.47 204 ASN B N 1
ATOM 3949 C CA . ASN B 1 204 ? 20.383 -1.905 32.194 1.00 25.40 204 ASN B CA 1
ATOM 3950 C C . ASN B 1 204 ? 19.794 -3.128 32.891 1.00 24.06 204 ASN B C 1
ATOM 3951 O O . ASN B 1 204 ? 20.050 -3.359 34.072 1.00 23.27 204 ASN B O 1
ATOM 3956 N N . MET B 1 205 ? 19.028 -3.929 32.166 1.00 23.64 205 MET B N 1
ATOM 3957 C CA . MET B 1 205 ? 18.335 -5.039 32.796 1.00 24.27 205 MET B CA 1
ATOM 3958 C C . MET B 1 205 ? 19.291 -6.134 33.258 1.00 24.96 205 MET B C 1
ATOM 3959 O O . MET B 1 205 ? 19.102 -6.715 34.329 1.00 23.52 205 MET B O 1
ATOM 3964 N N . ALA B 1 206 ? 20.331 -6.398 32.467 1.00 24.71 206 ALA B N 1
ATOM 3965 C CA . ALA B 1 206 ? 21.368 -7.338 32.880 1.00 24.63 206 ALA B CA 1
ATOM 3966 C C . ALA B 1 206 ? 22.072 -6.902 34.166 1.00 23.27 206 ALA B C 1
ATOM 3967 O O . ALA B 1 206 ? 22.326 -7.728 35.039 1.00 21.92 206 ALA B O 1
ATOM 3969 N N . GLU B 1 207 ? 22.406 -5.621 34.282 1.00 23.35 207 GLU B N 1
ATOM 3970 C CA . GLU B 1 207 ? 23.066 -5.137 35.500 1.00 23.31 207 GLU B CA 1
ATOM 3971 C C . GLU B 1 207 ? 22.118 -5.194 36.714 1.00 21.99 207 GLU B C 1
ATOM 3972 O O . GLU B 1 207 ? 22.532 -5.502 37.833 1.00 21.77 207 GLU B O 1
ATOM 3978 N N . LEU B 1 208 ? 20.841 -4.925 36.490 1.00 20.87 208 LEU B N 1
ATOM 3979 C CA . LEU B 1 208 ? 19.868 -5.087 37.567 1.00 20.36 208 LEU B CA 1
ATOM 3980 C C . LEU B 1 208 ? 19.885 -6.538 38.070 1.00 20.27 208 LEU B C 1
ATOM 3981 O O . LEU B 1 208 ? 19.957 -6.794 39.285 1.00 19.06 208 LEU B O 1
ATOM 3986 N N . GLY B 1 209 ? 19.857 -7.480 37.126 1.00 20.30 209 GLY B N 1
ATOM 3987 C CA . GLY B 1 209 ? 19.857 -8.900 37.448 1.00 21.54 209 GLY B CA 1
ATOM 3988 C C . GLY B 1 209 ? 21.093 -9.402 38.170 1.00 22.04 209 GLY B C 1
ATOM 3989 O O . GLY B 1 209 ? 21.023 -10.376 38.904 1.00 21.82 209 GLY B O 1
ATOM 3990 N N . LYS B 1 210 ? 22.221 -8.723 37.981 1.00 23.95 210 LYS B N 1
ATOM 3991 C CA . LYS B 1 210 ? 23.445 -9.043 38.715 1.00 25.45 210 LYS B CA 1
ATOM 3992 C C . LYS B 1 210 ? 23.441 -8.603 40.184 1.00 24.24 210 LYS B C 1
ATOM 3993 O O . LYS B 1 210 ? 24.328 -9.010 40.942 1.00 24.61 210 LYS B O 1
ATOM 3999 N N . THR B 1 211 ? 22.450 -7.818 40.614 1.00 21.93 211 THR B N 1
ATOM 4000 C CA . THR B 1 211 ? 22.409 -7.385 42.016 1.00 20.42 211 THR B CA 1
ATOM 4001 C C . THR B 1 211 ? 21.820 -8.461 42.942 1.00 19.99 211 THR B C 1
ATOM 4002 O O . THR B 1 211 ? 21.026 -9.293 42.502 1.00 20.43 211 THR B O 1
ATOM 4006 N N . SER B 1 212 ? 22.198 -8.425 44.221 1.00 18.55 212 SER B N 1
ATOM 4007 C CA . SER B 1 212 ? 21.824 -9.464 45.174 1.00 18.51 212 SER B CA 1
ATOM 4008 C C . SER B 1 212 ? 20.359 -9.371 45.579 1.00 18.24 212 SER B C 1
ATOM 4009 O O . SER B 1 212 ? 19.780 -10.371 45.992 1.00 19.27 212 SER B O 1
ATOM 4012 N N . THR B 1 213 ? 19.765 -8.188 45.444 1.00 17.67 213 THR B N 1
ATOM 4013 C CA . THR B 1 213 ? 18.381 -7.940 45.894 1.00 17.65 213 THR B CA 1
ATOM 4014 C C . THR B 1 213 ? 17.337 -7.824 44.776 1.00 17.56 213 THR B C 1
ATOM 4015 O O . THR B 1 213 ? 16.142 -7.638 45.055 1.00 18.09 213 THR B O 1
ATOM 4019 N N . ALA B 1 214 ? 17.761 -7.909 43.514 1.00 18.30 214 ALA B N 1
ATOM 4020 C CA . ALA B 1 214 ? 16.821 -7.762 42.400 1.00 18.25 214 ALA B CA 1
ATOM 4021 C C . ALA B 1 214 ? 15.682 -8.786 42.521 1.00 18.05 214 ALA B C 1
ATOM 4022 O O . ALA B 1 214 ? 14.527 -8.463 42.308 1.00 17.43 214 ALA B O 1
ATOM 4024 N N . HIS B 1 215 ? 16.005 -10.011 42.899 1.00 18.36 215 HIS B N 1
ATOM 4025 C CA . HIS B 1 215 ? 14.976 -11.038 42.987 1.00 18.78 215 HIS B CA 1
ATOM 4026 C C . HIS B 1 215 ? 13.930 -10.671 44.037 1.00 18.04 215 HIS B C 1
ATOM 4027 O O . HIS B 1 215 ? 12.740 -10.755 43.783 1.00 16.87 215 HIS B O 1
ATOM 4034 N N . LYS B 1 216 ? 14.393 -10.240 45.208 1.00 17.83 216 LYS B N 1
ATOM 4035 C CA . LYS B 1 216 ? 13.495 -9.842 46.261 1.00 17.41 216 LYS B CA 1
ATOM 4036 C C . LYS B 1 216 ? 12.601 -8.676 45.812 1.00 16.03 216 LYS B C 1
ATOM 4037 O O . LYS B 1 216 ? 11.400 -8.665 46.082 1.00 15.16 216 LYS B O 1
ATOM 4043 N N . MET B 1 217 ? 13.181 -7.696 45.146 1.00 15.68 217 MET B N 1
ATOM 4044 C CA . MET B 1 217 ? 12.408 -6.503 44.759 1.00 15.72 217 MET B CA 1
ATOM 4045 C C . MET B 1 217 ? 11.363 -6.857 43.693 1.00 15.55 217 MET B C 1
ATOM 4046 O O . MET B 1 217 ? 10.211 -6.436 43.770 1.00 15.45 217 MET B O 1
ATOM 4051 N N . VAL B 1 218 ? 11.779 -7.653 42.718 1.00 15.92 218 VAL B N 1
ATOM 4052 C CA . VAL B 1 218 ? 10.876 -8.133 41.678 1.00 15.98 218 VAL B CA 1
ATOM 4053 C C . VAL B 1 218 ? 9.750 -8.974 42.306 1.00 15.61 218 VAL B C 1
ATOM 4054 O O . VAL B 1 218 ? 8.584 -8.748 42.018 1.00 14.48 218 VAL B O 1
ATOM 4058 N N . ALA B 1 219 ? 10.108 -9.922 43.172 1.00 16.07 219 ALA B N 1
ATOM 4059 C CA . ALA B 1 219 ? 9.128 -10.816 43.776 1.00 16.30 219 ALA B CA 1
ATOM 4060 C C . ALA B 1 219 ? 8.101 -10.061 44.583 1.00 16.32 219 ALA B C 1
ATOM 4061 O O . ALA B 1 219 ? 6.900 -10.373 44.525 1.00 15.95 219 ALA B O 1
ATOM 4063 N N . THR B 1 220 ? 8.565 -9.067 45.345 1.00 16.75 220 THR B N 1
ATOM 4064 C CA . THR B 1 220 ? 7.668 -8.279 46.175 1.00 16.77 220 THR B CA 1
ATOM 4065 C C . THR B 1 220 ? 6.681 -7.502 45.307 1.00 16.42 220 THR B C 1
ATOM 4066 O O . THR B 1 220 ? 5.479 -7.463 45.607 1.00 16.61 220 THR B O 1
ATOM 4070 N N . ILE B 1 221 ? 7.178 -6.875 44.247 1.00 16.00 221 ILE B N 1
ATOM 4071 C CA . ILE B 1 221 ? 6.314 -6.095 43.357 1.00 16.02 221 ILE B CA 1
ATOM 4072 C C . ILE B 1 221 ? 5.288 -6.990 42.660 1.00 16.46 221 ILE B C 1
ATOM 4073 O O . ILE B 1 221 ? 4.095 -6.658 42.609 1.00 16.31 221 ILE B O 1
ATOM 4078 N N . VAL B 1 222 ? 5.732 -8.135 42.149 1.00 16.20 222 VAL B N 1
ATOM 4079 C CA . VAL B 1 222 ? 4.826 -9.038 41.438 1.00 16.39 222 VAL B CA 1
ATOM 4080 C C . VAL B 1 222 ? 3.712 -9.526 42.374 1.00 16.37 222 VAL B C 1
ATOM 4081 O O . VAL B 1 222 ? 2.559 -9.655 41.968 1.00 16.01 222 VAL B O 1
ATOM 4085 N N . ASN B 1 223 ? 4.048 -9.756 43.642 1.00 16.81 223 ASN B N 1
ATOM 4086 C CA . ASN B 1 223 ? 3.027 -10.159 44.608 1.00 16.83 223 ASN B CA 1
ATOM 4087 C C . ASN B 1 223 ? 1.980 -9.101 44.846 1.00 16.20 223 ASN B C 1
ATOM 4088 O O . ASN B 1 223 ? 0.813 -9.416 45.038 1.00 15.92 223 ASN B O 1
ATOM 4093 N N . GLU B 1 224 ? 2.384 -7.837 44.805 1.00 15.62 224 GLU B N 1
ATOM 4094 C CA . GLU B 1 224 ? 1.430 -6.740 44.906 1.00 15.18 224 GLU B CA 1
ATOM 4095 C C . GLU B 1 224 ? 0.489 -6.723 43.692 1.00 15.22 224 GLU B C 1
ATOM 4096 O O . GLU B 1 224 ? -0.731 -6.651 43.850 1.00 15.38 224 GLU B O 1
ATOM 4102 N N . PHE B 1 225 ? 1.051 -6.794 42.492 1.00 15.47 225 PHE B N 1
ATOM 4103 C CA . PHE B 1 225 ? 0.247 -6.928 41.261 1.00 15.43 225 PHE B CA 1
ATOM 4104 C C . PHE B 1 225 ? -0.750 -8.096 41.368 1.00 15.92 225 PHE B C 1
ATOM 4105 O O . PHE B 1 225 ? -1.929 -7.966 41.021 1.00 15.74 225 PHE B O 1
ATOM 4113 N N . ALA B 1 226 ? -0.262 -9.236 41.858 1.00 16.60 226 ALA B N 1
ATOM 4114 C CA . ALA B 1 226 ? -1.070 -10.462 41.949 1.00 17.56 226 ALA B CA 1
ATOM 4115 C C . ALA B 1 226 ? -2.209 -10.376 42.971 1.00 18.56 226 ALA B C 1
ATOM 4116 O O . ALA B 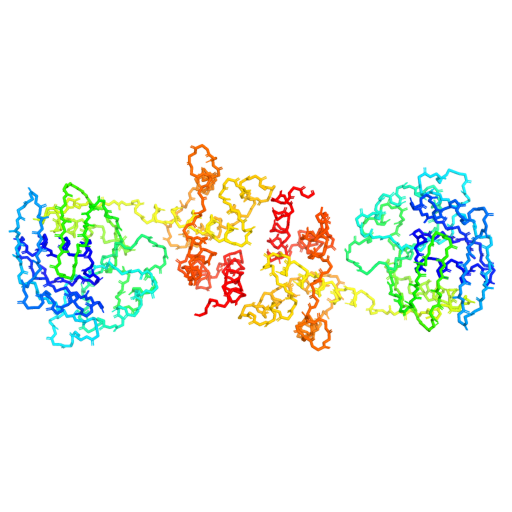1 226 ? -3.293 -10.905 42.734 1.00 18.66 226 ALA B O 1
ATOM 4118 N N . LYS B 1 227 ? -1.953 -9.725 44.107 1.00 19.77 227 LYS B N 1
ATOM 4119 C CA . LYS B 1 227 ? -2.986 -9.517 45.128 1.00 21.46 227 LYS B CA 1
ATOM 4120 C C . LYS B 1 227 ? -4.127 -8.665 44.594 1.00 21.11 227 LYS B C 1
ATOM 4121 O O . LYS B 1 227 ? -5.300 -8.963 44.818 1.00 21.31 227 LYS B O 1
ATOM 4127 N N . VAL B 1 228 ? -3.772 -7.613 43.869 1.00 19.85 228 VAL B N 1
ATOM 4128 C CA . VAL B 1 228 ? -4.740 -6.740 43.249 1.00 19.59 228 VAL B CA 1
ATOM 4129 C C . VAL B 1 228 ? -5.487 -7.465 42.105 1.00 18.93 228 VAL B C 1
ATOM 4130 O O . VAL B 1 228 ? -6.722 -7.366 42.000 1.00 18.41 228 VAL B O 1
ATOM 4134 N N . ALA B 1 229 ? -4.758 -8.218 41.291 1.00 18.31 229 ALA B N 1
ATOM 4135 C CA . ALA B 1 229 ? -5.353 -9.016 40.195 1.00 18.30 229 ALA B CA 1
ATOM 4136 C C . ALA B 1 229 ? -6.341 -10.068 40.715 1.00 18.95 229 ALA B C 1
ATOM 4137 O O . ALA B 1 229 ? -7.399 -10.284 40.118 1.00 17.93 229 ALA B O 1
ATOM 4139 N N . ALA B 1 230 ? -6.011 -10.694 41.846 1.00 19.06 230 ALA B N 1
ATOM 4140 C CA . ALA B 1 230 ? -6.902 -11.681 42.459 1.00 19.75 230 ALA B CA 1
ATOM 4141 C C . ALA B 1 230 ? -8.273 -11.088 42.836 1.00 20.25 230 ALA B C 1
ATOM 4142 O O . ALA B 1 230 ? -9.298 -11.747 42.697 1.00 20.60 230 ALA B O 1
ATOM 4144 N N . VAL B 1 231 ? -8.287 -9.845 43.298 1.00 21.00 231 VAL B N 1
ATOM 4145 C CA . VAL B 1 231 ? -9.542 -9.139 43.578 1.00 21.76 231 VAL B CA 1
ATOM 4146 C C . VAL B 1 231 ? -10.367 -9.026 42.298 1.00 22.13 231 VAL B C 1
ATOM 4147 O O . VAL B 1 231 ? -11.591 -9.135 42.325 1.00 23.59 231 VAL B O 1
ATOM 4151 N N . GLU B 1 232 ? -9.701 -8.841 41.172 1.00 21.68 232 GLU B N 1
ATOM 4152 C CA . GLU B 1 232 ? -10.380 -8.763 39.875 1.00 22.66 232 GLU B CA 1
ATOM 4153 C C . GLU B 1 232 ? -10.522 -10.148 39.192 1.00 23.72 232 GLU B C 1
ATOM 4154 O O . GLU B 1 232 ? -10.699 -10.228 37.984 1.00 24.58 232 GLU B O 1
ATOM 4160 N N . LYS B 1 233 ? -10.462 -11.217 39.991 1.00 24.84 233 LYS B N 1
ATOM 4161 C CA . LYS B 1 233 ? -10.719 -12.587 39.544 1.00 26.67 233 LYS B CA 1
ATOM 4162 C C . LYS B 1 233 ? -9.685 -13.083 38.555 1.00 26.55 233 LYS B C 1
ATOM 4163 O O . LYS B 1 233 ? -9.984 -13.945 37.731 1.00 25.92 233 LYS B O 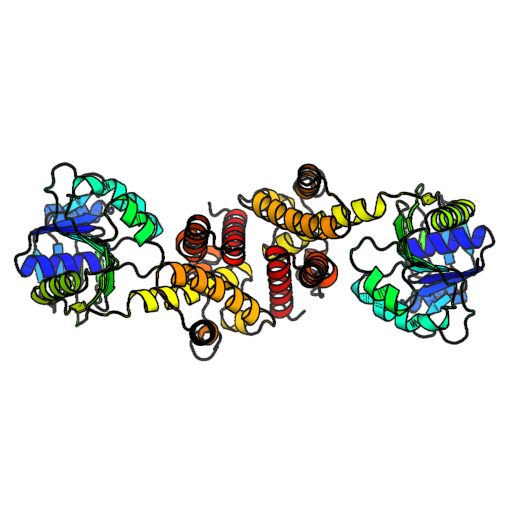1
ATOM 4169 N N . ILE B 1 234 ? -8.470 -12.554 38.650 1.00 24.79 234 ILE B N 1
ATOM 4170 C CA . ILE B 1 234 ? -7.373 -13.005 37.821 1.00 25.46 234 ILE B CA 1
ATOM 4171 C C . ILE B 1 234 ? -6.301 -13.593 38.738 1.00 25.64 234 ILE B C 1
ATOM 4172 O O . ILE B 1 234 ? -5.738 -12.889 39.572 1.00 24.97 234 ILE B O 1
ATOM 4177 N N . GLU B 1 235 ? -6.019 -14.876 38.579 1.00 26.70 235 GLU B N 1
ATOM 4178 C CA . GLU B 1 235 ? -5.116 -15.576 39.473 1.00 27.78 235 GLU B CA 1
ATOM 4179 C C . GLU B 1 235 ? -3.784 -15.834 38.789 1.00 26.30 235 GLU B C 1
ATOM 4180 O O . GLU B 1 235 ? -3.616 -16.812 38.073 1.00 25.16 235 GLU B O 1
ATOM 4186 N N . LEU B 1 236 ? -2.833 -14.922 38.992 1.00 25.50 236 LEU B N 1
ATOM 4187 C CA . LEU B 1 236 ? -1.512 -15.044 38.372 1.00 24.40 236 LEU B CA 1
ATOM 4188 C C . LEU B 1 236 ? -0.716 -16.198 38.957 1.00 24.01 236 LEU B C 1
ATOM 4189 O O . LEU B 1 236 ? -0.757 -16.443 40.151 1.00 24.64 236 LEU B O 1
ATOM 4194 N N . ASP B 1 237 ? -0.008 -16.917 38.097 1.00 23.66 237 ASP B N 1
ATOM 4195 C CA . ASP B 1 237 ? 1.014 -17.873 38.528 1.00 22.61 237 ASP B CA 1
ATOM 4196 C C . ASP B 1 237 ? 2.239 -17.061 38.921 1.00 20.99 237 ASP B C 1
ATOM 4197 O O . ASP B 1 237 ? 3.086 -16.744 38.087 1.00 20.06 237 ASP B O 1
ATOM 4202 N N . VAL B 1 238 ? 2.337 -16.711 40.203 1.00 20.74 238 VAL B N 1
ATOM 4203 C CA . VAL B 1 238 ? 3.371 -15.779 40.653 1.00 19.33 238 VAL B CA 1
ATOM 4204 C C . VAL B 1 238 ? 4.798 -16.252 40.350 1.00 19.10 238 VAL B C 1
ATOM 4205 O O . VAL B 1 238 ? 5.590 -15.493 39.782 1.00 18.42 238 VAL B O 1
ATOM 4209 N N . PRO B 1 239 ? 5.128 -17.515 40.671 1.00 19.78 239 PRO B N 1
ATOM 4210 C CA . PRO B 1 239 ? 6.477 -17.967 40.313 1.00 19.86 239 PRO B CA 1
ATOM 4211 C C . PRO B 1 239 ? 6.793 -17.819 38.818 1.00 20.21 239 PRO B C 1
ATOM 4212 O O . PRO B 1 239 ? 7.884 -17.346 38.460 1.00 20.18 239 PRO B O 1
ATOM 4216 N N . GLU B 1 240 ? 5.851 -18.194 37.953 1.00 20.53 240 GLU B N 1
ATOM 4217 C CA . GLU B 1 240 ? 6.078 -18.061 36.511 1.00 21.22 240 GLU B CA 1
ATOM 4218 C C . GLU B 1 240 ? 6.249 -16.604 36.132 1.00 20.38 240 GLU B C 1
ATOM 4219 O O . GLU B 1 240 ? 7.185 -16.253 35.406 1.00 20.12 240 GLU B O 1
ATOM 4225 N N . VAL B 1 241 ? 5.371 -15.749 36.642 1.00 19.73 241 VAL B N 1
ATOM 4226 C CA . VAL B 1 241 ? 5.455 -14.330 36.306 1.00 20.03 241 VAL B CA 1
ATOM 4227 C C . VAL B 1 241 ? 6.783 -13.725 36.758 1.00 19.88 241 VAL B C 1
ATOM 4228 O O . VAL B 1 241 ? 7.410 -12.974 36.006 1.00 19.11 241 VAL B O 1
ATOM 4232 N N . ILE B 1 242 ? 7.225 -14.079 37.965 1.00 20.28 242 ILE B N 1
ATOM 4233 C CA . ILE B 1 242 ? 8.526 -13.659 38.461 1.00 20.49 242 ILE B CA 1
ATOM 4234 C C . ILE B 1 242 ? 9.638 -14.126 37.510 1.00 20.97 242 ILE B C 1
ATOM 4235 O O . 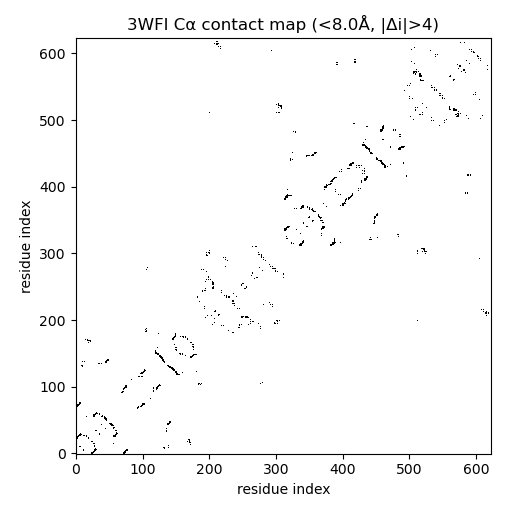ILE B 1 242 ? 10.504 -13.336 37.118 1.00 20.60 242 ILE B O 1
ATOM 4240 N N . ALA B 1 243 ? 9.616 -15.402 37.140 1.00 21.24 243 ALA B N 1
ATOM 4241 C CA . ALA B 1 243 ? 10.622 -15.941 36.198 1.00 22.14 243 ALA B CA 1
ATOM 4242 C C . ALA B 1 243 ? 10.585 -15.183 34.869 1.00 21.94 243 ALA B C 1
ATOM 4243 O O . ALA B 1 243 ? 11.628 -14.876 34.280 1.00 21.56 243 ALA B O 1
ATOM 4245 N N . HIS B 1 244 ? 9.382 -14.841 34.425 1.00 21.98 244 HIS B N 1
ATOM 4246 C CA . HIS B 1 244 ? 9.217 -14.087 33.174 1.00 22.27 244 HIS B CA 1
ATOM 4247 C C . HIS B 1 244 ? 9.832 -12.681 33.257 1.00 21.59 244 HIS B C 1
ATOM 4248 O O . HIS B 1 244 ? 10.507 -12.227 32.327 1.00 21.29 244 HIS B O 1
ATOM 4255 N N . CYS B 1 245 ? 9.590 -11.984 34.367 1.00 20.91 245 CYS B N 1
ATOM 4256 C CA . CYS B 1 245 ? 10.266 -10.715 34.631 1.00 20.11 245 CYS B CA 1
ATOM 4257 C C . CYS B 1 245 ? 11.792 -10.884 34.597 1.00 21.11 245 CYS B C 1
ATOM 4258 O O . CYS B 1 245 ? 12.500 -10.078 33.977 1.00 20.43 245 CYS B O 1
ATOM 4261 N N . GLU B 1 246 ? 12.280 -11.929 35.269 1.00 22.39 246 GLU B N 1
ATOM 4262 C CA . GLU B 1 246 ? 13.713 -12.155 35.416 1.00 24.48 246 GLU B CA 1
ATOM 4263 C C . GLU B 1 246 ? 14.414 -12.641 34.145 1.00 26.14 246 GLU B C 1
ATOM 4264 O O . GLU B 1 246 ? 15.639 -12.524 34.029 1.00 26.45 246 GLU B O 1
ATOM 4270 N N . SER B 1 247 ? 13.649 -13.158 33.191 1.00 27.00 247 SER B N 1
ATOM 4271 C CA . SER B 1 247 ? 14.192 -13.499 31.875 1.00 27.91 247 SER B CA 1
ATOM 4272 C C . SER B 1 247 ? 14.745 -12.272 31.130 1.00 27.99 247 SER B C 1
ATOM 4273 O O . SER B 1 247 ? 15.600 -12.407 30.248 1.00 28.04 247 SER B O 1
ATOM 4276 N N . CYS B 1 248 ? 14.285 -11.078 31.507 1.00 26.73 248 CYS B N 1
ATOM 4277 C CA . CYS B 1 248 ? 14.845 -9.832 30.969 1.00 26.11 248 CYS B CA 1
ATOM 4278 C C . CYS B 1 248 ? 16.297 -9.571 31.359 1.00 25.81 248 CYS B C 1
ATOM 4279 O O . CYS B 1 248 ? 16.971 -8.745 30.732 1.00 25.28 248 CYS B O 1
ATOM 4282 N N . PHE B 1 249 ? 16.770 -10.244 32.409 1.00 25.98 249 PHE B N 1
ATOM 4283 C CA . PHE B 1 249 ? 18.151 -10.091 32.870 1.00 26.44 249 PHE B CA 1
ATOM 4284 C C . PHE B 1 249 ? 19.191 -10.714 31.933 1.00 27.65 249 PHE B C 1
ATOM 4285 O O . PHE B 1 249 ? 20.384 -10.459 32.097 1.00 25.89 249 PHE B O 1
ATOM 4293 N N . ASP B 1 250 ? 18.763 -11.564 31.002 1.00 28.96 250 ASP B N 1
ATOM 4294 C CA . ASP B 1 250 ? 19.731 -12.337 30.203 1.00 31.23 250 ASP B CA 1
ATOM 4295 C C . ASP B 1 250 ? 20.469 -11.403 29.250 1.00 31.73 250 ASP B C 1
ATOM 4296 O O . ASP B 1 250 ? 19.858 -10.860 28.344 1.00 33.90 250 ASP B O 1
ATOM 4301 N N . PRO B 1 251 ? 21.790 -11.215 29.439 1.00 32.74 251 PRO B N 1
ATOM 4302 C CA . PRO B 1 251 ? 22.520 -10.331 28.510 1.00 35.02 251 PRO B CA 1
ATOM 4303 C C . PRO B 1 251 ? 22.592 -10.830 27.055 1.00 38.05 251 PRO B C 1
ATOM 4304 O O . PRO B 1 251 ? 22.787 -10.023 26.141 1.00 38.78 251 PRO B O 1
ATOM 4308 N N . GLU B 1 252 ? 22.407 -12.131 26.839 1.00 42.09 252 GLU B N 1
ATOM 4309 C CA . GLU B 1 252 ? 22.436 -12.689 25.476 1.00 44.33 252 GLU B CA 1
ATOM 4310 C C . GLU B 1 252 ? 21.192 -12.336 24.654 1.00 45.61 252 GLU B C 1
ATOM 4311 O O . GLU B 1 252 ? 21.239 -12.349 23.418 1.00 46.52 252 GLU B O 1
ATOM 4317 N N . THR B 1 253 ? 20.080 -12.032 25.328 1.00 44.80 253 THR B N 1
ATOM 4318 C CA . THR B 1 253 ? 18.850 -11.646 24.640 1.00 43.48 253 THR B CA 1
ATOM 4319 C C . THR B 1 253 ? 18.603 -10.139 24.751 1.00 44.54 253 THR B C 1
ATOM 4320 O O . THR B 1 253 ? 19.033 -9.369 23.895 1.00 45.01 253 THR B O 1
ATOM 4324 N N . ILE B 1 254 ? 17.933 -9.730 25.828 1.00 43.71 254 ILE B N 1
ATOM 4325 C CA . ILE B 1 254 ? 17.450 -8.366 26.027 1.00 42.76 254 ILE B CA 1
ATOM 4326 C C . ILE B 1 254 ? 18.160 -7.619 27.181 1.00 39.59 254 ILE B C 1
ATOM 4327 O O . ILE B 1 254 ? 17.973 -6.409 27.356 1.00 38.86 254 ILE B O 1
ATOM 4332 N N . GLY B 1 255 ? 18.982 -8.328 27.953 1.00 36.49 255 GLY B N 1
ATOM 4333 C CA . GLY B 1 255 ? 19.583 -7.768 29.168 1.00 35.52 255 GLY B CA 1
ATOM 4334 C C . GLY B 1 255 ? 20.396 -6.493 28.992 1.00 35.13 255 GLY B C 1
ATOM 4335 O O . GLY B 1 255 ? 20.398 -5.624 29.871 1.00 31.84 255 GLY B O 1
ATOM 4336 N N . LEU B 1 256 ? 21.100 -6.373 27.866 1.00 35.13 256 LEU B N 1
ATOM 4337 C CA . LEU B 1 256 ? 21.937 -5.193 27.633 1.00 35.45 256 LEU B CA 1
ATOM 4338 C C . LEU B 1 256 ? 21.098 -3.960 27.307 1.00 35.35 256 LEU B C 1
ATOM 4339 O O . LEU B 1 256 ? 21.617 -2.861 27.311 1.00 35.92 256 LEU B O 1
ATOM 4344 N N . HIS B 1 257 ? 19.815 -4.157 27.008 1.00 35.38 257 HIS B N 1
ATOM 4345 C CA . HIS B 1 257 ? 18.883 -3.071 26.715 1.00 36.67 257 HIS B CA 1
ATOM 4346 C C . HIS B 1 257 ? 18.468 -2.315 28.010 1.00 36.32 257 HIS B C 1
ATOM 4347 O O . HIS B 1 257 ? 18.302 -2.909 29.090 1.00 36.00 257 HIS B O 1
ATOM 4354 N N . TYR B 1 258 ? 18.438 -0.988 27.912 1.00 35.44 258 TYR B N 1
ATOM 4355 C CA . TYR B 1 258 ? 17.832 -0.135 28.931 1.00 34.18 258 TYR B CA 1
ATOM 4356 C C . TYR B 1 258 ? 16.344 -0.029 28.604 1.00 31.49 258 TYR B C 1
ATOM 4357 O O . TYR B 1 258 ? 15.985 0.251 27.460 1.00 33.35 258 TYR B O 1
ATOM 4366 N N . PRO B 1 259 ? 15.470 -0.250 29.601 1.00 28.96 259 PRO B N 1
ATOM 4367 C CA . PRO B 1 259 ? 14.034 -0.324 29.295 1.00 28.15 259 PRO B CA 1
ATOM 4368 C C . PRO B 1 259 ? 13.437 1.026 28.903 1.00 26.62 259 PRO B C 1
ATOM 4369 O O . PRO B 1 259 ? 14.037 2.063 29.177 1.00 25.88 259 PRO B O 1
ATOM 4373 N N . SER B 1 260 ? 12.259 1.004 28.282 1.00 26.28 260 SER B N 1
ATOM 4374 C CA . SER B 1 260 ? 11.630 2.224 27.741 1.00 25.80 260 SER B CA 1
ATOM 4375 C C . SER B 1 260 ? 11.539 3.382 28.750 1.00 24.99 260 SER B C 1
ATOM 4376 O O . SER B 1 260 ? 11.753 4.541 28.386 1.00 23.81 260 SER B O 1
ATOM 4379 N N . MET B 1 261 ? 11.237 3.081 30.014 1.00 23.09 261 MET B N 1
ATOM 4380 C CA . MET B 1 261 ? 11.120 4.142 31.039 1.00 21.76 261 MET B CA 1
ATOM 4381 C C . MET B 1 261 ? 12.443 4.853 31.270 1.00 21.90 261 MET B C 1
ATOM 4382 O O . MET B 1 261 ? 12.477 6.070 31.460 1.00 22.13 261 MET B O 1
ATOM 4387 N N . TYR B 1 262 ? 13.530 4.087 31.254 1.00 22.93 262 TYR B N 1
ATOM 4388 C CA . TYR B 1 262 ? 14.875 4.643 31.333 1.00 23.90 262 TYR B CA 1
ATOM 4389 C C . TYR B 1 262 ? 15.154 5.554 30.129 1.00 24.72 262 TYR B C 1
ATOM 4390 O O . TYR B 1 262 ? 15.711 6.635 30.285 1.00 24.86 262 TYR B O 1
ATOM 4399 N N . GLN B 1 263 ? 14.764 5.103 28.936 1.00 26.37 263 GLN B N 1
ATOM 4400 C CA . GLN B 1 263 ? 14.896 5.909 27.715 1.00 27.81 263 GLN B CA 1
ATOM 4401 C C . GLN B 1 263 ? 14.100 7.202 27.826 1.00 26.35 263 GLN B C 1
ATOM 4402 O O . GLN B 1 263 ? 14.603 8.267 27.501 1.00 26.13 263 GLN B O 1
ATOM 4408 N N . ASP B 1 264 ? 12.864 7.112 28.305 1.00 26.01 264 ASP B N 1
ATOM 4409 C CA . ASP B 1 264 ? 12.029 8.301 28.478 1.00 25.79 264 ASP B CA 1
ATOM 4410 C C . ASP B 1 264 ? 12.685 9.329 29.403 1.00 25.51 264 ASP B C 1
ATOM 4411 O O . ASP B 1 264 ? 12.857 10.490 29.044 1.00 26.17 264 ASP B O 1
ATOM 4416 N N . LEU B 1 265 ? 13.079 8.893 30.589 1.00 24.29 265 LEU B N 1
ATOM 4417 C CA . LEU B 1 265 ? 13.523 9.825 31.614 1.00 24.14 265 LEU B CA 1
ATOM 4418 C C . LEU B 1 265 ? 14.999 10.190 31.492 1.00 26.16 265 LEU B C 1
ATOM 4419 O O . LEU B 1 265 ? 15.336 11.359 31.355 1.00 26.06 265 LEU B O 1
ATOM 4424 N N . ILE B 1 266 ? 15.862 9.186 31.560 1.00 27.12 266 ILE B N 1
ATOM 4425 C CA . ILE B 1 266 ? 17.303 9.417 31.674 1.00 28.91 266 ILE B CA 1
ATOM 4426 C C . ILE B 1 266 ? 17.873 9.956 30.361 1.00 31.18 266 ILE B C 1
ATOM 4427 O O . ILE B 1 266 ? 18.689 10.884 30.373 1.00 31.31 266 ILE B O 1
ATOM 4432 N N . LYS B 1 267 ? 17.410 9.405 29.239 1.00 33.77 267 LYS B N 1
ATOM 4433 C CA . LYS B 1 267 ? 17.888 9.817 27.913 1.00 37.70 267 LYS B CA 1
ATOM 4434 C C . LYS B 1 267 ? 17.118 10.988 27.313 1.00 36.59 267 LYS B C 1
ATOM 4435 O O . LYS B 1 267 ? 17.724 11.964 26.860 1.00 38.08 267 LYS B O 1
ATOM 4441 N N . ASN B 1 268 ? 15.795 10.871 27.254 1.00 35.39 268 ASN B N 1
ATOM 4442 C CA . ASN B 1 268 ? 14.969 11.857 26.550 1.00 34.94 268 ASN B CA 1
ATOM 4443 C C . ASN B 1 268 ? 14.473 13.001 27.443 1.00 34.18 268 ASN B C 1
ATOM 4444 O O . ASN B 1 268 ? 13.837 13.940 26.950 1.00 34.04 268 ASN B O 1
ATOM 4449 N N . HIS B 1 269 ? 14.753 12.912 28.744 1.00 32.76 269 HIS B N 1
ATOM 4450 C CA . HIS B 1 269 ? 14.286 13.897 29.735 1.00 31.99 269 HIS B CA 1
ATOM 4451 C C . HIS B 1 269 ? 12.799 14.182 29.569 1.00 29.83 269 HIS B C 1
ATOM 4452 O O . HIS B 1 269 ? 12.364 15.330 29.490 1.00 29.16 269 HIS B O 1
ATOM 4459 N N . ARG B 1 270 ? 12.027 13.104 29.493 1.00 27.51 270 ARG B N 1
ATOM 4460 C CA . ARG B 1 270 ? 10.576 13.185 29.407 1.00 27.56 270 ARG B CA 1
ATOM 4461 C C . ARG B 1 270 ? 9.940 12.509 30.604 1.00 24.16 270 ARG B C 1
ATOM 4462 O O . ARG B 1 270 ? 10.513 11.580 31.172 1.00 23.17 270 ARG B O 1
ATOM 4470 N N . LEU B 1 271 ? 8.736 12.948 30.953 1.00 22.44 271 LEU B N 1
ATOM 4471 C CA . LEU B 1 271 ? 7.959 12.306 31.998 1.00 21.30 271 LEU B CA 1
ATOM 4472 C C . LEU B 1 271 ? 7.703 10.840 31.659 1.00 19.99 271 LEU B C 1
ATOM 4473 O O . LEU B 1 271 ? 7.521 10.479 30.487 1.00 19.39 271 LEU B O 1
ATOM 4478 N N . THR B 1 272 ? 7.686 10.004 32.689 1.00 18.25 272 THR B N 1
ATOM 4479 C CA . THR B 1 272 ? 7.448 8.584 32.529 1.00 17.50 272 THR B CA 1
ATOM 4480 C C . THR B 1 272 ? 5.965 8.241 32.638 1.00 17.62 272 THR B C 1
ATOM 4481 O O . THR B 1 272 ? 5.157 9.043 33.088 1.00 17.35 272 THR B O 1
ATOM 4485 N N . GLU B 1 273 ? 5.638 7.023 32.223 1.00 18.20 273 GLU B N 1
ATOM 4486 C CA . GLU B 1 273 ? 4.306 6.457 32.365 1.00 18.80 273 GLU B CA 1
ATOM 4487 C C . GLU B 1 273 ? 4.107 5.755 33.705 1.00 17.25 273 GLU B C 1
ATOM 4488 O O . GLU B 1 273 ? 3.188 4.951 33.835 1.00 17.05 273 GLU B O 1
ATOM 4494 N N . ILE B 1 274 ? 4.930 6.084 34.702 1.00 16.67 274 ILE B N 1
ATOM 4495 C CA . ILE B 1 274 ? 4.899 5.375 35.985 1.00 15.93 274 ILE B CA 1
ATOM 4496 C C . ILE B 1 274 ? 3.489 5.359 36.623 1.00 15.64 274 ILE B C 1
ATOM 4497 O O . ILE B 1 274 ? 3.078 4.341 37.204 1.00 15.05 274 ILE B O 1
ATOM 4502 N N . ASP B 1 275 ? 2.731 6.445 36.479 1.00 16.00 275 ASP B N 1
ATOM 4503 C CA . ASP B 1 275 ? 1.391 6.501 37.091 1.00 17.02 275 ASP B CA 1
ATOM 4504 C C . ASP B 1 275 ? 0.409 5.514 36.461 1.00 18.12 275 ASP B C 1
ATOM 4505 O O . ASP B 1 275 ? -0.621 5.211 37.066 1.00 18.45 275 ASP B O 1
ATOM 4510 N N . TYR B 1 276 ? 0.735 5.012 35.263 1.00 19.20 276 TYR B N 1
ATOM 4511 C CA . TYR B 1 276 ? -0.114 4.070 34.542 1.00 20.13 276 TYR B CA 1
ATOM 4512 C C . TYR B 1 276 ? 0.397 2.647 34.630 1.00 19.47 276 TYR B C 1
ATOM 4513 O O . TYR B 1 276 ? -0.218 1.730 34.077 1.00 20.32 276 TYR B O 1
ATOM 4522 N N . ILE B 1 277 ? 1.488 2.447 35.371 1.00 18.16 277 ILE B N 1
ATOM 4523 C CA . ILE B 1 277 ? 2.010 1.114 35.608 1.00 17.01 277 ILE B CA 1
ATOM 4524 C C . ILE B 1 277 ? 1.922 0.817 37.106 1.00 17.12 277 ILE B C 1
ATOM 4525 O O . ILE B 1 277 ? 0.886 0.355 37.580 1.00 16.94 277 ILE B O 1
ATOM 4530 N N . ASN B 1 278 ? 2.962 1.129 37.877 1.00 16.74 278 ASN B N 1
ATOM 4531 C CA . ASN B 1 278 ? 2.897 0.892 39.318 1.00 16.18 278 ASN B CA 1
ATOM 4532 C C . ASN B 1 278 ? 1.794 1.726 39.979 1.00 16.33 278 ASN B C 1
ATOM 4533 O O . ASN B 1 278 ? 1.183 1.291 40.949 1.00 15.68 278 ASN B O 1
ATOM 4538 N N . GLY B 1 279 ? 1.572 2.939 39.469 1.00 16.25 279 GLY B N 1
ATOM 4539 C CA . GLY B 1 279 ? 0.544 3.841 40.004 1.00 15.76 279 GLY B CA 1
ATOM 4540 C C . GLY B 1 279 ? -0.850 3.269 39.890 1.00 15.98 279 GLY B C 1
ATOM 4541 O O . GLY B 1 279 ? -1.697 3.484 40.759 1.00 14.97 279 GLY B O 1
ATOM 4542 N N . ALA B 1 280 ? -1.088 2.524 38.812 1.00 16.22 280 ALA B N 1
ATOM 4543 C CA . ALA B 1 280 ? -2.394 1.913 38.575 1.00 16.12 280 ALA B CA 1
ATOM 4544 C C . ALA B 1 280 ? -2.645 0.849 39.623 1.00 15.91 280 ALA B C 1
ATOM 4545 O O . ALA B 1 280 ? -3.750 0.726 40.145 1.00 15.74 280 ALA B O 1
ATOM 4547 N N . ILE B 1 281 ? -1.595 0.096 39.956 1.00 15.37 281 ILE B N 1
ATOM 4548 C CA . ILE B 1 281 ? -1.677 -0.906 41.023 1.00 14.96 281 ILE B CA 1
ATOM 4549 C C . ILE B 1 281 ? -1.873 -0.233 42.393 1.00 15.24 281 ILE B C 1
ATOM 4550 O O . ILE B 1 281 ? -2.663 -0.723 43.217 1.00 15.18 281 ILE B O 1
ATOM 4555 N N . SER B 1 282 ? -1.188 0.888 42.628 1.00 15.06 282 SER B N 1
ATOM 4556 C CA . SER B 1 282 ? -1.396 1.656 43.868 1.00 15.38 282 SER B CA 1
ATOM 4557 C C . SER B 1 282 ? -2.846 2.117 44.003 1.00 16.40 282 SER B C 1
ATOM 4558 O O . SER B 1 282 ? -3.441 1.978 45.055 1.00 15.80 282 SER B O 1
ATOM 4561 N N . ARG B 1 283 ? -3.406 2.649 42.917 1.00 17.43 283 ARG B N 1
ATOM 4562 C CA . ARG B 1 283 ? -4.799 3.112 42.923 1.00 18.76 283 ARG B CA 1
ATOM 4563 C C . ARG B 1 283 ? -5.810 1.996 43.209 1.00 18.03 283 ARG B C 1
ATOM 4564 O O . ARG B 1 283 ? -6.695 2.158 44.057 1.00 18.58 283 ARG B O 1
ATOM 4572 N N . LYS B 1 284 ? -5.669 0.869 42.527 1.00 18.02 284 LYS B N 1
ATOM 4573 C CA . LYS B 1 284 ? -6.503 -0.310 42.788 1.00 17.95 284 LYS B CA 1
ATOM 4574 C C . LYS B 1 284 ? -6.325 -0.821 44.220 1.00 18.16 284 LYS B C 1
ATOM 4575 O O . LYS B 1 284 ? -7.301 -1.206 44.887 1.00 17.83 284 LYS B O 1
ATOM 4581 N N . GLY B 1 285 ? -5.085 -0.825 44.699 1.00 18.68 285 GLY B N 1
ATOM 4582 C CA . GLY B 1 285 ? -4.800 -1.208 46.099 1.00 19.48 285 GLY B CA 1
ATOM 4583 C C . GLY B 1 285 ? -5.579 -0.392 47.118 1.00 20.53 285 GLY B C 1
ATOM 4584 O O . GLY B 1 285 ? -6.154 -0.942 48.065 1.00 20.30 285 GLY B O 1
ATOM 4585 N N . LYS B 1 286 ? -5.606 0.924 46.919 1.00 22.08 286 LYS B N 1
ATOM 4586 C CA . LYS B 1 286 ? -6.365 1.818 47.798 1.00 24.74 286 LYS B CA 1
ATOM 4587 C C . LYS B 1 286 ? -7.856 1.500 47.767 1.00 24.22 286 LYS B C 1
ATOM 4588 O O . LYS B 1 286 ? -8.515 1.467 48.802 1.00 23.67 286 LYS B O 1
ATOM 4594 N N . LYS B 1 287 ? -8.371 1.255 46.567 1.00 24.09 287 LYS B N 1
ATOM 4595 C CA . LYS B 1 287 ? -9.784 0.935 46.373 1.00 25.11 287 LYS B CA 1
ATOM 4596 C C . LYS B 1 287 ? -10.149 -0.411 46.996 1.00 23.75 287 LYS B C 1
ATOM 4597 O O . LYS B 1 287 ? -11.212 -0.554 47.571 1.00 25.07 287 LYS B O 1
ATOM 4603 N N . TYR B 1 288 ? -9.267 -1.397 46.871 1.00 22.00 288 TYR B N 1
ATOM 4604 C CA . TYR B 1 288 ? -9.553 -2.754 47.331 1.00 21.03 288 TYR B CA 1
ATOM 4605 C C . TYR B 1 288 ? -9.101 -3.074 48.766 1.00 20.90 288 TYR B C 1
ATOM 4606 O O . TYR B 1 288 ? -9.372 -4.166 49.259 1.00 20.74 288 TYR B O 1
ATOM 4615 N N . GLY B 1 289 ? -8.442 -2.134 49.436 1.00 20.24 289 GLY B N 1
ATOM 4616 C CA . GLY B 1 289 ? -7.885 -2.397 50.767 1.00 20.42 289 GLY B CA 1
ATOM 4617 C C . GLY B 1 289 ? -6.702 -3.358 50.711 1.00 19.97 289 GLY B C 1
ATOM 4618 O O . GLY B 1 289 ? -6.537 -4.194 51.593 1.00 20.29 289 GLY B O 1
ATOM 4619 N N . VAL B 1 290 ? -5.883 -3.239 49.670 1.00 18.99 290 VAL B N 1
ATOM 4620 C CA . VAL B 1 290 ? -4.732 -4.102 49.472 1.00 18.62 290 VAL B CA 1
ATOM 4621 C C . VAL B 1 290 ? -3.467 -3.239 49.527 1.00 18.04 290 VAL B C 1
ATOM 4622 O O . VAL B 1 290 ? -3.328 -2.277 48.770 1.00 17.31 290 VAL B O 1
ATOM 4626 N N . ALA B 1 291 ? -2.542 -3.598 50.411 1.00 17.28 291 ALA B N 1
ATOM 4627 C CA . ALA B 1 291 ? -1.329 -2.829 50.599 1.00 16.59 291 ALA B CA 1
ATOM 4628 C C . ALA B 1 291 ? -0.437 -3.009 49.368 1.00 15.43 291 ALA B C 1
ATOM 4629 O O . ALA B 1 291 ? -0.219 -4.128 48.933 1.00 15.71 291 ALA B O 1
ATOM 4631 N N . THR B 1 292 ? 0.038 -1.908 48.793 1.00 15.02 292 THR B N 1
ATOM 4632 C CA . THR B 1 292 ? 0.958 -1.949 47.661 1.00 14.59 292 THR B CA 1
ATOM 4633 C C . THR B 1 292 ? 2.165 -1.007 47.863 1.00 14.37 292 THR B C 1
ATOM 4634 O O . THR B 1 292 ? 2.448 -0.166 47.019 1.00 13.22 292 THR B O 1
ATOM 4638 N N . PRO B 1 293 ? 2.879 -1.167 48.983 1.00 14.35 293 PRO B N 1
ATOM 4639 C CA . PRO B 1 293 ? 3.911 -0.210 49.359 1.00 14.08 293 PRO B CA 1
ATOM 4640 C C . PRO B 1 293 ? 5.070 -0.106 48.375 1.00 13.33 293 PRO B C 1
ATOM 4641 O O . PRO B 1 293 ? 5.580 0.992 48.183 1.00 12.46 293 PRO B O 1
ATOM 4645 N N . TYR B 1 294 ? 5.492 -1.221 47.774 1.00 13.09 294 TYR B N 1
ATOM 4646 C CA . TYR B 1 294 ? 6.596 -1.152 46.806 1.00 13.15 294 TYR B CA 1
ATOM 4647 C C . TYR B 1 294 ? 6.157 -0.382 45.553 1.00 13.27 294 TYR B C 1
ATOM 4648 O O . TYR B 1 294 ? 6.905 0.420 45.028 1.00 13.52 294 TYR B O 1
ATOM 4657 N N . CYS B 1 295 ? 4.928 -0.597 45.093 1.00 13.69 295 CYS B N 1
ATOM 4658 C CA . CYS B 1 295 ? 4.395 0.177 43.957 1.00 13.76 295 CYS B CA 1
ATOM 4659 C C . CYS B 1 295 ? 4.265 1.651 44.331 1.00 13.70 295 CYS B C 1
ATOM 4660 O O . CYS B 1 295 ? 4.602 2.527 43.527 1.00 13.70 295 CYS B O 1
ATOM 4663 N N . ASP B 1 296 ? 3.810 1.924 45.554 1.00 13.41 296 ASP B N 1
ATOM 4664 C CA . ASP B 1 296 ? 3.738 3.314 46.069 1.00 13.31 296 ASP B CA 1
ATOM 4665 C C . ASP B 1 296 ? 5.134 3.976 46.053 1.00 12.82 296 ASP B C 1
ATOM 4666 O O . ASP B 1 296 ? 5.323 5.065 45.511 1.00 12.69 296 ASP B O 1
ATOM 4671 N N . PHE B 1 297 ? 6.097 3.297 46.661 1.00 12.83 297 PHE B N 1
ATOM 4672 C CA . PHE B 1 297 ? 7.469 3.824 46.843 1.00 12.93 297 PHE B CA 1
ATOM 4673 C C . PHE B 1 297 ? 8.205 3.982 45.511 1.00 12.93 297 PHE B C 1
ATOM 4674 O O . PHE B 1 297 ? 8.845 5.007 45.272 1.00 13.39 297 PHE B O 1
ATOM 4682 N N . LEU B 1 298 ? 8.108 2.980 44.648 1.00 13.22 298 LEU B N 1
ATOM 4683 C CA . LEU B 1 298 ? 8.756 3.042 43.350 1.00 13.85 298 LEU B CA 1
ATOM 4684 C C . LEU B 1 298 ? 8.189 4.211 42.537 1.00 13.56 298 LEU B C 1
ATOM 4685 O O . LEU B 1 298 ? 8.931 4.929 41.872 1.00 12.91 298 LEU B O 1
ATOM 4690 N N . THR B 1 299 ? 6.865 4.393 42.601 1.00 13.44 299 THR B N 1
ATOM 4691 C CA . THR B 1 299 ? 6.232 5.499 41.916 1.00 13.47 299 THR B CA 1
ATOM 4692 C C . THR B 1 299 ? 6.742 6.826 42.471 1.00 13.29 299 THR B C 1
ATOM 4693 O O . THR B 1 299 ? 7.119 7.734 41.721 1.00 13.43 299 THR B O 1
ATOM 4697 N N . GLU B 1 300 ? 6.761 6.933 43.794 1.00 12.96 300 GLU B N 1
ATOM 4698 C CA . GLU B 1 300 ? 7.269 8.128 44.450 1.00 12.76 300 GLU B CA 1
ATOM 4699 C C . GLU B 1 300 ? 8.738 8.401 44.062 1.00 12.71 300 GLU B C 1
ATOM 4700 O O . GLU B 1 300 ? 9.115 9.549 43.823 1.00 12.28 300 GLU B O 1
ATOM 4706 N N . LEU B 1 301 ? 9.556 7.348 44.010 1.00 12.58 301 LEU B N 1
ATOM 4707 C CA . LEU B 1 301 ? 10.966 7.510 43.668 1.00 13.02 301 LEU B CA 1
ATOM 4708 C C . LEU B 1 301 ? 11.181 7.964 42.223 1.00 13.42 301 LEU B C 1
ATOM 4709 O O . LEU B 1 301 ? 12.020 8.847 41.958 1.00 14.55 301 LEU B O 1
ATOM 4714 N N . VAL B 1 302 ? 10.418 7.396 41.300 1.00 13.24 302 VAL B N 1
ATOM 4715 C CA . VAL B 1 302 ? 10.539 7.773 39.890 1.00 13.47 302 VAL B CA 1
ATOM 4716 C C . VAL B 1 302 ? 10.131 9.223 39.715 1.00 13.75 302 VAL B C 1
ATOM 4717 O O . VAL B 1 302 ? 10.793 9.980 39.003 1.00 13.77 302 VAL B O 1
ATOM 4721 N N . HIS B 1 303 ? 9.055 9.633 40.389 1.00 13.81 303 HIS B N 1
ATOM 4722 C CA . HIS B 1 303 ? 8.659 11.042 40.337 1.00 14.30 303 HIS B CA 1
ATOM 4723 C C . HIS B 1 303 ? 9.722 11.973 40.910 1.00 14.16 303 HIS B C 1
ATOM 4724 O O . HIS B 1 303 ? 9.979 13.047 40.351 1.00 14.13 303 HIS B O 1
ATOM 4731 N N . ALA B 1 304 ? 10.321 11.584 42.037 1.00 14.07 304 ALA B N 1
ATOM 4732 C CA . ALA B 1 304 ? 11.405 12.360 42.626 1.00 14.71 304 ALA B CA 1
ATOM 4733 C C . ALA B 1 304 ? 12.599 12.474 41.662 1.00 15.48 304 ALA B C 1
ATOM 4734 O O . ALA B 1 304 ? 13.251 13.526 41.587 1.00 14.99 304 ALA B O 1
ATOM 4736 N N . LYS B 1 305 ? 12.867 11.400 40.922 1.00 15.78 305 LYS B N 1
ATOM 4737 C CA . LYS B 1 305 ? 13.989 11.398 39.976 1.00 16.70 305 LYS B CA 1
ATOM 4738 C C . LYS B 1 305 ? 13.672 12.324 38.790 1.00 17.34 305 LYS B C 1
ATOM 4739 O O . LYS B 1 305 ? 14.529 13.104 38.370 1.00 17.81 305 LYS B O 1
ATOM 4745 N N . GLU B 1 306 ? 12.441 12.240 38.285 1.00 17.95 306 GLU B N 1
ATOM 4746 C CA . GLU B 1 306 ? 11.923 13.202 37.296 1.00 18.18 306 GLU B CA 1
ATOM 4747 C C . GLU B 1 306 ? 12.159 14.632 37.786 1.00 18.51 306 GLU B C 1
ATOM 4748 O O . GLU B 1 306 ? 12.743 15.455 37.090 1.00 19.21 306 GLU B O 1
ATOM 4754 N N . ASP B 1 307 ? 11.711 14.910 39.001 1.00 18.35 307 ASP B N 1
ATOM 4755 C CA . ASP B 1 307 ? 11.822 16.237 39.571 1.00 18.60 307 ASP B CA 1
ATOM 4756 C C . ASP B 1 307 ? 13.283 16.679 39.661 1.00 19.15 307 ASP B C 1
ATOM 4757 O O . ASP B 1 307 ? 13.604 17.802 39.312 1.00 18.71 307 ASP B O 1
ATOM 4762 N N . SER B 1 308 ? 14.156 15.779 40.095 1.00 19.30 308 SER B N 1
ATOM 4763 C CA . SER B 1 308 ? 15.569 16.101 40.260 1.00 20.35 308 SER B CA 1
ATOM 4764 C C . SER B 1 308 ? 16.262 16.430 38.935 1.00 21.83 308 SER B C 1
ATOM 4765 O O . SER B 1 308 ? 17.275 17.128 38.931 1.00 22.54 308 SER B O 1
ATOM 4768 N N . LEU B 1 309 ? 15.729 15.908 37.833 1.00 23.11 309 LEU B N 1
ATOM 4769 C CA . LEU B 1 309 ? 16.213 16.219 36.487 1.00 24.82 309 LEU B CA 1
ATOM 4770 C C . LEU B 1 309 ? 15.461 17.388 35.838 1.00 26.82 309 LEU B C 1
ATOM 4771 O O . LEU B 1 309 ? 15.660 17.659 34.664 1.00 27.68 309 LEU B O 1
ATOM 4776 N N . ASN B 1 310 ? 14.603 18.068 36.605 1.00 27.96 310 ASN B N 1
ATOM 4777 C CA . ASN B 1 310 ? 13.752 19.148 36.109 1.00 29.49 310 ASN B CA 1
ATOM 4778 C C . ASN B 1 310 ? 12.894 18.670 34.940 1.00 28.75 310 ASN B C 1
ATOM 4779 O O . ASN B 1 310 ? 12.767 19.329 33.913 1.00 27.49 310 ASN B O 1
ATOM 4784 N N . VAL B 1 311 ? 12.310 17.493 35.123 1.00 26.71 311 VAL B N 1
ATOM 4785 C CA . VAL B 1 311 ? 11.337 16.971 34.197 1.00 26.10 311 VAL B CA 1
ATOM 4786 C C . VAL B 1 311 ? 10.006 16.970 34.946 1.00 25.08 311 VAL B C 1
ATOM 4787 O O . VAL B 1 311 ? 9.773 16.077 35.765 1.00 23.91 311 VAL B O 1
ATOM 4791 N N . LYS B 1 312 ? 9.150 17.968 34.674 1.00 25.46 312 LYS B N 1
ATOM 4792 C CA . LYS B 1 312 ? 7.967 18.243 35.521 1.00 25.78 312 LYS B CA 1
ATOM 4793 C C . LYS B 1 312 ? 6.640 18.474 34.786 1.00 26.22 312 LYS B C 1
ATOM 4794 O O . LYS B 1 312 ? 6.606 18.526 33.575 1.00 25.86 312 LYS B O 1
#

Organism: Enterococcus faecium (NCBI:txid1352)

Nearest PDB structures (foldseek):
  5x20-assembly1_B  TM=8.115E-01  e=3.897E-56  Enterococcus faecium DO
  5x20-assembly1_A  TM=8.125E-01  e=1.022E-55  Enterococcus faecium DO
  3wfj-assembly1_E  TM=8.108E-01  e=3.230E-52  Enterococcus faecium
  3wfj-assembly2_G  TM=8.103E-01  e=3.308E-51  Enterococcus faecium
  2ew2-assembly1_A  TM=9.678E-01  e=1.981E-44  Enterococcus faecalis V583

InterPro domains:
  IPR003710 Ketopantoate reductase ApbA/PanE [TIGR00745] (2-307)
  IPR008927 6-phosphogluconate dehydrogenase-like, C-terminal domain superfamily [SSF48179] (179-306)
  IPR013328 6-phosphogluconate dehydrogenase, domain 2 [G3DSA:1.10.1040.10] (179-312)
  IPR013332 Ketopantoate reductase, N-terminal domain [PF02558] (3-152)
  IPR013752 Ketopantoate reductase, C-terminal domain [PF08546] (179-306)
  IPR036291 NAD(P)-binding domain superfamily [SSF51735] (1-144)
  IPR050838 2-dehydropantoate 2-reductase-like [PTHR43765] (1-307)

Foldseek 3Di:
DEEEELACAFVSVVLQVLLVVLPYQYEYEHQDVLLQVCCCVFNFWEQAVGDTDGDNHHYDYLQPQPDDAAGQEYEYDDDPVCLLVSCVSNLVNDDQNRAYEYQDLFPPVLVSVCVRYNQQRYKYKHKFFDKADPDRSYIYGDDDIAMEMEGGDPPCQVVGQVVQVSSVSSVRHYHYDPCSLVVSLLVLLLVLQQQLVCQLVVFFQLVLLVDPCSLVLSLLQLVLSQVLVVVVVHHHPSVVSSVVSNVCNDPVPNRRDRDPNNCQCVPVLHDGPLCRRLVSSVVSCVVVVHDNVSSVVSSVSSVVSSVVSVD/DEEEELACAFVSVVLQVLLVVLPYQYEYEHQDVLLQVCCCVPNQWEQAQGDTDGDSHHYDYLQPCQVDAAGQEYEYDDEPVCLLVSCVSNLNSDDQNRAYEYQHLFPQVLVSVCVRYPLQRYKYKHKFFDKADPDRSYIYGHDAIAMEMERLDPPCQVVGQVVQVSSVSSVRHYHYDPCSNVVSLLVLLLVLQQQLVCQLVVFFQLVCLPDPCSLVLSLLQLVLSQVLVVVSVHHHPSVVSSVVSNVCNDPVPNRRPRDPNNCQPVPVLEDGPLCRRLVSSVVSCVVVVHDNVSSVVSSVSSVVSSVVSVHD

Radius of gyration: 32.91 Å; Cα contacts (8 Å, |Δi|>4): 1281; chains: 2; bounding box: 83×46×94 Å

Secondary structure (DSSP, 8-state):
-EEEEE--SHHHHHHHHHHHHTT-EEEEEES-HHHHHHHHHH-EEEEETTEEEEE---EEEGGG-SSPPPEEEEEE---HHHHHHHHHHHGGGEEEEEEEEE----SSHHHHHTTTS-GGGEEEEEE----EEEETTEEE--S---EEEEE-SSS-HHHHHHHHHHHHTTT--EEE-TTHHHHHHHHHHHHTTHHHHHHHHT--HHHHHTSSSHHHHHHHHHHHHHHHHHHTT----HHHHHHHHHGGG-TTTTTTSPPHHHIIIIIT----SGGGTHHHHHHHHHHHT---HHHHHHHHHHHHHHHHTT-/-EEEEE--SHHHHHHHHHHHHTT-EEEEEES-HHHHHHHHHH-EEEE-SS-EEEE---EEETT--TTSPPEEEEEE---HHHHHHHHHHHGGGEEEEEEEEE----SSHHHHHTTTS-GGGEEEEEE----EEEETTEEE--S---EEEEE-STT-HHHHHHHHHHHHTTT--EEE-TTHHHHHHHHHHHHTTHHHHHHHHT--HHHHHTSTTHHHHHHHHHHHHHHHHHHTT----HHHHHHHHHGGG-TTTTTTSPPHHHIIIIIT----SGGGTHHHHHHHHHHHT---HHHHHHHHHHHHHHHHTT--